Protein AF-A0A0U5G912-F1 (afdb_monomer_lite)

Sequence (545 aa):
MSYYPGLTGSQILDLNKSIIRDLQQAFDEGKASPYDRTADGFTLLSMALHSCLESRKMGPYDYLQKTEGFHLSGLVDAVVAQSEDRLKSQLQIGEHHVEKPDIGVHRLLEISLGWPEGLRILLQAYAPELEECHMGELLRDAIRFGIVESVQVLLDLNAPVYGAHLEMCASAELGVMVTQHFIARREYLHKLGMTILPQQVQQHLGLQISQLPDKNARELYTELEAMHTSIHPSFRPHDLYPIFHHGLRIDQMEHLYEAGFQDIDAVDENDYTPVLCLPGYPRGSNPPCYVIDRALWLIDKGASLDFPQRKPHIMPNHILPVNIAQAFFDAQYLLRTPELNASQGLSVTHRNFLRRVFTTNCRDKCCCYCSTAGCSSLTAALRLLLRLLSGDNGGLSRYLEGEKRARALHSLITEIQGEPRVPQDVIRLLTFTDLELTHTCCRVRNLWHKSGVPNFGGWGRDFSFQAFDRDETIEIHDEEQTLLVEFEDLVEQLNADYTISGLSLWEFLETHWSQKVMDYLSHNGETIRVDSLCNLLGKKIVEEA

Secondary structure (DSSP, 8-state):
--S-TT--HHHHHHHHHHHHHHHHHHHHTTSS-TT-B-TTS-BHHHHHHHHHHHTSSS-HHHHHTT-TT----HHHHHHHTT-HHHHHHHHHTTTT-PPPPTT-HHHHHHHGGG-HHHHHHHHHHHGGG--HHHHHHHHHHHHHHT-HHHHHHHHHTT----HHHHHT--SHHHHHHHHHHHHHHHHHHHHHHHHHS-HHHHHHTT--TT---STTHHHHHHHHHHTT----GGGS---SS-GGGS---HHHHHHHHHTT---TT---TTS--TTT-----SSS---HHHHHHHHHHHHHTT--TT---SSTT--HHHHHHHHHHHHHHHHHHH--STT--TTTT--HHHHHHHHHHHS-S-B-S---TTSTTS-BHHHHHHHHHHHHHH--STTSGGG--HHHHHHHHHHHHHHHTTSTHHHHHHHHHHHHHHTT----S-EEEEGGGT--S--TT-----EEEEPPPHHHHHHHHHHTHHHHHHHHHHHHHHHHHHHHH---HHHHIIIIIHHHHHHHHHHTT----TTSHHHHHS--TTS--

pLDDT: mean 85.89, std 14.91, range [33.53, 98.5]

Foldseek 3Di:
DDPDPPADLVRLLVVLVVLLVVVLVCVVVVVDDQQDADPVGARVVLVNLVSQLSNLPDQLQVSVVVRPDDPFPQCLVCLSVLPPVSNVVLQVVCPPDRDAGPNGLLSSLLSSLLPQVSNLVSCVSCVVVDDLVSLQVSLQSNQLSVSQSNVVSSVVVLRAAALQSLLSHPDPSSNVVSLVSVLVLQVVLLVLLVPPPDPVVCVVLPRDPQAGDFQSQQVSVVRSVVSVDDDDCSSHHPYQFGSLLGNHFPVSVVVNVNSHSLPQQGAGPQQHGSLLQQDDDPDDQDQLVRSLVSNVSSVVSPHDCQPDGPPNQDRSLQSNLLVSLVSLLSNLSPPPDLPDASCVPQDPVSLVSLLCSQVDPDFDCFPWQLAPRHAGSNNSNVVSLVVLLVPPPPPDNVPDDLQSSLRSVVSSLVSNPPDPCSLLSVLSNLLCVLLVQDGQAFDQDFPVPPPVDPPVRDPGGPRDGDHGDPVVVVVSCVVCVVVSVVSVVLSVVLVVCCVVVVDGSLVSLQDVSLVSSVVVCVVVVHDRDCSRSSNSSHDPPPPPD

Radius of gyration: 28.16 Å; chains: 1; bounding box: 68×70×78 Å

Organism: Aspergillus calidoustus (NCBI:txid454130)

Structure (mmCIF, N/CA/C/O backbone):
data_AF-A0A0U5G912-F1
#
_entry.id   AF-A0A0U5G912-F1
#
loop_
_atom_site.group_PDB
_atom_site.id
_atom_site.type_symbol
_atom_site.label_atom_id
_atom_site.label_alt_id
_atom_site.label_comp_id
_atom_site.label_asym_id
_atom_site.label_entity_id
_atom_site.label_seq_id
_atom_site.pdbx_PDB_ins_code
_atom_site.Cartn_x
_atom_site.Cartn_y
_atom_site.Cartn_z
_atom_site.occupancy
_atom_site.B_iso_or_equiv
_atom_site.auth_seq_id
_atom_site.auth_comp_id
_atom_site.auth_asym_id
_atom_site.auth_atom_id
_atom_site.pdbx_PDB_model_num
ATOM 1 N N . MET A 1 1 ? 3.685 13.230 -9.189 1.00 42.88 1 MET A N 1
ATOM 2 C CA . MET A 1 1 ? 3.410 12.895 -7.772 1.00 42.88 1 MET A CA 1
ATOM 3 C C . MET A 1 1 ? 4.707 13.116 -7.015 1.00 42.88 1 MET A C 1
ATOM 5 O O . MET A 1 1 ? 5.685 12.459 -7.357 1.00 42.88 1 MET A O 1
ATOM 9 N N . SER A 1 2 ? 4.759 14.141 -6.157 1.00 38.25 2 SER A N 1
ATOM 10 C CA . SER A 1 2 ? 6.019 14.746 -5.697 1.00 38.25 2 SER A CA 1
ATOM 11 C C . SER A 1 2 ? 6.469 14.287 -4.314 1.00 38.25 2 SER A C 1
ATOM 13 O O . SER A 1 2 ? 5.679 13.806 -3.506 1.00 38.25 2 SER A O 1
ATOM 15 N N . TYR A 1 3 ? 7.749 14.543 -4.059 1.00 40.84 3 TYR A N 1
ATOM 16 C CA . TYR A 1 3 ? 8.451 14.427 -2.783 1.00 40.84 3 TYR A CA 1
ATOM 17 C C . TYR A 1 3 ? 8.059 15.484 -1.728 1.00 40.84 3 TYR A C 1
ATOM 19 O O . TYR A 1 3 ? 8.652 15.510 -0.653 1.00 40.84 3 TYR A O 1
ATOM 27 N N . TYR A 1 4 ? 7.077 16.352 -2.001 1.00 47.16 4 TYR A N 1
ATOM 28 C CA . TYR A 1 4 ? 6.709 17.468 -1.122 1.00 47.16 4 TYR A CA 1
ATOM 29 C C . TYR A 1 4 ? 5.327 17.248 -0.484 1.00 47.16 4 TYR A C 1
ATOM 31 O O . TYR A 1 4 ? 4.319 17.706 -1.042 1.00 47.16 4 TYR A O 1
ATOM 39 N N . PRO A 1 5 ? 5.239 16.553 0.671 1.00 41.81 5 PRO A N 1
ATOM 40 C CA . PRO A 1 5 ? 3.976 16.402 1.386 1.00 41.81 5 PRO A CA 1
ATOM 41 C C . PRO A 1 5 ? 3.399 17.785 1.725 1.00 41.81 5 PRO A C 1
ATOM 43 O O . PRO A 1 5 ? 4.064 18.620 2.329 1.00 41.81 5 PRO A O 1
ATOM 46 N N . GLY A 1 6 ? 2.163 18.041 1.283 1.00 53.22 6 GLY A N 1
ATOM 47 C CA . GLY A 1 6 ? 1.440 19.301 1.510 1.00 53.22 6 GLY A CA 1
ATOM 48 C C . GLY A 1 6 ? 1.249 20.195 0.275 1.00 53.22 6 GLY A C 1
ATOM 49 O O . GLY A 1 6 ? 0.268 20.937 0.218 1.00 53.22 6 GLY A O 1
ATOM 50 N N . LEU A 1 7 ? 2.074 20.087 -0.772 1.00 49.53 7 LEU A N 1
ATOM 51 C CA . LEU A 1 7 ? 1.958 20.946 -1.964 1.00 49.53 7 LEU A CA 1
ATOM 52 C C . LEU A 1 7 ? 1.030 20.335 -3.035 1.00 49.53 7 LEU A C 1
ATOM 54 O O . LEU A 1 7 ? 1.061 19.133 -3.289 1.00 49.53 7 LEU A O 1
ATOM 58 N N . THR A 1 8 ? 0.141 21.132 -3.643 1.00 66.06 8 THR A N 1
ATOM 59 C CA . THR A 1 8 ? -0.629 20.726 -4.837 1.00 66.06 8 THR A CA 1
ATOM 60 C C . THR A 1 8 ? 0.307 20.548 -6.032 1.00 66.06 8 THR A C 1
ATOM 62 O O . THR A 1 8 ? 1.398 21.111 -6.060 1.00 66.06 8 THR A O 1
ATOM 65 N N . GLY A 1 9 ? -0.146 19.853 -7.084 1.00 62.50 9 GLY A N 1
ATOM 66 C CA . GLY A 1 9 ? 0.593 19.777 -8.353 1.00 62.50 9 GLY A CA 1
ATOM 67 C C . GLY A 1 9 ? 1.007 21.148 -8.909 1.00 62.50 9 GLY A C 1
ATOM 68 O O . GLY A 1 9 ? 2.113 21.285 -9.421 1.00 62.50 9 GLY A O 1
ATOM 69 N N . SER A 1 10 ? 0.163 22.177 -8.756 1.00 63.41 10 SER A N 1
ATOM 70 C CA . SER A 1 10 ? 0.502 23.553 -9.141 1.00 63.41 10 SER A CA 1
ATOM 71 C C . SER A 1 10 ? 1.527 24.197 -8.205 1.00 63.41 10 SER A C 1
ATOM 73 O O . SER A 1 10 ? 2.457 24.826 -8.684 1.00 63.41 10 SER A O 1
ATOM 75 N N . GLN A 1 11 ? 1.426 23.986 -6.891 1.00 67.81 11 GLN A N 1
ATOM 76 C CA . GLN A 1 11 ? 2.395 24.507 -5.923 1.00 67.81 11 GLN A CA 1
ATOM 77 C C . GLN A 1 11 ? 3.774 23.855 -6.070 1.00 67.81 11 GLN A C 1
ATOM 79 O O . GLN A 1 11 ? 4.782 24.529 -5.911 1.00 67.81 11 GLN A O 1
ATOM 84 N N . ILE A 1 12 ? 3.833 22.564 -6.404 1.00 62.00 12 ILE A N 1
ATOM 85 C CA . ILE A 1 12 ? 5.087 21.864 -6.725 1.00 62.00 12 ILE A CA 1
ATOM 86 C C . ILE A 1 12 ? 5.692 22.452 -7.995 1.00 62.00 12 ILE A C 1
ATOM 88 O O . ILE A 1 12 ? 6.888 22.705 -8.047 1.00 62.00 12 ILE A O 1
ATOM 92 N N . LEU A 1 13 ? 4.862 22.702 -9.010 1.00 66.81 13 LEU A N 1
ATOM 93 C CA . LEU A 1 13 ? 5.308 23.346 -10.238 1.00 66.81 13 LEU A CA 1
ATOM 94 C C . LEU A 1 13 ? 5.872 24.746 -9.957 1.00 66.81 13 LEU A C 1
ATOM 96 O O . LEU A 1 13 ? 6.920 25.093 -10.492 1.00 66.81 13 LEU A O 1
ATOM 100 N N . ASP A 1 14 ? 5.209 25.537 -9.117 1.00 72.19 14 ASP A N 1
ATOM 101 C CA . ASP A 1 14 ? 5.656 26.885 -8.759 1.00 72.19 14 ASP A CA 1
ATOM 102 C C . ASP A 1 14 ? 6.910 26.865 -7.875 1.00 72.19 14 ASP A C 1
ATOM 104 O O . ASP A 1 14 ? 7.811 27.681 -8.080 1.00 72.19 14 ASP A O 1
ATOM 108 N N . LEU A 1 15 ? 7.020 25.897 -6.958 1.00 73.50 15 LEU A N 1
ATOM 109 C CA . LEU A 1 15 ? 8.226 25.663 -6.166 1.00 73.50 15 LEU A CA 1
ATOM 110 C C . LEU A 1 15 ? 9.399 25.271 -7.065 1.00 73.50 15 LEU A C 1
ATOM 112 O O . LEU A 1 15 ? 10.449 25.900 -6.983 1.00 73.50 15 LEU A O 1
ATOM 116 N N . ASN A 1 16 ? 9.213 24.303 -7.966 1.00 71.56 16 ASN A N 1
ATOM 117 C CA . ASN A 1 16 ? 10.243 23.894 -8.918 1.00 71.56 16 ASN A CA 1
ATOM 118 C C . ASN A 1 16 ? 10.651 25.087 -9.792 1.00 71.56 16 ASN A C 1
ATOM 120 O O . ASN A 1 16 ? 11.835 25.364 -9.933 1.00 71.56 16 ASN A O 1
ATOM 124 N N . LYS A 1 17 ? 9.699 25.883 -10.294 1.00 73.38 17 LYS A N 1
ATOM 125 C CA . LYS A 1 17 ? 10.010 27.128 -11.019 1.00 73.38 17 LYS A CA 1
ATOM 126 C C . LYS A 1 17 ? 10.786 28.140 -10.175 1.00 73.38 17 LYS A C 1
ATOM 128 O O . LYS A 1 17 ? 11.584 28.888 -10.733 1.00 73.38 17 LYS A O 1
ATOM 133 N N . SER A 1 18 ? 10.530 28.231 -8.870 1.00 78.81 18 SER A N 1
ATOM 134 C CA . SER A 1 18 ? 11.302 29.096 -7.972 1.00 78.81 18 SER A CA 1
ATOM 135 C C . SER A 1 18 ? 12.723 28.578 -7.808 1.00 78.81 18 SER A C 1
ATOM 137 O O . SER A 1 18 ? 13.648 29.302 -8.141 1.00 78.81 18 SER A O 1
ATOM 139 N N . ILE A 1 19 ? 12.884 27.309 -7.423 1.00 77.00 19 ILE A N 1
ATOM 140 C CA . ILE A 1 19 ? 14.190 26.665 -7.226 1.00 77.00 19 ILE A CA 1
ATOM 141 C C . ILE A 1 19 ? 15.054 26.814 -8.474 1.00 77.00 19 ILE A C 1
ATOM 143 O O . ILE A 1 19 ? 16.218 27.187 -8.382 1.00 77.00 19 ILE A O 1
ATOM 147 N N . ILE A 1 20 ? 14.486 26.552 -9.652 1.00 72.81 20 ILE A N 1
ATOM 148 C CA . ILE A 1 20 ? 15.253 26.631 -10.890 1.00 72.81 20 ILE A CA 1
ATOM 149 C C . ILE A 1 20 ? 15.624 28.098 -11.199 1.00 72.81 20 ILE A C 1
ATOM 151 O O . ILE A 1 20 ? 16.764 28.355 -11.570 1.00 72.81 20 ILE A O 1
ATOM 155 N N . ARG A 1 21 ? 14.729 29.080 -10.978 1.00 79.81 21 ARG A N 1
ATOM 156 C CA . ARG A 1 21 ? 15.078 30.514 -11.109 1.00 79.81 21 ARG A CA 1
ATOM 157 C C . ARG A 1 21 ? 16.192 30.935 -10.151 1.00 79.81 21 ARG A C 1
ATOM 159 O O . ARG A 1 21 ? 17.083 31.668 -10.566 1.00 79.81 21 ARG A O 1
ATOM 166 N N . ASP A 1 22 ? 16.150 30.463 -8.911 1.00 82.62 22 ASP A N 1
ATOM 167 C CA . ASP A 1 22 ? 17.151 30.785 -7.892 1.00 82.62 22 ASP A CA 1
ATOM 168 C C . ASP A 1 22 ? 18.514 30.169 -8.252 1.00 82.62 22 ASP A C 1
ATOM 170 O O . ASP A 1 22 ? 19.547 30.830 -8.137 1.00 82.62 22 ASP A O 1
ATOM 174 N N . LEU A 1 23 ? 18.520 28.931 -8.765 1.00 80.25 23 LEU A N 1
ATOM 175 C CA . LEU A 1 23 ? 19.721 28.290 -9.308 1.00 80.25 23 LEU A CA 1
ATOM 176 C C . LEU A 1 23 ? 20.280 29.066 -10.501 1.00 80.25 23 LEU A C 1
ATOM 178 O O . LEU A 1 23 ? 21.483 29.303 -10.554 1.00 80.25 23 LEU A O 1
ATOM 182 N N . GLN A 1 24 ? 19.418 29.508 -11.420 1.00 75.44 24 GLN A N 1
ATOM 183 C CA . GLN A 1 24 ? 19.844 30.300 -12.569 1.00 75.44 24 GLN A CA 1
ATOM 184 C C . GLN A 1 24 ? 20.517 31.600 -12.138 1.00 75.44 24 GLN A C 1
ATOM 186 O O . GLN A 1 24 ? 21.620 31.902 -12.583 1.00 75.44 24 GLN A O 1
ATOM 191 N N . GLN A 1 25 ? 19.885 32.336 -11.223 1.00 82.19 25 GLN A N 1
ATOM 192 C CA . GLN A 1 25 ? 20.455 33.564 -10.685 1.00 82.19 25 GLN A CA 1
ATOM 193 C C . GLN A 1 25 ? 21.810 33.306 -10.010 1.00 82.19 25 GLN A C 1
ATOM 195 O O . GLN A 1 25 ? 22.750 34.076 -10.200 1.00 82.19 25 GLN A O 1
ATOM 200 N N . ALA A 1 26 ? 21.944 32.214 -9.251 1.00 83.69 26 ALA A N 1
ATOM 201 C CA . ALA A 1 26 ? 23.212 31.850 -8.627 1.00 83.69 26 ALA A CA 1
ATOM 202 C C . ALA A 1 26 ? 24.315 31.551 -9.658 1.00 83.69 26 ALA A C 1
ATOM 204 O O . ALA A 1 26 ? 25.475 31.886 -9.411 1.00 83.69 26 ALA A O 1
ATOM 205 N N . PHE A 1 27 ? 23.970 30.961 -10.805 1.00 81.69 27 PHE A N 1
ATOM 206 C CA . PHE A 1 27 ? 24.910 30.722 -11.902 1.00 81.69 27 PHE A CA 1
ATOM 207 C C . PHE A 1 27 ? 25.314 32.017 -12.610 1.00 81.69 27 PHE A C 1
ATOM 209 O O . PHE A 1 27 ? 26.507 32.254 -12.796 1.00 81.69 27 PHE A O 1
ATOM 216 N N . ASP A 1 28 ? 24.351 32.882 -12.936 1.00 78.69 28 ASP A N 1
ATOM 217 C CA . ASP A 1 28 ? 24.601 34.167 -13.605 1.00 78.69 28 ASP A CA 1
ATOM 218 C C . ASP A 1 28 ? 25.484 35.092 -12.748 1.00 78.69 28 ASP A C 1
ATOM 220 O O . ASP A 1 28 ? 26.327 35.830 -13.257 1.00 78.69 28 ASP A O 1
ATOM 224 N N . GLU A 1 29 ? 25.327 35.025 -11.424 1.00 87.56 29 GLU A N 1
ATOM 225 C CA . GLU A 1 29 ? 26.137 35.770 -10.457 1.00 87.56 29 GLU A CA 1
ATOM 226 C C . GLU A 1 29 ? 27.493 35.101 -10.147 1.00 87.56 29 GLU A C 1
ATOM 228 O O . GLU A 1 29 ? 28.272 35.637 -9.355 1.00 87.56 29 GLU A O 1
ATOM 233 N N . GLY A 1 30 ? 27.781 33.927 -10.725 1.00 84.94 30 GLY A N 1
ATOM 234 C CA . GLY A 1 30 ? 28.994 33.146 -10.457 1.00 84.94 30 GLY A CA 1
ATOM 235 C C . GLY A 1 30 ? 29.100 32.621 -9.019 1.00 84.94 30 GLY A C 1
ATOM 236 O O . GLY A 1 30 ? 30.194 32.294 -8.560 1.00 84.94 30 GLY A O 1
ATOM 237 N N . LYS A 1 31 ? 27.982 32.570 -8.283 1.00 88.06 31 LYS A N 1
ATOM 238 C CA . LYS A 1 31 ? 27.904 32.069 -6.898 1.00 88.06 31 LYS A CA 1
ATOM 239 C C . LYS A 1 31 ? 27.822 30.550 -6.821 1.00 88.06 31 LYS A C 1
ATOM 241 O O . LYS A 1 31 ? 28.132 29.983 -5.777 1.00 88.06 31 LYS A O 1
ATOM 246 N N . ALA A 1 32 ? 27.380 29.922 -7.900 1.00 84.75 32 ALA A N 1
ATOM 247 C CA . ALA A 1 32 ? 27.365 28.484 -8.070 1.00 84.75 32 ALA A CA 1
ATOM 248 C C . ALA A 1 32 ? 27.796 28.135 -9.499 1.00 84.75 32 ALA A C 1
ATOM 250 O O . ALA A 1 32 ? 27.673 28.941 -10.421 1.00 84.75 32 ALA A O 1
ATOM 251 N N . SER A 1 33 ? 28.277 26.916 -9.680 1.00 82.06 33 SER A N 1
ATOM 252 C CA . SER A 1 33 ? 28.535 26.291 -10.968 1.00 82.06 33 SER A CA 1
ATOM 253 C C . SER A 1 33 ? 27.482 25.212 -11.236 1.00 82.06 33 SER A C 1
ATOM 255 O O . SER A 1 33 ? 27.090 24.493 -10.314 1.00 82.06 33 SER A O 1
ATOM 257 N N . PRO A 1 34 ? 27.063 24.999 -12.495 1.00 73.06 34 PRO A N 1
ATOM 258 C CA . PRO A 1 34 ? 26.208 23.869 -12.875 1.00 73.06 34 PRO A CA 1
ATOM 259 C C . PRO A 1 34 ? 26.788 22.506 -12.463 1.00 73.06 34 PRO A C 1
ATOM 261 O O . PRO A 1 34 ? 26.043 21.545 -12.255 1.00 73.06 34 PRO A O 1
ATOM 264 N N . TYR A 1 35 ? 28.117 22.448 -12.329 1.00 78.50 35 TYR A N 1
ATOM 265 C CA . TYR A 1 35 ? 28.897 21.279 -11.934 1.00 78.50 35 TYR A CA 1
ATOM 266 C C . TYR A 1 35 ? 29.117 21.161 -10.420 1.00 78.50 35 TYR A C 1
ATOM 268 O O . TYR A 1 35 ? 29.634 20.133 -9.972 1.00 78.50 35 TYR A O 1
ATOM 276 N N . ASP A 1 36 ? 28.725 22.168 -9.631 1.00 82.25 36 ASP A N 1
ATOM 277 C CA . ASP A 1 36 ? 28.787 22.081 -8.173 1.00 82.25 36 ASP A CA 1
ATOM 278 C C . ASP A 1 36 ? 27.916 20.931 -7.692 1.00 82.25 36 ASP A C 1
ATOM 280 O O . ASP A 1 36 ? 26.827 20.693 -8.219 1.00 82.25 36 ASP A O 1
ATOM 284 N N . ARG A 1 37 ? 28.413 20.201 -6.692 1.00 79.19 37 ARG A N 1
ATOM 285 C CA . ARG A 1 37 ? 27.767 18.995 -6.182 1.00 79.19 37 ARG A CA 1
ATOM 286 C C . ARG A 1 37 ? 27.093 19.254 -4.844 1.00 79.19 37 ARG A C 1
ATOM 288 O O . ARG A 1 37 ? 27.641 19.943 -3.987 1.00 79.19 37 ARG A O 1
ATOM 295 N N . THR A 1 38 ? 25.929 18.649 -4.642 1.00 79.81 38 THR A N 1
ATOM 296 C CA . THR A 1 38 ? 25.319 18.543 -3.316 1.00 79.81 38 THR A CA 1
ATOM 297 C C . THR A 1 38 ? 26.136 17.627 -2.406 1.00 79.81 38 THR A C 1
ATOM 299 O O . THR A 1 38 ? 27.040 16.922 -2.860 1.00 79.81 38 THR A O 1
ATOM 302 N N . ALA A 1 39 ? 25.787 17.597 -1.116 1.00 74.00 39 ALA A N 1
ATOM 303 C CA . ALA A 1 39 ? 26.368 16.660 -0.152 1.00 74.00 39 ALA A CA 1
ATOM 304 C C . ALA A 1 39 ? 26.231 15.188 -0.595 1.00 74.00 39 ALA A C 1
ATOM 306 O O . ALA A 1 39 ? 27.111 14.381 -0.313 1.00 74.00 39 ALA A O 1
ATOM 307 N N . ASP A 1 40 ? 25.181 14.875 -1.358 1.00 66.00 40 ASP A N 1
ATOM 308 C CA . ASP A 1 40 ? 24.911 13.542 -1.910 1.00 66.00 40 ASP A CA 1
ATOM 309 C C . ASP A 1 40 ? 25.594 13.300 -3.273 1.00 66.00 40 ASP A C 1
ATOM 311 O O . ASP A 1 40 ? 25.379 12.278 -3.919 1.00 66.00 40 ASP A O 1
ATOM 315 N N . GLY A 1 41 ? 26.416 14.244 -3.748 1.00 74.94 41 GLY A N 1
ATOM 316 C CA . GLY A 1 41 ? 27.211 14.107 -4.968 1.00 74.94 41 GLY A CA 1
ATOM 317 C C . GLY A 1 41 ? 26.499 14.485 -6.271 1.00 74.94 41 GLY A C 1
ATOM 318 O O . GLY A 1 41 ? 27.120 14.382 -7.333 1.00 74.94 41 GLY A O 1
ATOM 319 N N . PHE A 1 42 ? 25.249 14.955 -6.235 1.00 70.75 42 PHE A N 1
ATOM 320 C CA . PHE A 1 42 ? 24.511 15.365 -7.437 1.00 70.75 42 PHE A CA 1
ATOM 321 C C . PHE A 1 42 ? 24.930 16.754 -7.906 1.00 70.75 42 PHE A C 1
ATOM 323 O O . PHE A 1 42 ? 24.959 17.684 -7.110 1.00 70.75 42 PHE A O 1
ATOM 330 N N . THR A 1 43 ? 25.193 16.925 -9.203 1.00 78.00 43 THR A N 1
ATOM 331 C CA . THR A 1 43 ? 25.435 18.262 -9.769 1.00 78.00 43 THR A CA 1
ATOM 332 C C . THR A 1 43 ? 24.160 19.113 -9.718 1.00 78.00 43 THR A C 1
ATOM 334 O O . THR A 1 43 ? 23.076 18.576 -9.970 1.00 78.00 43 THR A O 1
ATOM 337 N N . LEU A 1 44 ? 24.264 20.424 -9.506 1.00 78.44 44 LEU A N 1
ATOM 338 C CA . LEU A 1 44 ? 23.101 21.323 -9.507 1.00 78.44 44 LEU A CA 1
ATOM 339 C C . LEU A 1 44 ? 22.315 21.285 -10.832 1.00 78.44 44 LEU A C 1
ATOM 341 O O . LEU A 1 44 ? 21.083 21.311 -10.814 1.00 78.44 44 LEU A O 1
ATOM 345 N N . LEU A 1 45 ? 22.995 21.111 -11.973 1.00 75.50 45 LEU A N 1
ATOM 346 C CA . LEU A 1 45 ? 22.345 20.913 -13.277 1.00 75.50 45 LEU A CA 1
ATOM 347 C C . LEU A 1 45 ? 21.468 19.651 -13.307 1.00 75.50 45 LEU A C 1
ATOM 349 O O . LEU A 1 45 ? 20.321 19.684 -13.745 1.00 75.50 45 LEU A O 1
ATOM 353 N N . SER A 1 46 ? 21.990 18.539 -12.793 1.00 70.50 46 SER A N 1
ATOM 354 C CA . SER A 1 46 ? 21.265 17.268 -12.671 1.00 70.50 46 SER A CA 1
ATOM 355 C C . SER A 1 46 ? 20.003 17.387 -11.805 1.00 70.50 46 SER A C 1
ATOM 357 O O . SER A 1 46 ? 18.978 16.779 -12.124 1.00 70.50 46 SER A O 1
ATOM 359 N N . MET A 1 47 ? 20.042 18.193 -10.739 1.00 76.94 47 MET A N 1
ATOM 360 C CA . MET A 1 47 ? 18.863 18.468 -9.911 1.00 76.94 47 MET A CA 1
ATOM 361 C C . MET A 1 47 ? 17.832 19.337 -10.634 1.00 76.94 47 MET A C 1
ATOM 363 O O . MET A 1 47 ? 16.632 19.059 -10.555 1.00 76.94 47 MET A O 1
ATOM 367 N N . ALA A 1 48 ? 18.284 20.364 -11.357 1.00 75.19 48 ALA A N 1
ATOM 368 C CA . ALA A 1 48 ? 17.413 21.226 -12.149 1.00 75.19 48 ALA A CA 1
ATOM 369 C C . ALA A 1 48 ? 16.704 20.425 -13.255 1.00 75.19 48 ALA A C 1
ATOM 371 O O . ALA A 1 48 ? 15.481 20.481 -13.372 1.00 75.19 48 ALA A O 1
ATOM 372 N N . LEU A 1 49 ? 17.449 19.597 -13.993 1.00 71.12 49 LEU A N 1
ATOM 373 C CA . LEU A 1 49 ? 16.915 18.720 -15.040 1.00 71.12 49 LEU A CA 1
ATOM 374 C C . LEU A 1 49 ? 15.900 17.711 -14.489 1.00 71.12 49 LEU A C 1
ATOM 376 O O . LEU A 1 49 ? 14.817 17.558 -15.054 1.00 71.12 49 LEU A O 1
ATOM 380 N N . HIS A 1 50 ? 16.200 17.081 -13.351 1.00 71.25 50 HIS A N 1
ATOM 381 C CA . HIS A 1 50 ? 15.261 16.174 -12.688 1.00 71.25 50 HIS A CA 1
ATOM 382 C C . HIS A 1 50 ? 13.977 16.904 -12.258 1.00 71.25 50 HIS A C 1
ATOM 384 O O . HIS A 1 50 ? 12.870 16.402 -12.450 1.00 71.25 50 HIS A O 1
ATOM 390 N N . SER A 1 51 ? 14.100 18.132 -11.746 1.00 71.81 51 SER A N 1
ATOM 391 C CA . SER A 1 51 ? 12.950 18.968 -11.372 1.00 71.81 51 SER A CA 1
ATOM 392 C C . SER A 1 51 ? 12.087 19.356 -12.581 1.00 71.81 51 SER A C 1
ATOM 394 O O . SER A 1 51 ? 10.860 19.437 -12.464 1.00 71.81 51 SER A O 1
ATOM 396 N N . CYS A 1 52 ? 12.705 19.555 -13.751 1.00 69.12 52 CYS A N 1
ATOM 397 C CA . CYS A 1 52 ? 12.001 19.785 -15.012 1.00 69.12 52 CYS A CA 1
ATOM 398 C C . CYS A 1 52 ? 11.211 18.547 -15.459 1.00 69.12 52 CYS A C 1
ATOM 400 O O . CYS A 1 52 ? 10.036 18.689 -15.803 1.00 69.12 52 CYS A O 1
ATOM 402 N N . LEU A 1 53 ? 11.798 17.344 -15.388 1.00 65.94 53 LEU A N 1
ATOM 403 C CA . LEU A 1 53 ? 11.109 16.086 -15.720 1.00 65.94 53 LEU A CA 1
ATOM 404 C C . LEU A 1 53 ? 9.870 15.859 -14.837 1.00 65.94 53 LEU A C 1
ATOM 406 O O . LEU A 1 53 ? 8.806 15.481 -15.331 1.00 65.94 53 LEU A O 1
ATOM 410 N N . GLU A 1 54 ? 9.952 16.181 -13.542 1.00 66.62 54 GLU A N 1
ATOM 411 C CA . GLU A 1 54 ? 8.800 16.073 -12.635 1.00 66.62 54 GLU A CA 1
ATOM 412 C C . GLU A 1 54 ? 7.645 17.028 -12.986 1.00 66.62 54 GLU A C 1
ATOM 414 O O . GLU A 1 54 ? 6.489 16.763 -12.638 1.00 66.62 54 GLU A O 1
ATOM 419 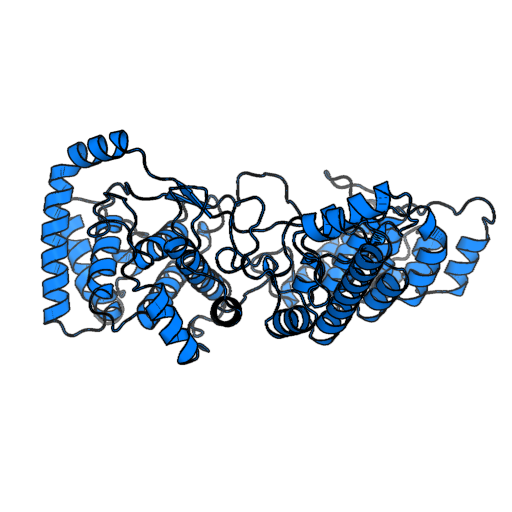N N . SER A 1 55 ? 7.932 18.129 -13.685 1.00 63.72 55 SER A N 1
ATOM 420 C CA . SER A 1 55 ? 6.974 19.209 -13.925 1.00 63.72 55 SER A CA 1
ATOM 421 C C . SER A 1 55 ? 5.929 18.910 -15.013 1.00 63.72 55 SER A C 1
ATOM 423 O O . SER A 1 55 ? 4.924 19.625 -15.078 1.00 63.72 55 SER A O 1
ATOM 425 N N . ARG A 1 56 ? 6.121 17.861 -15.838 1.00 57.72 56 ARG A N 1
ATOM 426 C CA . ARG A 1 56 ? 5.269 17.372 -16.960 1.00 57.72 56 ARG A CA 1
ATOM 427 C C . ARG A 1 56 ? 4.836 18.396 -18.030 1.00 57.72 56 ARG A C 1
ATOM 429 O O . ARG A 1 56 ? 4.351 17.991 -19.078 1.00 57.72 56 ARG A O 1
ATOM 436 N N . LYS A 1 57 ? 4.947 19.702 -17.778 1.00 55.16 57 LYS A N 1
ATOM 437 C CA . LYS A 1 57 ? 4.389 20.788 -18.602 1.00 55.16 57 LYS A CA 1
ATOM 438 C C . LYS A 1 57 ? 5.438 21.721 -19.194 1.00 55.16 57 LYS A C 1
ATOM 440 O O . LYS A 1 57 ? 5.081 22.538 -20.035 1.00 55.16 57 LYS A O 1
ATOM 445 N N . MET A 1 58 ? 6.689 21.643 -18.752 1.00 50.88 58 MET A N 1
ATOM 446 C CA . MET A 1 58 ? 7.781 22.395 -19.361 1.00 50.88 58 MET A CA 1
ATOM 447 C C . MET A 1 58 ? 8.683 21.416 -20.095 1.00 50.88 58 MET A C 1
ATOM 449 O O . MET A 1 58 ? 9.253 20.518 -19.478 1.00 50.88 58 MET A O 1
ATOM 453 N N . GLY A 1 59 ? 8.803 21.590 -21.411 1.00 56.25 59 GLY A N 1
ATOM 454 C CA . GLY A 1 59 ? 9.906 20.980 -22.137 1.00 56.25 59 GLY A CA 1
ATOM 455 C C . GLY A 1 59 ? 11.217 21.479 -21.513 1.00 56.25 59 GLY A C 1
ATOM 456 O O . GLY A 1 59 ? 11.320 22.682 -21.257 1.00 56.25 59 GLY A O 1
ATOM 457 N N . PRO A 1 60 ? 12.217 20.612 -21.266 1.00 56.53 60 PRO A N 1
ATOM 458 C CA . PRO A 1 60 ? 13.538 21.030 -20.772 1.00 56.53 60 PRO A CA 1
ATOM 459 C C . PRO A 1 60 ? 14.146 22.178 -21.603 1.00 56.53 60 PRO A C 1
ATOM 461 O O . PRO A 1 60 ? 14.914 22.996 -21.099 1.00 56.53 60 PRO A O 1
ATOM 464 N N . TYR A 1 61 ? 13.738 22.252 -22.872 1.00 49.59 61 TYR A N 1
ATOM 465 C CA . TYR A 1 61 ? 14.205 23.171 -23.898 1.00 49.59 61 TYR A CA 1
ATOM 466 C C . TYR A 1 61 ? 13.860 24.652 -23.671 1.00 49.59 61 TYR A C 1
ATOM 468 O O . TYR A 1 61 ? 14.752 25.493 -23.765 1.00 49.59 61 TYR A O 1
ATOM 476 N N . ASP A 1 62 ? 12.616 24.987 -23.299 1.00 57.69 62 ASP A N 1
ATOM 477 C CA . ASP A 1 62 ? 12.187 26.392 -23.117 1.00 57.69 62 ASP A CA 1
ATOM 478 C C . ASP A 1 62 ? 12.955 27.101 -21.991 1.00 57.69 62 ASP A C 1
ATOM 480 O O . ASP A 1 62 ? 13.021 28.334 -21.933 1.00 57.69 62 ASP A O 1
ATOM 484 N N . TYR A 1 63 ? 13.507 26.310 -21.069 1.00 57.84 63 TYR A N 1
ATOM 485 C CA . TYR A 1 63 ? 14.248 26.797 -19.920 1.00 57.84 63 TYR A CA 1
ATOM 486 C C . TYR A 1 63 ? 15.750 26.926 -20.214 1.00 57.84 63 TYR A C 1
ATOM 488 O O . TYR A 1 63 ? 16.328 27.973 -19.938 1.00 57.84 63 TYR A O 1
ATOM 496 N N . LEU A 1 64 ? 16.364 25.908 -20.831 1.00 59.69 64 LEU A N 1
ATOM 497 C CA . LEU A 1 64 ? 17.805 25.883 -21.134 1.00 59.69 64 LEU A CA 1
ATOM 498 C C . LEU A 1 64 ? 18.206 26.793 -22.308 1.00 59.69 64 LEU A C 1
ATOM 500 O O . LEU A 1 64 ? 19.358 27.200 -22.403 1.00 59.69 64 LEU A O 1
ATOM 504 N N . GLN A 1 65 ? 17.273 27.169 -23.190 1.00 54.66 65 GLN A N 1
ATOM 505 C CA . GLN A 1 65 ? 17.557 28.147 -24.249 1.00 54.66 65 GLN A CA 1
ATOM 506 C C . GLN A 1 65 ? 17.783 29.575 -23.733 1.00 54.66 65 GLN A C 1
ATOM 508 O O . GLN A 1 65 ? 18.427 30.370 -24.412 1.00 54.66 65 GLN A O 1
ATOM 513 N N . LYS A 1 66 ? 17.242 29.938 -22.563 1.00 56.06 66 LYS A N 1
ATOM 514 C CA . LYS A 1 66 ? 17.324 31.317 -22.041 1.00 56.06 66 LYS A CA 1
ATOM 515 C C . LYS A 1 66 ? 18.629 31.627 -21.323 1.00 56.06 66 LYS A C 1
ATOM 517 O O . LYS A 1 66 ? 18.793 32.721 -20.792 1.00 56.06 66 LYS A O 1
ATOM 522 N N . THR A 1 67 ? 19.536 30.666 -21.282 1.00 53.84 67 THR A N 1
ATOM 523 C CA . THR A 1 67 ? 20.688 30.706 -20.406 1.00 53.84 67 THR A CA 1
ATOM 524 C C . THR A 1 67 ? 21.963 30.703 -21.234 1.00 53.84 67 THR A C 1
ATOM 526 O O . THR A 1 67 ? 22.579 29.662 -21.450 1.00 53.84 67 THR A O 1
ATOM 529 N N . GLU A 1 68 ? 22.354 31.883 -21.716 1.00 53.31 68 GLU A N 1
ATOM 530 C CA . GLU A 1 68 ? 23.513 32.125 -22.597 1.00 53.31 68 GLU A CA 1
ATOM 531 C C . GLU A 1 68 ? 24.895 31.837 -21.946 1.00 53.31 68 GLU A C 1
ATOM 533 O O . GLU A 1 68 ? 25.921 32.275 -22.455 1.00 53.31 68 GLU A O 1
ATOM 538 N N . GLY A 1 69 ? 24.961 31.085 -20.838 1.00 58.28 69 GLY A N 1
ATOM 539 C CA . GLY A 1 69 ? 26.184 30.866 -20.048 1.00 58.28 69 GLY A CA 1
ATOM 540 C C . GLY A 1 69 ? 26.593 29.409 -19.793 1.00 58.28 69 GLY A C 1
ATOM 541 O O . GLY A 1 69 ? 27.634 29.178 -19.179 1.00 58.28 69 GLY A O 1
ATOM 542 N N . PHE A 1 70 ? 25.821 28.410 -20.232 1.00 64.75 70 PHE A N 1
ATOM 543 C CA . PHE A 1 70 ? 26.154 27.004 -19.968 1.00 64.75 70 PHE A CA 1
ATOM 544 C C . PHE A 1 70 ? 27.031 26.409 -21.077 1.00 64.75 70 PHE A C 1
ATOM 546 O O . PHE A 1 70 ? 26.576 26.203 -22.200 1.00 64.75 70 PHE A O 1
ATOM 553 N N . HIS A 1 71 ? 28.271 26.040 -20.750 1.00 69.56 71 HIS A N 1
ATOM 554 C CA . HIS A 1 71 ? 29.046 25.114 -21.579 1.00 69.56 71 HIS A CA 1
ATOM 555 C C . HIS A 1 71 ? 28.550 23.686 -21.328 1.00 69.56 71 HIS A C 1
ATOM 557 O O . HIS A 1 71 ? 29.023 23.020 -20.408 1.00 69.56 71 HIS A O 1
ATOM 563 N N . LEU A 1 72 ? 27.563 23.243 -22.109 1.00 78.94 72 LEU A N 1
ATOM 564 C CA . LEU A 1 72 ? 27.135 21.845 -22.169 1.00 78.94 72 LEU A CA 1
ATOM 565 C C . LEU A 1 72 ? 28.056 21.074 -23.127 1.00 78.94 72 LEU A C 1
ATOM 567 O O . LEU A 1 72 ? 28.463 21.621 -24.156 1.00 78.94 72 LEU A O 1
ATOM 571 N N . SER A 1 73 ? 28.365 19.807 -22.829 1.00 86.25 73 SER A N 1
ATOM 572 C CA . SER A 1 73 ? 28.993 18.929 -23.829 1.00 86.25 73 SER A CA 1
ATOM 573 C C . SER A 1 73 ? 28.119 18.834 -25.077 1.00 86.25 73 SER A C 1
ATOM 575 O O . SER A 1 73 ? 26.893 18.941 -24.997 1.00 86.25 73 SER A O 1
ATOM 577 N N . GLY A 1 74 ? 28.739 18.580 -26.233 1.00 89.88 74 GLY A N 1
ATOM 578 C CA . GLY A 1 74 ? 28.023 18.494 -27.508 1.00 89.88 74 GLY A CA 1
ATOM 579 C C . GLY A 1 74 ? 26.871 17.482 -27.491 1.00 89.88 74 GLY A C 1
ATOM 580 O O . GLY A 1 74 ? 25.833 17.728 -28.100 1.00 89.88 74 GLY A O 1
ATOM 581 N N . LEU A 1 75 ? 27.014 16.380 -26.743 1.00 91.38 75 LEU A N 1
ATOM 582 C CA . LEU A 1 75 ? 25.953 15.385 -26.550 1.00 91.38 75 LEU A CA 1
ATOM 583 C C . LEU A 1 75 ? 24.781 15.922 -25.725 1.00 91.38 75 LEU A C 1
ATOM 585 O O . LEU A 1 75 ? 23.629 15.745 -26.115 1.00 91.38 75 LEU A O 1
ATOM 589 N N . VAL A 1 76 ? 25.059 16.583 -24.598 1.00 89.69 76 VAL A N 1
ATOM 590 C CA . VAL A 1 76 ? 24.006 17.153 -23.745 1.00 89.69 76 VAL A CA 1
ATOM 591 C C . VAL A 1 76 ? 23.290 18.284 -24.480 1.00 89.69 76 VAL A C 1
ATOM 593 O O . VAL A 1 76 ? 22.064 18.320 -24.462 1.00 89.69 76 VAL A O 1
ATOM 596 N N . ASP A 1 77 ? 24.027 19.150 -25.182 1.00 88.56 77 ASP A N 1
ATOM 597 C CA . ASP A 1 77 ? 23.449 20.188 -26.045 1.00 88.56 77 ASP A CA 1
ATOM 598 C C . ASP A 1 77 ? 22.535 19.581 -27.114 1.00 88.56 77 ASP A C 1
ATOM 600 O O . ASP A 1 77 ? 21.396 20.015 -27.267 1.00 88.56 77 ASP A O 1
ATOM 604 N N . ALA A 1 78 ? 22.981 18.527 -27.806 1.00 93.31 78 ALA A N 1
ATOM 605 C CA . ALA A 1 78 ? 22.180 17.864 -28.830 1.00 93.31 78 ALA A CA 1
ATOM 606 C C . ALA A 1 78 ? 20.887 17.244 -28.272 1.00 93.31 78 ALA A C 1
ATOM 608 O O . ALA A 1 78 ? 19.844 17.342 -28.919 1.00 93.31 78 ALA A O 1
ATOM 609 N N . VAL A 1 79 ? 20.946 16.642 -27.077 1.00 91.44 79 VAL A N 1
ATOM 610 C CA . VAL A 1 79 ? 19.781 16.072 -26.379 1.00 91.44 79 VAL A CA 1
ATOM 611 C C . VAL A 1 79 ? 18.805 17.142 -25.936 1.00 91.44 79 VAL A C 1
ATOM 613 O O . VAL A 1 79 ? 17.610 17.039 -26.208 1.00 91.44 79 VAL A O 1
ATOM 616 N N . VAL A 1 80 ? 19.311 18.191 -25.294 1.00 85.69 80 VAL A N 1
ATOM 617 C CA . VAL A 1 80 ? 18.495 19.331 -24.881 1.00 85.69 80 VAL A CA 1
ATOM 618 C C . VAL A 1 80 ? 17.839 19.965 -26.102 1.00 85.69 80 VAL A C 1
ATOM 620 O O . VAL A 1 80 ? 16.645 20.247 -26.063 1.00 85.69 80 VAL A O 1
ATOM 623 N N . ALA A 1 81 ? 18.586 20.113 -27.198 1.00 88.12 81 ALA A N 1
ATOM 624 C CA . ALA A 1 81 ? 18.099 20.648 -28.460 1.00 88.12 81 ALA A CA 1
ATOM 625 C C . ALA A 1 81 ? 17.216 19.700 -29.274 1.00 88.12 81 ALA A C 1
ATOM 627 O O . ALA A 1 81 ? 16.728 20.113 -30.326 1.00 88.12 81 ALA A O 1
ATOM 628 N N . GLN A 1 82 ? 17.030 18.457 -28.816 1.00 92.81 82 GLN A N 1
ATOM 629 C CA . GLN A 1 82 ? 16.319 17.397 -29.531 1.00 92.81 82 GLN A CA 1
ATOM 630 C C . GLN A 1 82 ? 16.747 17.288 -31.006 1.00 92.81 82 GLN A C 1
ATOM 632 O O . GLN A 1 82 ? 15.936 17.082 -31.909 1.00 92.81 82 GLN A O 1
ATOM 637 N N . SER A 1 83 ? 18.044 17.475 -31.270 1.00 95.81 83 SER A N 1
ATOM 638 C CA . SER A 1 83 ? 18.596 17.505 -32.622 1.00 95.81 83 SER A CA 1
ATOM 639 C C . SER A 1 83 ? 19.230 16.163 -32.961 1.00 95.81 83 SER A C 1
ATOM 641 O O . SER A 1 83 ? 20.361 15.880 -32.562 1.00 95.81 83 SER A O 1
ATOM 643 N N . GLU A 1 84 ? 18.514 15.340 -33.733 1.00 96.31 84 GLU A N 1
ATOM 644 C CA . GLU A 1 84 ? 19.018 14.033 -34.172 1.00 96.31 84 GLU A CA 1
ATOM 645 C C . GLU A 1 84 ? 20.341 14.143 -34.930 1.00 96.31 84 GLU A C 1
ATOM 647 O O . GLU A 1 84 ? 21.257 13.366 -34.671 1.00 96.31 84 GLU A O 1
ATOM 652 N N . ASP A 1 85 ? 20.457 15.104 -35.849 1.00 96.12 85 ASP A N 1
ATOM 653 C CA . ASP A 1 85 ? 21.652 15.271 -36.679 1.00 96.12 85 ASP A CA 1
ATOM 654 C C . ASP A 1 85 ? 22.872 15.638 -35.837 1.00 96.12 85 ASP A C 1
ATOM 656 O O . ASP A 1 85 ? 23.950 15.068 -36.025 1.00 96.12 85 ASP A O 1
ATOM 660 N N . ARG A 1 86 ? 22.707 16.553 -34.870 1.00 94.69 86 ARG A N 1
ATOM 661 C CA . ARG A 1 86 ? 23.774 16.895 -33.922 1.00 94.69 86 ARG A CA 1
ATOM 662 C C . ARG A 1 86 ? 24.129 15.694 -33.066 1.00 94.69 86 ARG A C 1
ATOM 664 O O . ARG A 1 86 ? 25.308 15.381 -32.956 1.00 94.69 86 ARG A O 1
ATOM 671 N N . LEU A 1 87 ? 23.134 14.999 -32.518 1.00 95.25 87 LEU A N 1
ATOM 672 C CA . LEU A 1 87 ? 23.355 13.841 -31.660 1.00 95.25 87 LEU A CA 1
ATOM 673 C C . LEU A 1 87 ? 24.128 12.743 -32.404 1.00 95.25 87 LEU A C 1
ATOM 675 O O . LEU A 1 87 ? 25.161 12.282 -31.928 1.00 95.25 87 LEU A O 1
ATOM 679 N N . LYS A 1 88 ? 23.682 12.386 -33.612 1.00 94.62 88 LYS A N 1
ATOM 680 C CA . LYS A 1 88 ? 24.352 11.415 -34.487 1.00 94.62 88 LYS A CA 1
ATOM 681 C C . LYS A 1 88 ? 25.765 11.864 -34.850 1.00 94.62 88 LYS A C 1
ATOM 683 O O . LYS A 1 88 ? 26.681 11.056 -34.763 1.00 94.62 88 LYS A O 1
ATOM 688 N N . SER A 1 89 ? 25.959 13.138 -35.197 1.00 93.06 89 SER A N 1
ATOM 689 C CA . SER A 1 89 ? 27.288 13.677 -35.517 1.00 93.06 89 SER A CA 1
ATOM 690 C C . SER A 1 89 ? 28.242 13.560 -34.327 1.00 93.06 89 SER A C 1
ATOM 692 O O . SER A 1 89 ? 29.368 13.107 -34.494 1.00 93.06 89 SER A O 1
ATOM 694 N N . GLN A 1 90 ? 27.789 13.907 -33.119 1.00 92.12 90 GLN A N 1
ATOM 695 C CA . GLN A 1 90 ? 28.598 13.800 -31.899 1.00 92.12 90 GLN A CA 1
ATOM 696 C C . GLN A 1 90 ? 28.955 12.345 -31.566 1.00 92.12 90 GLN A C 1
ATOM 698 O O . GLN A 1 90 ? 30.081 12.069 -31.169 1.00 92.12 90 GLN A O 1
ATOM 703 N N . LEU A 1 91 ? 28.036 11.401 -31.794 1.00 91.25 91 LEU A N 1
ATOM 704 C CA . LEU A 1 91 ? 28.295 9.971 -31.594 1.00 91.25 91 LEU A CA 1
ATOM 705 C C . LEU A 1 91 ? 29.217 9.372 -32.677 1.00 91.25 91 LEU A C 1
ATOM 707 O O . LEU A 1 91 ? 29.991 8.466 -32.383 1.00 91.25 91 LEU A O 1
ATOM 711 N N . GLN A 1 92 ? 29.166 9.876 -33.916 1.00 86.75 92 GLN A N 1
ATOM 712 C CA . GLN A 1 92 ? 29.989 9.399 -35.041 1.00 86.75 92 GLN A CA 1
ATOM 713 C C . GLN A 1 92 ? 31.437 9.900 -35.013 1.00 86.75 92 GLN A C 1
ATOM 715 O O . GLN A 1 92 ? 32.315 9.241 -35.563 1.00 86.75 92 GLN A O 1
ATOM 720 N N . ILE A 1 93 ? 31.716 11.038 -34.366 1.00 64.38 93 ILE A N 1
ATOM 721 C CA . ILE A 1 93 ? 33.069 11.624 -34.294 1.00 64.38 93 ILE A CA 1
ATOM 722 C C . ILE A 1 93 ? 34.079 10.699 -33.572 1.00 64.38 93 ILE A C 1
ATOM 724 O O . ILE A 1 93 ? 35.288 10.900 -33.689 1.00 64.38 93 ILE A O 1
ATOM 728 N N . GLY A 1 94 ? 33.619 9.629 -32.911 1.00 54.78 94 GLY A N 1
ATOM 729 C CA . GLY A 1 94 ? 34.458 8.657 -32.212 1.00 54.78 94 GLY A CA 1
ATOM 730 C C . GLY A 1 94 ? 34.209 7.197 -32.597 1.00 54.78 94 GLY A C 1
ATOM 731 O O . GLY A 1 94 ? 33.921 6.407 -31.705 1.00 54.78 94 GLY A O 1
ATOM 732 N N . GLU A 1 95 ? 34.392 6.798 -33.867 1.00 56.94 95 GLU A N 1
ATOM 733 C CA . GLU A 1 95 ? 34.243 5.397 -34.351 1.00 56.94 95 GLU A CA 1
ATOM 734 C C . GLU A 1 95 ? 35.002 4.324 -33.526 1.00 56.94 95 GLU A C 1
ATOM 736 O O . GLU A 1 95 ? 34.752 3.127 -33.686 1.00 56.94 95 GLU A O 1
ATOM 741 N N . HIS A 1 96 ? 35.896 4.720 -32.609 1.00 60.56 96 HIS A N 1
ATOM 742 C CA . HIS A 1 96 ? 36.578 3.815 -31.677 1.00 60.56 96 HIS A CA 1
ATOM 743 C C . HIS A 1 96 ? 36.414 4.141 -30.182 1.00 60.56 96 HIS A C 1
ATOM 745 O O . HIS A 1 96 ? 36.768 3.300 -29.363 1.00 60.56 96 HIS A O 1
ATOM 751 N N . HIS A 1 97 ? 35.860 5.300 -29.808 1.00 67.81 97 HIS A N 1
ATOM 752 C CA . HIS A 1 97 ? 35.557 5.660 -28.419 1.00 67.81 97 HIS A CA 1
ATOM 753 C C . HIS A 1 97 ? 34.466 6.733 -28.391 1.00 67.81 97 HIS A C 1
ATOM 755 O O . HIS A 1 97 ? 34.727 7.887 -28.730 1.00 67.81 97 HIS A O 1
ATOM 761 N N . VAL A 1 98 ? 33.258 6.363 -27.963 1.00 72.19 98 VAL A N 1
ATOM 762 C CA . VAL A 1 98 ? 32.198 7.340 -27.702 1.00 72.19 98 VAL A CA 1
ATOM 763 C C . VAL A 1 98 ? 32.632 8.194 -26.511 1.00 72.19 98 VAL A C 1
ATOM 765 O O . VAL A 1 98 ? 32.936 7.664 -25.439 1.00 72.19 98 VAL A O 1
ATOM 768 N N . GLU A 1 99 ? 32.704 9.512 -26.701 1.00 76.06 99 GLU A N 1
ATOM 769 C CA . GLU A 1 99 ? 33.028 10.437 -25.618 1.00 76.06 99 GLU A CA 1
ATOM 770 C C . GLU A 1 99 ? 32.017 10.247 -24.478 1.00 76.06 99 GLU A C 1
ATOM 772 O O . GLU A 1 99 ? 30.799 10.208 -24.695 1.00 76.06 99 GLU A O 1
ATOM 777 N N . LYS A 1 100 ? 32.519 10.052 -23.253 1.00 81.81 100 LYS A N 1
ATOM 778 C CA . LYS A 1 100 ? 31.644 9.908 -22.089 1.00 81.81 100 LYS A CA 1
ATOM 779 C C . LYS A 1 100 ? 31.033 11.276 -21.795 1.00 81.81 100 LYS A C 1
ATOM 781 O O . LYS A 1 100 ? 31.792 12.219 -21.593 1.00 81.81 100 LYS A O 1
ATOM 786 N N . PRO A 1 101 ? 29.698 11.399 -21.738 1.00 82.62 101 PRO A N 1
ATOM 787 C CA . PRO A 1 101 ? 29.073 12.675 -21.431 1.00 82.62 101 PRO A CA 1
ATOM 788 C C . PRO A 1 101 ? 29.468 13.123 -20.021 1.00 82.62 101 PRO A C 1
ATOM 790 O O . PRO A 1 101 ? 29.497 12.309 -19.096 1.00 82.62 101 PRO A O 1
ATOM 793 N N . ASP A 1 102 ? 29.690 14.425 -19.839 1.00 81.81 102 ASP A N 1
ATOM 794 C CA . ASP A 1 102 ? 30.123 15.014 -18.559 1.00 81.81 102 ASP A CA 1
ATOM 795 C C . ASP A 1 102 ? 29.174 14.711 -17.388 1.00 81.81 102 ASP A C 1
ATOM 797 O O . ASP A 1 102 ? 29.582 14.652 -16.228 1.00 81.81 102 ASP A O 1
ATOM 801 N N . ILE A 1 103 ? 27.891 14.496 -17.692 1.00 80.06 103 ILE A N 1
ATOM 802 C CA . ILE A 1 103 ? 26.839 14.179 -16.715 1.00 80.06 103 ILE A CA 1
ATOM 803 C C . ILE A 1 103 ? 26.663 12.670 -16.469 1.00 80.06 103 ILE A C 1
ATOM 805 O O . ILE A 1 103 ? 25.831 12.275 -15.653 1.00 80.06 103 ILE A O 1
ATOM 809 N N . GLY A 1 104 ? 27.431 11.827 -17.164 1.00 89.25 104 GLY A N 1
ATOM 810 C CA . GLY A 1 104 ? 27.274 10.375 -17.179 1.00 89.25 104 GLY A CA 1
ATOM 811 C C . GLY A 1 104 ? 26.153 9.892 -18.108 1.00 89.25 104 GLY A C 1
ATOM 812 O O . GLY A 1 104 ? 25.152 10.573 -18.331 1.00 89.25 104 GLY A O 1
ATOM 813 N N . VAL A 1 105 ? 26.326 8.687 -18.664 1.00 91.12 105 VAL A N 1
ATOM 814 C CA . VAL A 1 105 ? 25.404 8.095 -19.654 1.00 91.12 105 VAL A CA 1
ATOM 815 C C . VAL A 1 105 ? 24.003 7.909 -19.073 1.00 91.12 105 VAL A C 1
ATOM 817 O O . VAL A 1 105 ? 23.025 8.277 -19.713 1.00 91.12 105 VAL A O 1
ATOM 820 N N . HIS A 1 106 ? 23.902 7.416 -17.835 1.00 89.81 106 HIS A N 1
ATOM 821 C CA . HIS A 1 106 ? 22.616 7.213 -17.161 1.00 89.81 106 HIS A CA 1
ATOM 822 C C . HIS A 1 106 ? 21.778 8.495 -17.127 1.00 89.81 106 HIS A C 1
ATOM 824 O O . HIS A 1 106 ? 20.613 8.504 -17.512 1.00 89.81 106 HIS A O 1
ATOM 830 N N . ARG A 1 107 ? 22.399 9.615 -16.741 1.00 87.00 107 ARG A N 1
ATOM 831 C CA . ARG A 1 107 ? 21.701 10.895 -16.632 1.00 87.00 107 ARG A CA 1
ATOM 832 C C . ARG A 1 107 ? 21.330 11.469 -17.992 1.00 87.00 107 ARG A C 1
ATOM 834 O O . ARG A 1 107 ? 20.255 12.043 -18.124 1.00 87.00 107 ARG A O 1
ATOM 841 N N . LEU A 1 108 ? 22.189 11.285 -18.997 1.00 91.56 108 LEU A N 1
ATOM 842 C CA . LEU A 1 108 ? 21.887 11.644 -20.383 1.00 91.56 108 LEU A CA 1
ATOM 843 C C . LEU A 1 108 ? 20.650 10.887 -20.901 1.00 91.56 108 LEU A C 1
ATOM 845 O O . LEU A 1 108 ? 19.801 11.480 -21.565 1.00 91.56 108 LEU A O 1
ATOM 849 N N . LEU A 1 109 ? 20.517 9.602 -20.559 1.00 94.75 109 LEU A N 1
ATOM 850 C CA . LEU A 1 109 ? 19.350 8.787 -20.907 1.00 94.75 109 LEU A CA 1
ATOM 851 C C . LEU A 1 109 ? 18.092 9.233 -20.149 1.00 94.75 109 LEU A C 1
ATOM 853 O O . LEU A 1 109 ? 17.051 9.407 -20.779 1.00 94.75 109 LEU A O 1
ATOM 857 N N . GLU A 1 110 ? 18.186 9.497 -18.841 1.00 91.06 110 GLU A N 1
ATOM 858 C CA . GLU A 1 110 ? 17.062 10.004 -18.036 1.00 91.06 110 GLU A CA 1
ATOM 859 C C . GLU A 1 110 ? 16.468 11.297 -18.622 1.00 91.06 110 GLU A C 1
ATOM 861 O O . GLU A 1 110 ? 15.253 11.421 -18.773 1.00 91.06 110 GLU A O 1
ATOM 866 N N . ILE A 1 111 ? 17.308 12.270 -18.994 1.00 88.69 111 ILE A N 1
ATOM 867 C CA . ILE A 1 111 ? 16.825 13.541 -19.563 1.00 88.69 111 ILE A CA 1
ATOM 868 C C . ILE A 1 111 ? 16.296 13.385 -20.991 1.00 88.69 111 ILE A C 1
ATOM 870 O O . ILE A 1 111 ? 15.481 14.193 -21.436 1.00 88.69 111 ILE A O 1
ATOM 874 N N . SER A 1 112 ? 16.712 12.323 -21.683 1.00 94.12 112 SER A N 1
ATOM 875 C CA . SER A 1 112 ? 16.210 11.958 -23.009 1.00 94.12 112 SER A CA 1
ATOM 876 C C . SER A 1 112 ? 14.873 11.225 -22.953 1.00 94.12 112 SER A C 1
ATOM 878 O O . SER A 1 112 ? 14.276 11.005 -24.001 1.00 94.12 112 SER A O 1
ATOM 880 N N . LEU A 1 113 ? 14.351 10.878 -21.768 1.00 93.19 113 LEU A N 1
ATOM 881 C CA . LEU A 1 113 ? 13.055 10.203 -21.654 1.00 93.19 113 LEU A CA 1
ATOM 882 C C . LEU A 1 113 ? 11.921 11.007 -22.299 1.00 93.19 113 LEU A C 1
ATOM 884 O O . LEU A 1 113 ? 10.978 10.403 -22.787 1.00 93.19 113 LEU A O 1
ATOM 888 N N . GLY A 1 114 ? 12.004 12.340 -22.350 1.00 88.19 114 GLY A N 1
ATOM 889 C CA . GLY A 1 114 ? 11.032 13.189 -23.054 1.00 88.19 114 GLY A CA 1
ATOM 890 C C . GLY A 1 114 ? 11.217 13.272 -24.577 1.00 88.19 114 GLY A C 1
ATOM 891 O O . GLY A 1 114 ? 10.472 14.002 -25.225 1.00 88.19 114 GLY A O 1
ATOM 892 N N . TRP A 1 115 ? 12.209 12.577 -25.141 1.00 94.56 115 TRP A N 1
ATOM 893 C CA . TRP A 1 115 ? 12.554 12.578 -26.563 1.00 94.56 115 TRP A CA 1
ATOM 894 C C . TRP A 1 115 ? 12.841 11.140 -27.050 1.00 94.56 115 TRP A C 1
ATOM 896 O O . TRP A 1 115 ? 14.000 10.715 -27.089 1.00 94.56 115 TRP A O 1
ATOM 906 N N . PRO A 1 116 ? 11.798 10.367 -27.413 1.00 95.62 116 PRO A N 1
ATOM 907 C CA . PRO A 1 116 ? 11.905 8.932 -27.709 1.00 95.62 116 PRO A CA 1
ATOM 908 C C . PRO A 1 116 ? 12.903 8.586 -28.824 1.00 95.62 116 PRO A C 1
ATOM 910 O O . PRO A 1 116 ? 13.621 7.589 -28.736 1.00 95.62 116 PRO A O 1
ATOM 913 N N . GLU A 1 117 ? 12.988 9.408 -29.871 1.00 96.88 117 GLU A N 1
ATOM 914 C CA . GLU A 1 117 ? 13.928 9.230 -30.981 1.00 96.88 117 GLU A CA 1
ATOM 915 C C . GLU A 1 117 ? 15.378 9.387 -30.518 1.00 96.88 117 GLU A C 1
ATOM 917 O O . GLU A 1 117 ? 16.220 8.538 -30.821 1.00 96.88 117 GLU A O 1
ATOM 922 N N . GLY A 1 118 ? 15.665 10.431 -29.735 1.00 96.00 118 GLY A N 1
ATOM 923 C CA . GLY A 1 118 ? 16.984 10.645 -29.144 1.00 96.00 118 GLY A CA 1
ATOM 924 C C . GLY A 1 118 ? 17.361 9.554 -28.151 1.00 96.00 118 GLY A C 1
ATOM 925 O O . GLY A 1 118 ? 18.479 9.042 -28.202 1.00 96.00 118 GLY A O 1
ATOM 926 N N . LEU A 1 119 ? 16.410 9.130 -27.312 1.00 96.62 119 LEU A N 1
ATOM 927 C CA . LEU A 1 119 ? 16.584 7.996 -26.408 1.00 96.62 119 LEU A CA 1
ATOM 928 C C . LEU A 1 119 ? 16.960 6.728 -27.184 1.00 96.62 119 LEU A C 1
ATOM 930 O O . LEU A 1 119 ? 17.905 6.043 -26.806 1.00 96.62 119 LEU A O 1
ATOM 934 N N . ARG A 1 120 ? 16.279 6.439 -28.300 1.00 96.69 120 ARG A N 1
ATOM 935 C CA . ARG A 1 120 ? 16.590 5.284 -29.155 1.00 96.69 120 ARG A CA 1
ATOM 936 C C . ARG A 1 120 ? 18.008 5.363 -29.725 1.00 96.69 120 ARG A C 1
ATOM 938 O O . ARG A 1 120 ? 18.722 4.364 -29.681 1.00 96.69 120 ARG A O 1
ATOM 945 N N . ILE A 1 121 ? 18.423 6.528 -30.228 1.00 95.88 121 ILE A N 1
ATOM 946 C CA . ILE A 1 121 ? 19.780 6.747 -30.762 1.00 95.88 121 ILE A CA 1
ATOM 947 C C . ILE A 1 121 ? 20.832 6.520 -29.667 1.00 95.88 121 ILE A C 1
ATOM 949 O O . ILE A 1 121 ? 21.809 5.804 -29.883 1.00 95.88 121 ILE A O 1
ATOM 953 N N . LEU A 1 122 ? 20.617 7.088 -28.478 1.00 95.50 122 LEU A N 1
ATOM 954 C CA . LEU A 1 122 ? 21.529 6.942 -27.345 1.00 95.50 122 LEU A CA 1
ATOM 955 C C . LEU A 1 122 ? 21.604 5.499 -26.848 1.00 95.50 122 LEU A C 1
ATOM 957 O O . LEU A 1 122 ? 22.697 4.990 -26.624 1.00 95.50 122 LEU A O 1
ATOM 961 N N . LEU A 1 123 ? 20.467 4.819 -26.703 1.00 94.81 123 LEU A N 1
ATOM 962 C CA . LEU A 1 123 ? 20.448 3.420 -26.290 1.00 94.81 123 LEU A CA 1
ATOM 963 C C . LEU A 1 123 ? 21.144 2.533 -27.321 1.00 94.81 123 LEU A C 1
ATOM 965 O O . LEU A 1 123 ? 21.889 1.651 -26.934 1.00 94.81 123 LEU A O 1
ATOM 969 N N . GLN A 1 124 ? 20.997 2.779 -28.622 1.00 92.38 124 GLN A N 1
ATOM 970 C CA . GLN A 1 124 ? 21.754 2.029 -29.631 1.00 92.38 124 GLN A CA 1
ATOM 971 C 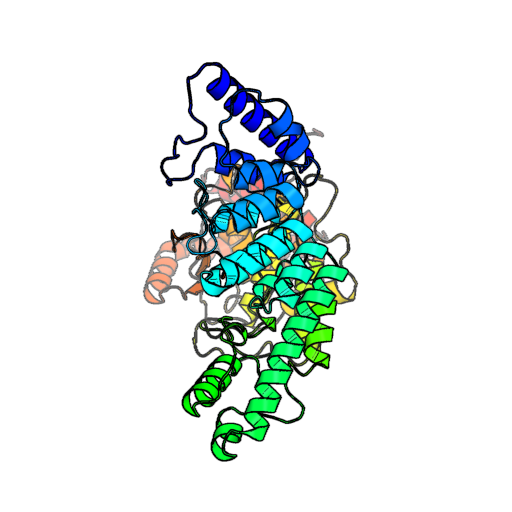C . GLN A 1 124 ? 23.268 2.243 -29.514 1.00 92.38 124 GLN A C 1
ATOM 973 O O . GLN A 1 124 ? 24.029 1.300 -29.725 1.00 92.38 124 GLN A O 1
ATOM 978 N N . ALA A 1 125 ? 23.702 3.455 -29.161 1.00 92.75 125 ALA A N 1
ATOM 979 C CA . ALA A 1 125 ? 25.116 3.772 -28.984 1.00 92.75 125 ALA A CA 1
ATOM 980 C C . ALA A 1 125 ? 25.705 3.195 -27.684 1.00 92.75 125 ALA A C 1
ATOM 982 O O . ALA A 1 125 ? 26.847 2.744 -27.686 1.00 92.75 125 ALA A O 1
ATOM 983 N N . TYR A 1 126 ? 24.935 3.189 -26.591 1.00 92.44 126 TYR A N 1
ATOM 984 C CA . TYR A 1 126 ? 25.433 2.853 -25.253 1.00 92.44 126 TYR A CA 1
ATOM 985 C C . TYR A 1 126 ? 24.911 1.527 -24.674 1.00 92.44 126 TYR A C 1
ATOM 987 O O . TYR A 1 126 ? 25.422 1.092 -23.647 1.00 92.44 126 TYR A O 1
ATOM 995 N N . ALA A 1 127 ? 23.939 0.848 -25.296 1.00 87.50 127 ALA A N 1
ATOM 996 C CA . ALA A 1 127 ? 23.336 -0.387 -24.768 1.00 87.50 127 ALA A CA 1
ATOM 997 C C . ALA A 1 127 ? 24.345 -1.471 -24.352 1.00 87.50 127 ALA A C 1
ATOM 999 O O . ALA A 1 127 ? 24.123 -2.069 -23.302 1.00 87.50 127 ALA A O 1
ATOM 1000 N N . PRO A 1 128 ? 25.450 -1.728 -25.085 1.00 86.12 128 PRO A N 1
ATOM 1001 C CA . PRO A 1 128 ? 26.427 -2.737 -24.671 1.00 86.12 128 PRO A CA 1
ATOM 1002 C C . PRO A 1 128 ? 27.116 -2.438 -23.331 1.00 86.12 128 PRO A C 1
ATOM 1004 O O . PRO A 1 128 ? 27.635 -3.354 -22.700 1.00 86.12 128 PRO A O 1
ATOM 1007 N N . GLU A 1 129 ? 27.143 -1.171 -22.909 1.00 86.31 129 GLU A N 1
ATOM 1008 C CA . GLU A 1 129 ? 27.760 -0.723 -21.654 1.00 86.31 129 GLU A CA 1
ATOM 1009 C C . GLU A 1 129 ? 26.752 -0.618 -20.500 1.00 86.31 129 GLU A C 1
ATOM 1011 O O . GLU A 1 129 ? 27.150 -0.454 -19.346 1.00 86.31 129 GLU A O 1
ATOM 1016 N N . LEU A 1 130 ? 25.448 -0.685 -20.790 1.00 90.38 130 LEU A N 1
ATOM 1017 C CA . LEU A 1 130 ? 24.412 -0.534 -19.777 1.00 90.38 130 LEU A CA 1
ATOM 1018 C C . LEU A 1 130 ? 24.157 -1.855 -19.062 1.00 90.38 130 LEU A C 1
ATOM 1020 O O . LEU A 1 130 ? 23.738 -2.849 -19.654 1.00 90.38 130 LEU A O 1
ATOM 1024 N N . GLU A 1 131 ? 24.341 -1.834 -17.746 1.00 91.44 131 GLU A N 1
ATOM 1025 C CA . GLU A 1 131 ? 23.832 -2.896 -16.888 1.00 91.44 131 GLU A CA 1
ATOM 1026 C C . GLU A 1 131 ? 22.300 -2.988 -16.979 1.00 91.44 131 GLU A C 1
ATOM 1028 O O . GLU A 1 131 ? 21.591 -1.989 -17.120 1.00 91.44 131 GLU A O 1
ATOM 1033 N N . GLU A 1 132 ? 21.780 -4.207 -16.844 1.00 89.56 132 GLU A N 1
ATOM 1034 C CA . GLU A 1 132 ? 20.343 -4.495 -16.869 1.00 89.56 132 GLU A CA 1
ATOM 1035 C C . GLU A 1 132 ? 19.560 -3.662 -15.840 1.00 89.56 132 GLU A C 1
ATOM 1037 O O . GLU A 1 132 ? 18.457 -3.191 -16.128 1.00 89.56 132 GLU A O 1
ATOM 1042 N N . CYS A 1 133 ? 20.147 -3.431 -14.660 1.00 89.94 133 CYS A N 1
ATOM 1043 C CA . CYS A 1 133 ? 19.542 -2.623 -13.606 1.00 89.94 133 CYS A CA 1
ATOM 1044 C C . CYS A 1 133 ? 19.203 -1.209 -14.105 1.00 89.94 133 CYS A C 1
ATOM 1046 O O . CYS A 1 133 ? 18.062 -0.783 -13.940 1.00 89.94 133 CYS A O 1
ATOM 1048 N N . HIS A 1 134 ? 20.123 -0.543 -14.810 1.00 92.88 134 HIS A N 1
ATOM 1049 C CA . HIS A 1 134 ? 19.933 0.804 -15.349 1.00 92.88 134 HIS A CA 1
ATOM 1050 C C . HIS A 1 134 ? 18.786 0.870 -16.365 1.00 92.88 134 HIS A C 1
ATOM 1052 O O . HIS A 1 134 ? 18.000 1.813 -16.352 1.00 92.88 134 HIS A O 1
ATOM 1058 N N . MET A 1 135 ? 18.635 -0.147 -17.220 1.00 95.06 135 MET A N 1
ATOM 1059 C CA . MET A 1 135 ? 17.504 -0.221 -18.157 1.00 95.06 135 MET A CA 1
ATOM 1060 C C . MET A 1 135 ? 16.163 -0.356 -17.425 1.00 95.06 135 MET A C 1
ATOM 1062 O O . MET A 1 135 ? 15.174 0.262 -17.822 1.00 95.06 135 MET A O 1
ATOM 1066 N N . GLY A 1 136 ? 16.133 -1.129 -16.336 1.00 94.62 136 GLY A N 1
ATOM 1067 C CA . GLY A 1 136 ? 14.969 -1.216 -15.455 1.00 94.62 136 GLY A CA 1
ATOM 1068 C C . GLY A 1 136 ? 14.646 0.118 -14.780 1.00 94.62 136 GLY A C 1
ATOM 1069 O O . GLY A 1 136 ? 13.482 0.506 -14.717 1.00 94.62 136 GLY A O 1
ATOM 1070 N N . GLU A 1 137 ? 15.661 0.860 -14.333 1.00 93.25 137 GLU A N 1
ATOM 1071 C CA . GLU A 1 137 ? 15.479 2.186 -13.729 1.00 93.25 137 GLU A CA 1
ATOM 1072 C C . GLU A 1 137 ? 14.960 3.228 -14.725 1.00 93.25 137 GLU A C 1
ATOM 1074 O O . GLU A 1 137 ? 14.029 3.967 -14.405 1.00 93.25 137 GLU A O 1
ATOM 1079 N N . LEU A 1 138 ? 15.480 3.238 -15.955 1.00 95.31 138 LEU A N 1
ATOM 1080 C CA . LEU A 1 138 ? 14.968 4.099 -17.022 1.00 95.31 138 LEU A CA 1
ATOM 1081 C C . LEU A 1 138 ? 13.510 3.773 -17.359 1.00 95.31 138 LEU A C 1
ATOM 1083 O O . LEU A 1 138 ? 12.701 4.687 -17.527 1.00 95.31 138 LEU A O 1
ATOM 1087 N N . LEU A 1 139 ? 13.148 2.485 -17.411 1.00 97.12 139 LEU A N 1
ATOM 1088 C CA . LEU A 1 139 ? 11.764 2.060 -17.638 1.00 97.12 139 LEU A CA 1
ATOM 1089 C C . LEU A 1 139 ? 10.853 2.503 -16.489 1.00 97.12 139 LEU A C 1
ATOM 1091 O O . LEU A 1 139 ? 9.781 3.062 -16.732 1.00 97.12 139 LEU A O 1
ATOM 1095 N N . ARG A 1 140 ? 11.291 2.310 -15.242 1.00 94.25 140 ARG A N 1
ATOM 1096 C CA . ARG A 1 140 ? 10.598 2.789 -14.040 1.00 94.25 140 ARG A CA 1
ATOM 1097 C C . ARG A 1 140 ? 10.310 4.284 -14.131 1.00 94.25 140 ARG A C 1
ATOM 1099 O O . ARG A 1 140 ? 9.187 4.710 -13.851 1.00 94.25 140 ARG A O 1
ATOM 1106 N N . ASP A 1 141 ? 11.302 5.076 -14.518 1.00 91.00 141 ASP A N 1
ATOM 1107 C CA . ASP A 1 141 ? 11.176 6.527 -14.587 1.00 91.00 141 ASP A CA 1
ATOM 1108 C C . ASP A 1 141 ? 10.281 6.956 -15.758 1.00 91.00 141 ASP A C 1
ATOM 1110 O O . ASP A 1 141 ? 9.381 7.777 -15.566 1.00 91.00 141 ASP A O 1
ATOM 1114 N N . ALA A 1 142 ? 10.400 6.320 -16.928 1.00 94.44 142 ALA A N 1
ATOM 1115 C CA . ALA A 1 142 ? 9.499 6.542 -18.060 1.00 94.44 142 ALA A CA 1
ATOM 1116 C C . ALA A 1 142 ? 8.025 6.271 -17.691 1.00 94.44 142 ALA A C 1
ATOM 1118 O O . ALA A 1 142 ? 7.153 7.105 -17.961 1.00 94.44 142 ALA A O 1
ATOM 1119 N N . ILE A 1 143 ? 7.744 5.161 -16.994 1.00 94.00 143 ILE A N 1
ATOM 1120 C CA . ILE A 1 143 ? 6.402 4.813 -16.491 1.00 94.00 143 ILE A CA 1
ATOM 1121 C C . ILE A 1 143 ? 5.922 5.846 -15.469 1.00 94.00 143 ILE A C 1
ATOM 1123 O O . ILE A 1 143 ? 4.795 6.339 -15.559 1.00 94.00 143 ILE A O 1
ATOM 1127 N N . ARG A 1 144 ? 6.782 6.219 -14.513 1.00 87.12 144 ARG A N 1
ATOM 1128 C CA . ARG A 1 144 ? 6.474 7.216 -13.477 1.00 87.12 144 ARG A CA 1
ATOM 1129 C C . ARG A 1 144 ? 6.070 8.559 -14.086 1.00 87.12 144 ARG A C 1
ATOM 1131 O O . ARG A 1 144 ? 5.131 9.217 -13.613 1.00 87.12 144 ARG A O 1
ATOM 1138 N N . PHE A 1 145 ? 6.793 8.991 -15.114 1.00 85.56 145 PHE A N 1
ATOM 1139 C CA . PHE A 1 145 ? 6.520 10.245 -15.807 1.00 85.56 145 PHE A CA 1
ATOM 1140 C C . PHE A 1 145 ? 5.365 10.131 -16.803 1.00 85.56 145 PHE A C 1
ATOM 1142 O O . PHE A 1 145 ? 4.727 11.146 -17.080 1.00 85.56 145 PHE A O 1
ATOM 1149 N N . GLY A 1 146 ? 5.002 8.912 -17.201 1.00 89.31 146 GLY A N 1
ATOM 1150 C CA . GLY A 1 146 ? 3.888 8.628 -18.095 1.00 89.31 146 GLY A CA 1
ATOM 1151 C C . GLY A 1 146 ? 4.235 8.853 -19.566 1.00 89.31 146 GLY A C 1
ATOM 1152 O O . GLY A 1 146 ? 3.373 9.295 -20.317 1.00 89.31 146 GLY A O 1
ATOM 1153 N N . ILE A 1 147 ? 5.491 8.613 -19.953 1.00 93.19 147 ILE A N 1
ATOM 1154 C CA . ILE A 1 147 ? 5.997 8.880 -21.305 1.00 93.19 147 ILE A CA 1
ATOM 1155 C C . ILE A 1 147 ? 5.882 7.600 -22.138 1.00 93.19 147 ILE A C 1
ATOM 1157 O O . ILE A 1 147 ? 6.810 6.791 -22.182 1.00 93.19 147 ILE A O 1
ATOM 1161 N N . VAL A 1 148 ? 4.706 7.391 -22.733 1.00 95.56 148 VAL A N 1
ATOM 1162 C CA . VAL A 1 148 ? 4.293 6.136 -23.391 1.00 95.56 148 VAL A CA 1
ATOM 1163 C C . VAL A 1 148 ? 5.272 5.704 -24.480 1.00 95.56 148 VAL A C 1
ATOM 1165 O O . VAL A 1 148 ? 5.669 4.544 -24.538 1.00 95.56 148 VAL A O 1
ATOM 1168 N N . GLU A 1 149 ? 5.722 6.642 -25.301 1.00 96.12 149 GLU A N 1
ATOM 1169 C CA . GLU A 1 149 ? 6.607 6.387 -26.431 1.00 96.12 149 GLU A CA 1
ATOM 1170 C C . GLU A 1 149 ? 7.994 5.920 -25.971 1.00 96.12 149 GLU A C 1
ATOM 1172 O O . GLU A 1 149 ? 8.564 4.991 -26.541 1.00 96.12 149 GLU A O 1
ATOM 1177 N N . SER A 1 150 ? 8.524 6.510 -24.897 1.00 96.44 150 SER A N 1
ATOM 1178 C CA . SER A 1 150 ? 9.801 6.089 -24.309 1.00 96.44 150 SER A CA 1
ATOM 1179 C C . SER A 1 150 ? 9.686 4.760 -23.570 1.00 96.44 150 SER A C 1
ATOM 1181 O O . SER A 1 150 ? 10.617 3.958 -23.624 1.00 96.44 150 SER A O 1
ATOM 1183 N N . VAL A 1 151 ? 8.540 4.484 -22.934 1.00 97.88 151 VAL A N 1
ATOM 1184 C CA . VAL A 1 151 ? 8.236 3.148 -22.396 1.00 97.88 151 VAL A CA 1
ATOM 1185 C C . VAL A 1 151 ? 8.280 2.114 -23.522 1.00 97.88 151 VAL A C 1
ATOM 1187 O O . VAL A 1 151 ? 8.978 1.114 -23.378 1.00 97.88 151 VAL A O 1
ATOM 1190 N N . GLN A 1 152 ? 7.638 2.380 -24.664 1.00 98.06 152 GLN A N 1
ATOM 1191 C CA . GLN A 1 152 ? 7.682 1.485 -25.823 1.00 98.06 152 GLN A CA 1
ATOM 1192 C C . GLN A 1 152 ? 9.117 1.268 -26.325 1.00 98.06 152 GLN A C 1
ATOM 1194 O O . GLN A 1 152 ? 9.526 0.125 -26.496 1.00 98.06 152 GLN A O 1
ATOM 1199 N N . VAL A 1 153 ? 9.912 2.335 -26.491 1.00 97.62 153 VAL A N 1
ATOM 1200 C CA . VAL A 1 153 ? 11.325 2.231 -26.918 1.00 97.62 153 VAL A CA 1
ATOM 1201 C C . VAL A 1 153 ? 12.131 1.321 -25.990 1.00 97.62 153 VAL A C 1
ATOM 1203 O O . VAL A 1 153 ? 12.900 0.482 -26.459 1.00 97.62 153 VAL A O 1
ATOM 1206 N N . LEU A 1 154 ? 11.965 1.472 -24.676 1.00 97.75 154 LEU A N 1
ATOM 1207 C CA . LEU A 1 154 ? 12.676 0.664 -23.686 1.00 97.75 154 LEU A CA 1
ATOM 1208 C C . LEU A 1 154 ? 12.216 -0.801 -23.718 1.00 97.75 154 LEU A C 1
ATOM 1210 O O . LEU A 1 154 ? 13.048 -1.706 -23.647 1.00 97.75 154 LEU A O 1
ATOM 1214 N N . LEU A 1 155 ? 10.913 -1.046 -23.872 1.00 97.19 155 LEU A N 1
ATOM 1215 C CA . LEU A 1 155 ? 10.352 -2.394 -23.982 1.00 97.19 155 LEU A CA 1
ATOM 1216 C C . LEU A 1 155 ? 10.785 -3.103 -25.277 1.00 97.19 155 LEU A C 1
ATOM 1218 O O . LEU A 1 155 ? 11.142 -4.281 -25.221 1.00 97.19 155 LEU A O 1
ATOM 1222 N N . ASP A 1 156 ? 10.844 -2.389 -26.405 1.00 95.88 156 ASP A N 1
ATOM 1223 C CA . ASP A 1 156 ? 11.350 -2.893 -27.694 1.00 95.88 156 ASP A CA 1
ATOM 1224 C C . ASP A 1 156 ? 12.824 -3.316 -27.607 1.00 95.88 156 ASP A C 1
ATOM 1226 O O . ASP A 1 156 ? 13.262 -4.254 -28.275 1.00 95.88 156 ASP A O 1
ATOM 1230 N N . LEU A 1 157 ? 13.591 -2.647 -26.743 1.00 94.38 157 LEU A N 1
ATOM 1231 C CA . LEU A 1 157 ? 14.988 -2.962 -26.439 1.00 94.38 157 LEU A CA 1
ATOM 1232 C C . LEU A 1 157 ? 15.139 -3.988 -25.305 1.00 94.38 157 LEU A C 1
ATOM 1234 O O . LEU A 1 157 ? 16.220 -4.141 -24.740 1.00 94.38 157 LEU A O 1
ATOM 1238 N N . ASN A 1 158 ? 14.070 -4.725 -24.989 1.00 94.88 158 ASN A N 1
ATOM 1239 C CA . ASN A 1 158 ? 14.027 -5.759 -23.959 1.00 94.88 158 ASN A CA 1
ATOM 1240 C C . ASN A 1 158 ? 14.415 -5.268 -22.556 1.00 94.88 158 ASN A C 1
ATOM 1242 O O . ASN A 1 158 ? 14.943 -6.064 -21.778 1.00 94.88 158 ASN A O 1
ATOM 1246 N N . ALA A 1 159 ? 14.125 -4.012 -22.193 1.00 96.31 159 ALA A N 1
ATOM 1247 C CA . ALA A 1 159 ? 14.285 -3.563 -20.810 1.00 96.31 159 ALA A CA 1
ATOM 1248 C C . ALA A 1 159 ? 13.582 -4.540 -19.839 1.00 96.31 159 ALA A C 1
ATOM 1250 O O . ALA A 1 159 ? 12.503 -5.068 -20.154 1.00 96.31 159 ALA A O 1
ATOM 1251 N N . PRO A 1 160 ? 14.189 -4.837 -18.679 1.00 96.00 160 PRO A N 1
ATOM 1252 C CA . PRO A 1 160 ? 13.607 -5.763 -17.720 1.00 96.00 160 PRO A CA 1
ATOM 1253 C C . PRO A 1 160 ? 12.324 -5.171 -17.117 1.00 96.00 160 PRO A C 1
ATOM 1255 O O . PRO A 1 160 ? 12.251 -3.984 -16.797 1.00 96.00 160 PRO A O 1
ATOM 1258 N N . VAL A 1 161 ? 11.295 -6.009 -16.967 1.00 96.50 161 VAL A N 1
ATOM 1259 C CA . VAL A 1 161 ? 9.981 -5.606 -16.442 1.00 96.50 161 VAL A CA 1
ATOM 1260 C C . VAL A 1 161 ? 9.731 -6.299 -15.106 1.00 96.50 161 VAL A C 1
ATOM 1262 O O . VAL A 1 161 ? 9.801 -7.525 -15.032 1.00 96.50 161 VAL A O 1
ATOM 1265 N N . TYR A 1 162 ? 9.423 -5.508 -14.078 1.00 94.56 162 TYR A N 1
ATOM 1266 C CA . TYR A 1 162 ? 9.174 -5.948 -12.702 1.00 94.56 162 TYR A CA 1
ATOM 1267 C C . TYR A 1 162 ? 7.722 -5.671 -12.307 1.00 94.56 162 TYR A C 1
ATOM 1269 O O . TYR A 1 162 ? 7.097 -4.759 -12.850 1.00 94.56 162 TYR A O 1
ATOM 1277 N N . GLY A 1 163 ? 7.200 -6.375 -11.307 1.00 93.19 163 GLY A N 1
ATOM 1278 C CA . GLY A 1 163 ? 5.871 -6.141 -10.743 1.00 93.19 163 GLY A CA 1
ATOM 1279 C C . GLY A 1 163 ? 5.674 -4.708 -10.243 1.00 93.19 163 GLY A C 1
ATOM 1280 O O . GLY A 1 163 ? 4.615 -4.113 -10.449 1.00 93.19 163 GLY A O 1
ATOM 1281 N N . ALA A 1 164 ? 6.731 -4.086 -9.711 1.00 91.19 164 ALA A N 1
ATOM 1282 C CA . ALA A 1 164 ? 6.713 -2.676 -9.317 1.00 91.19 164 ALA A CA 1
ATOM 1283 C C . ALA A 1 164 ? 6.443 -1.720 -10.498 1.00 91.19 164 ALA A C 1
ATOM 1285 O O . ALA A 1 164 ? 5.825 -0.672 -10.315 1.00 91.19 164 ALA A O 1
ATOM 1286 N N . HIS A 1 165 ? 6.853 -2.070 -11.723 1.00 94.69 165 HIS A N 1
ATOM 1287 C CA . HIS A 1 165 ? 6.554 -1.265 -12.913 1.00 94.69 165 HIS A CA 1
ATOM 1288 C C . HIS A 1 165 ? 5.052 -1.264 -13.231 1.00 94.69 165 HIS A C 1
ATOM 1290 O O . HIS A 1 165 ? 4.509 -0.227 -13.614 1.00 94.69 165 HIS A O 1
ATOM 1296 N N . LEU A 1 166 ? 4.364 -2.394 -13.026 1.00 95.06 166 LEU A N 1
ATOM 1297 C CA . LEU A 1 166 ? 2.923 -2.510 -13.267 1.00 95.06 166 LEU A CA 1
ATOM 1298 C C . LEU A 1 166 ? 2.123 -1.667 -12.265 1.00 95.06 166 LEU A C 1
ATOM 1300 O O . LEU A 1 166 ? 1.191 -0.972 -12.669 1.00 95.06 166 LEU A O 1
ATOM 1304 N N . GLU A 1 167 ? 2.521 -1.677 -10.990 1.00 91.12 167 GLU A N 1
ATOM 1305 C CA . GLU A 1 167 ? 1.934 -0.842 -9.928 1.00 91.12 167 GLU A CA 1
ATOM 1306 C C . GLU A 1 167 ? 2.094 0.662 -10.208 1.00 91.12 167 GLU A C 1
ATOM 1308 O O . GLU A 1 167 ? 1.218 1.467 -9.892 1.00 91.12 167 GLU A O 1
ATOM 1313 N N . MET A 1 168 ? 3.201 1.064 -10.835 1.00 89.50 168 MET A N 1
ATOM 1314 C CA . MET A 1 168 ? 3.494 2.471 -11.122 1.00 89.50 168 MET A CA 1
ATOM 1315 C C . MET A 1 168 ? 2.731 3.042 -12.328 1.00 89.50 168 MET A C 1
ATOM 1317 O O . MET A 1 168 ? 2.799 4.251 -12.575 1.00 89.50 168 MET A O 1
ATOM 1321 N N . CYS A 1 169 ? 2.008 2.213 -13.085 1.00 92.56 169 CYS A N 1
ATOM 1322 C CA . CYS A 1 169 ? 1.307 2.634 -14.294 1.00 92.56 169 CYS A CA 1
ATOM 1323 C C . CYS A 1 169 ? 0.130 3.572 -13.978 1.00 92.56 169 CYS A C 1
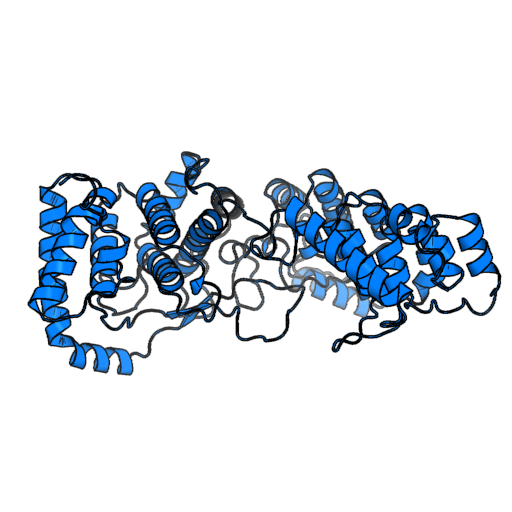ATOM 1325 O O . CYS A 1 169 ? -0.942 3.145 -13.547 1.00 92.56 169 CYS A O 1
ATOM 1327 N N . ALA A 1 170 ? 0.310 4.862 -14.270 1.00 84.25 170 ALA A N 1
ATOM 1328 C CA . ALA A 1 170 ? -0.692 5.895 -14.005 1.00 84.25 170 ALA A CA 1
ATOM 1329 C C . ALA A 1 170 ? -1.879 5.903 -14.992 1.00 84.25 170 ALA A C 1
ATOM 1331 O O . ALA A 1 170 ? -2.904 6.514 -14.692 1.00 84.25 170 ALA A O 1
ATOM 1332 N N . SER A 1 171 ? -1.748 5.271 -16.165 1.00 89.50 171 SER A N 1
ATOM 1333 C CA . SER A 1 171 ? -2.805 5.189 -17.182 1.00 89.50 171 SER A CA 1
ATOM 1334 C C . SER A 1 171 ? -3.169 3.740 -17.516 1.00 89.50 171 SER A C 1
ATOM 1336 O O . SER A 1 171 ? -2.390 2.808 -17.286 1.00 89.50 171 SER A O 1
ATOM 1338 N N . ALA A 1 172 ? -4.373 3.555 -18.066 1.00 91.44 172 ALA A N 1
ATOM 1339 C CA . ALA A 1 172 ? -4.827 2.259 -18.562 1.00 91.44 172 ALA A CA 1
ATOM 1340 C C . ALA A 1 172 ? -3.939 1.762 -19.714 1.00 91.44 172 ALA A C 1
ATOM 1342 O O . ALA A 1 172 ? -3.502 0.619 -19.685 1.00 91.44 172 ALA A O 1
ATOM 1343 N N . GLU A 1 173 ? -3.601 2.646 -20.658 1.00 95.38 173 GLU A N 1
ATOM 1344 C CA . GLU A 1 173 ? -2.740 2.355 -21.812 1.00 95.38 173 GLU A CA 1
ATOM 1345 C C . GLU A 1 173 ? -1.356 1.835 -21.401 1.00 95.38 173 GLU A C 1
ATOM 1347 O O . GLU A 1 173 ? -0.966 0.744 -21.813 1.00 95.38 173 GLU A O 1
ATOM 1352 N N . LEU A 1 174 ? -0.654 2.558 -20.516 1.00 95.50 174 LEU A N 1
ATOM 1353 C CA . LEU A 1 174 ? 0.633 2.107 -19.974 1.00 95.50 174 LEU A CA 1
ATOM 1354 C C . LEU A 1 174 ? 0.485 0.785 -19.227 1.00 95.50 174 LEU A C 1
ATOM 1356 O O . LEU A 1 174 ? 1.308 -0.111 -19.387 1.00 95.50 174 LEU A O 1
ATOM 1360 N N . GLY A 1 175 ? -0.585 0.658 -18.437 1.00 95.56 175 GLY A N 1
ATOM 1361 C CA . GLY A 1 175 ? -0.878 -0.569 -17.709 1.00 95.56 175 GLY A CA 1
ATOM 1362 C C . GLY A 1 175 ? -1.004 -1.770 -18.642 1.00 95.56 175 GLY A C 1
ATOM 1363 O O . GLY A 1 175 ? -0.383 -2.791 -18.373 1.00 95.56 175 GLY A O 1
ATOM 1364 N N . VAL A 1 176 ? -1.744 -1.647 -19.746 1.00 97.06 176 VAL A N 1
ATOM 1365 C CA . VAL A 1 176 ? -1.901 -2.717 -20.744 1.00 97.06 176 VAL A CA 1
ATOM 1366 C C . VAL A 1 176 ? -0.563 -3.050 -21.399 1.00 97.06 176 VAL A C 1
ATOM 1368 O O . VAL A 1 176 ? -0.178 -4.217 -21.397 1.00 97.06 176 VAL A O 1
ATOM 1371 N N . MET A 1 177 ? 0.166 -2.044 -21.889 1.00 97.88 177 MET A N 1
ATOM 1372 C CA . MET A 1 177 ? 1.456 -2.227 -22.565 1.00 97.88 177 MET A CA 1
ATOM 1373 C C . MET A 1 177 ? 2.469 -2.955 -21.667 1.00 97.88 177 MET A C 1
ATOM 1375 O O . MET A 1 177 ? 3.006 -3.999 -22.037 1.00 97.88 177 MET A O 1
ATOM 1379 N N . VAL A 1 178 ? 2.694 -2.451 -20.451 1.00 97.88 178 VAL A N 1
ATOM 1380 C CA . VAL A 1 178 ? 3.670 -3.030 -19.513 1.00 97.88 178 VAL A CA 1
ATOM 1381 C C . VAL A 1 178 ? 3.237 -4.427 -19.056 1.00 97.88 178 VAL A C 1
ATOM 1383 O O . VAL A 1 178 ? 4.073 -5.328 -18.974 1.00 97.88 178 VAL A O 1
ATOM 1386 N N . THR A 1 179 ? 1.937 -4.643 -18.817 1.00 98.12 179 THR A N 1
ATOM 1387 C CA . THR A 1 179 ? 1.400 -5.960 -18.424 1.00 98.12 179 THR A CA 1
ATOM 1388 C C . THR A 1 179 ? 1.582 -6.993 -19.536 1.00 98.12 179 THR A C 1
ATOM 1390 O O . THR A 1 179 ? 2.038 -8.098 -19.262 1.00 98.12 179 THR A O 1
ATOM 1393 N N . GLN A 1 180 ? 1.308 -6.641 -20.795 1.00 98.06 180 GLN A N 1
ATOM 1394 C CA . GLN A 1 180 ? 1.502 -7.541 -21.938 1.00 98.06 180 GLN A CA 1
ATOM 1395 C C . GLN A 1 180 ? 2.966 -7.945 -22.107 1.00 98.06 180 GLN A C 1
ATOM 1397 O O . GLN A 1 180 ? 3.264 -9.126 -22.279 1.00 98.06 180 GLN A O 1
ATOM 1402 N N . HIS A 1 181 ? 3.892 -6.989 -21.999 1.00 98.00 181 HIS A N 1
ATOM 1403 C CA . HIS A 1 181 ? 5.318 -7.305 -22.038 1.00 98.00 181 HIS A CA 1
ATOM 1404 C C . HIS A 1 181 ? 5.740 -8.186 -20.856 1.00 98.00 181 HIS A C 1
ATOM 1406 O O . HIS A 1 181 ? 6.536 -9.104 -21.039 1.00 98.00 181 HIS A O 1
ATOM 1412 N N . PHE A 1 182 ? 5.199 -7.965 -19.655 1.00 98.00 182 PHE A N 1
ATOM 1413 C CA . PHE A 1 182 ? 5.456 -8.835 -18.506 1.00 98.00 182 PHE A CA 1
ATOM 1414 C C . PHE A 1 182 ? 4.959 -10.273 -18.744 1.00 98.00 182 PHE A C 1
ATOM 1416 O O . PHE A 1 182 ? 5.722 -11.223 -18.548 1.00 98.00 182 PHE A O 1
ATOM 1423 N N . ILE A 1 183 ? 3.725 -10.434 -19.242 1.00 98.38 183 ILE A N 1
ATOM 1424 C CA . ILE A 1 183 ? 3.126 -11.731 -19.596 1.00 98.38 183 ILE A CA 1
ATOM 1425 C C . ILE A 1 183 ? 3.982 -12.451 -20.642 1.00 98.38 183 ILE A C 1
ATOM 1427 O O . ILE A 1 183 ? 4.434 -13.566 -20.389 1.00 98.38 183 ILE A O 1
ATOM 1431 N N . ALA A 1 184 ? 4.292 -11.797 -21.767 1.00 98.00 184 ALA A N 1
ATOM 1432 C CA . ALA A 1 184 ? 5.050 -12.396 -22.869 1.00 98.00 184 ALA A CA 1
ATOM 1433 C C . ALA A 1 184 ? 6.421 -12.932 -22.420 1.00 98.00 184 ALA A C 1
ATOM 1435 O O . ALA A 1 184 ? 6.900 -13.966 -22.893 1.00 98.00 184 ALA A O 1
ATOM 1436 N N . ARG A 1 185 ? 7.062 -12.260 -21.457 1.00 97.38 185 ARG A N 1
ATOM 1437 C CA . ARG A 1 185 ? 8.335 -12.710 -20.877 1.00 97.38 185 ARG A CA 1
ATOM 1438 C C . ARG A 1 185 ? 8.165 -13.973 -20.038 1.00 97.38 185 ARG A C 1
ATOM 1440 O O . ARG A 1 185 ? 9.007 -14.869 -20.123 1.00 97.38 185 ARG A O 1
ATOM 1447 N N . ARG A 1 186 ? 7.096 -14.068 -19.241 1.00 97.94 186 ARG A N 1
ATOM 1448 C CA . ARG A 1 186 ? 6.791 -15.278 -18.461 1.00 97.94 186 ARG A CA 1
ATOM 1449 C C . ARG A 1 186 ? 6.350 -16.433 -19.355 1.00 97.94 186 ARG A C 1
ATOM 1451 O O . ARG A 1 186 ? 6.803 -17.550 -19.127 1.00 97.94 186 ARG A O 1
ATOM 1458 N N . GLU A 1 187 ? 5.592 -16.173 -20.418 1.00 98.31 187 GLU A N 1
ATOM 1459 C CA . GLU A 1 187 ? 5.264 -17.166 -21.450 1.00 98.31 187 GLU A CA 1
ATOM 1460 C C . GLU A 1 187 ? 6.518 -17.721 -22.130 1.00 98.31 187 GLU A C 1
ATOM 1462 O O . GLU A 1 187 ? 6.651 -18.935 -22.297 1.00 98.31 187 GLU A O 1
ATOM 1467 N N . TYR A 1 188 ? 7.465 -16.847 -22.490 1.00 98.00 188 TYR A N 1
ATOM 1468 C CA . TYR A 1 188 ? 8.732 -17.257 -23.090 1.00 98.00 188 TYR A CA 1
ATOM 1469 C C . TYR A 1 188 ? 9.528 -18.181 -22.161 1.00 98.00 188 TYR A C 1
ATOM 1471 O O . TYR A 1 188 ? 9.910 -19.279 -22.571 1.00 98.00 188 TYR A O 1
ATOM 1479 N N . LEU A 1 189 ? 9.732 -17.773 -20.901 1.00 97.81 189 LEU A N 1
ATOM 1480 C CA . LEU A 1 189 ? 10.423 -18.598 -19.906 1.00 97.81 189 LEU A CA 1
ATOM 1481 C C . LEU A 1 189 ? 9.707 -19.925 -19.668 1.00 97.81 189 LEU A C 1
ATOM 1483 O O . LEU A 1 189 ? 10.352 -20.970 -19.620 1.00 97.81 189 LEU A O 1
ATOM 1487 N N . HIS A 1 190 ? 8.381 -19.893 -19.554 1.00 98.19 190 HIS A N 1
ATOM 1488 C CA . HIS A 1 190 ? 7.571 -21.084 -19.351 1.00 98.19 190 HIS A CA 1
ATOM 1489 C C . HIS A 1 190 ? 7.732 -22.071 -20.508 1.00 98.19 190 HIS A C 1
ATOM 1491 O O . HIS A 1 190 ? 8.063 -23.237 -20.294 1.00 98.19 190 HIS A O 1
ATOM 1497 N N . LYS A 1 191 ? 7.579 -21.597 -21.749 1.00 98.25 191 LYS A N 1
ATOM 1498 C CA . LYS A 1 191 ? 7.753 -22.410 -22.955 1.00 98.25 191 LYS A CA 1
ATOM 1499 C C . LYS A 1 191 ? 9.151 -23.019 -23.026 1.00 98.25 191 LYS A C 1
ATOM 1501 O O . LYS A 1 191 ? 9.289 -24.193 -23.378 1.00 98.25 191 LYS A O 1
ATOM 1506 N N . LEU A 1 192 ? 10.178 -22.239 -22.693 1.00 98.06 192 LEU A N 1
ATOM 1507 C CA . LEU A 1 192 ? 11.560 -22.704 -22.671 1.00 98.06 192 LEU A CA 1
ATOM 1508 C C . LEU A 1 192 ? 11.757 -23.797 -21.609 1.00 98.06 192 LEU A C 1
ATOM 1510 O O . LEU A 1 192 ? 12.286 -24.862 -21.924 1.00 98.06 192 LEU A O 1
ATOM 1514 N N . GLY A 1 193 ? 11.231 -23.576 -20.400 1.00 97.81 193 GLY A N 1
ATOM 1515 C CA . GLY A 1 193 ? 11.189 -24.543 -19.301 1.00 97.81 193 GLY A CA 1
ATOM 1516 C C . GLY A 1 193 ? 10.554 -25.869 -19.700 1.00 97.81 193 GLY A C 1
ATOM 1517 O O . GLY A 1 193 ? 11.177 -26.920 -19.574 1.00 97.81 193 GLY A O 1
ATOM 1518 N N . MET A 1 194 ? 9.347 -25.808 -20.262 1.00 98.06 194 MET A N 1
ATOM 1519 C CA . MET A 1 194 ? 8.590 -26.983 -20.703 1.00 98.06 194 MET A CA 1
ATOM 1520 C C . MET A 1 194 ? 9.275 -27.756 -21.839 1.00 98.06 194 MET A C 1
ATOM 1522 O O . MET A 1 194 ? 9.051 -28.957 -21.986 1.00 98.06 194 MET A O 1
ATOM 1526 N N . THR A 1 195 ? 10.103 -27.086 -22.646 1.00 97.88 195 THR A N 1
ATOM 1527 C CA . THR A 1 195 ? 10.781 -27.697 -23.800 1.00 97.88 195 THR A CA 1
ATOM 1528 C C . THR A 1 195 ? 12.128 -28.316 -23.429 1.00 97.88 195 THR A C 1
ATOM 1530 O O . THR A 1 195 ? 12.467 -29.380 -23.942 1.00 97.88 195 THR A O 1
ATOM 1533 N N . ILE A 1 196 ? 12.913 -27.644 -22.583 1.00 97.94 196 ILE A N 1
ATOM 1534 C CA . ILE A 1 196 ? 14.327 -27.982 -22.356 1.00 97.94 196 ILE A CA 1
ATOM 1535 C C . ILE A 1 196 ? 14.539 -28.739 -21.044 1.00 97.94 196 ILE A C 1
ATOM 1537 O O . ILE A 1 196 ? 15.390 -29.628 -20.988 1.00 97.94 196 ILE A O 1
ATOM 1541 N N . LEU A 1 197 ? 13.797 -28.406 -19.982 1.00 98.00 197 LEU A N 1
ATOM 1542 C CA . LEU A 1 197 ? 14.054 -28.994 -18.668 1.00 98.00 197 LEU A CA 1
ATOM 1543 C C . LEU A 1 197 ? 13.577 -30.452 -18.608 1.00 98.00 197 LEU A C 1
ATOM 1545 O O . LEU A 1 197 ? 12.516 -30.770 -19.149 1.00 98.00 197 LEU A O 1
ATOM 1549 N N . PRO A 1 198 ? 14.296 -31.349 -17.910 1.00 97.81 198 PRO A N 1
ATOM 1550 C CA . PRO A 1 198 ? 13.813 -32.701 -17.653 1.00 97.81 198 PRO A CA 1
ATOM 1551 C C . PRO A 1 198 ? 12.472 -32.694 -16.911 1.00 97.81 198 PRO A C 1
ATOM 1553 O O . PRO A 1 198 ? 12.254 -31.872 -16.023 1.00 97.81 198 PRO A O 1
ATOM 1556 N N . GLN A 1 199 ? 11.602 -33.669 -17.194 1.00 98.06 199 GLN A N 1
ATOM 1557 C CA . GLN A 1 199 ? 10.267 -33.759 -16.584 1.00 98.06 199 GLN A CA 1
ATOM 1558 C C . GLN A 1 199 ? 10.295 -33.722 -15.044 1.00 98.06 199 GLN A C 1
ATOM 1560 O O . GLN A 1 199 ? 9.407 -33.144 -14.429 1.00 98.06 199 GLN A O 1
ATOM 1565 N N . GLN A 1 200 ? 11.321 -34.302 -14.417 1.00 98.31 200 GLN A N 1
ATOM 1566 C CA . GLN A 1 200 ? 11.493 -34.270 -12.959 1.00 98.31 200 GLN A CA 1
ATOM 1567 C C . GLN A 1 200 ? 11.714 -32.846 -12.431 1.00 98.31 200 GLN A C 1
ATOM 1569 O O . GLN A 1 200 ? 11.141 -32.483 -11.408 1.00 98.31 200 GLN A O 1
ATOM 1574 N N . VAL A 1 201 ? 12.494 -32.029 -13.147 1.00 98.31 201 VAL A N 1
ATOM 1575 C CA . VAL A 1 201 ? 12.727 -30.618 -12.806 1.00 98.31 201 VAL A CA 1
ATOM 1576 C C . VAL A 1 201 ? 11.456 -29.808 -13.053 1.00 98.31 201 VAL A C 1
ATOM 1578 O O . VAL A 1 201 ? 11.060 -29.030 -12.195 1.00 98.31 201 VAL A O 1
ATOM 1581 N N . GLN A 1 202 ? 10.750 -30.057 -14.164 1.00 98.31 202 GLN A N 1
ATOM 1582 C CA . GLN A 1 202 ? 9.453 -29.421 -14.433 1.00 98.31 202 GLN A CA 1
ATOM 1583 C C . GLN A 1 202 ? 8.437 -29.708 -13.312 1.00 98.31 202 GLN A C 1
ATOM 1585 O O . GLN A 1 202 ? 7.765 -28.795 -12.842 1.00 98.31 202 GLN A O 1
ATOM 1590 N N . GLN A 1 203 ? 8.360 -30.961 -12.845 1.00 97.50 203 GLN A N 1
ATOM 1591 C CA . GLN A 1 203 ? 7.502 -31.366 -11.727 1.00 97.50 203 GLN A CA 1
ATOM 1592 C C . GLN A 1 203 ? 7.935 -30.731 -10.403 1.00 97.50 203 GLN A C 1
ATOM 1594 O O . GLN A 1 203 ? 7.077 -30.282 -9.649 1.00 97.50 203 GLN A O 1
ATOM 1599 N N . HIS A 1 204 ? 9.241 -30.679 -10.126 1.00 97.56 204 HIS A N 1
ATOM 1600 C CA . HIS A 1 204 ? 9.783 -30.059 -8.915 1.00 97.56 204 HIS A CA 1
ATOM 1601 C C . HIS A 1 204 ? 9.460 -28.565 -8.844 1.00 97.56 204 HIS A C 1
ATOM 16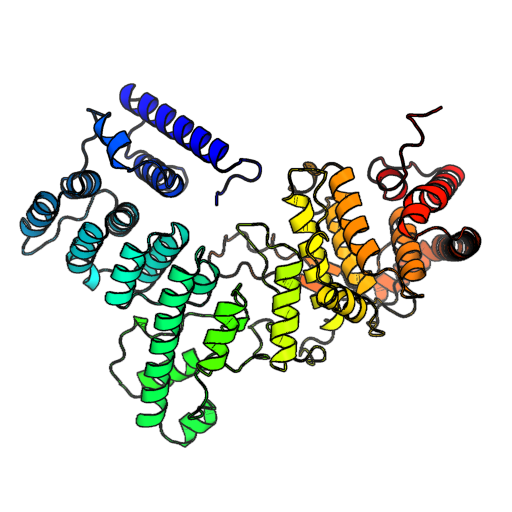03 O O . HIS A 1 204 ? 8.994 -28.088 -7.814 1.00 97.56 204 HIS A O 1
ATOM 1609 N N . LEU A 1 205 ? 9.635 -27.860 -9.962 1.00 97.00 205 LEU A N 1
ATOM 1610 C CA . LEU A 1 205 ? 9.270 -26.454 -10.102 1.00 97.00 205 LEU A CA 1
ATOM 1611 C C . LEU A 1 205 ? 7.749 -26.248 -10.137 1.00 97.00 205 LEU A C 1
ATOM 1613 O O . LEU A 1 205 ? 7.294 -25.115 -10.041 1.00 97.00 205 LEU A O 1
ATOM 1617 N N . GLY A 1 206 ? 6.946 -27.304 -10.292 1.00 96.94 206 GLY A N 1
ATOM 1618 C CA . GLY A 1 206 ? 5.492 -27.200 -10.396 1.00 96.94 206 GLY A CA 1
ATOM 1619 C C . GLY A 1 206 ? 5.011 -26.549 -11.695 1.00 96.94 206 GLY A C 1
ATOM 1620 O O . GLY A 1 206 ? 3.960 -25.916 -11.693 1.00 96.94 206 GLY A O 1
ATOM 1621 N N . LEU A 1 207 ? 5.755 -26.681 -12.799 1.00 97.50 207 LEU A N 1
ATOM 1622 C CA . LEU A 1 207 ? 5.336 -26.143 -14.096 1.00 97.50 207 LEU A CA 1
ATOM 1623 C C . LEU A 1 207 ? 4.091 -26.879 -14.607 1.00 97.50 207 LEU A C 1
ATOM 1625 O O . LEU A 1 207 ? 4.029 -28.111 -14.594 1.00 97.50 207 LEU A O 1
ATOM 1629 N N . GLN A 1 208 ? 3.106 -26.118 -15.079 1.00 96.75 208 GLN A N 1
ATOM 1630 C CA . GLN A 1 208 ? 1.855 -26.630 -15.632 1.00 96.75 208 GLN A CA 1
ATOM 1631 C C . GLN A 1 208 ? 1.570 -25.934 -16.955 1.00 96.75 208 GLN A C 1
ATOM 1633 O O . GLN A 1 208 ? 1.720 -24.726 -17.063 1.00 96.75 208 GLN A O 1
ATOM 1638 N N . ILE A 1 209 ? 1.066 -26.674 -17.947 1.00 96.56 209 ILE A N 1
ATOM 1639 C CA . ILE A 1 209 ? 0.797 -26.134 -19.294 1.00 96.56 209 ILE A CA 1
ATOM 1640 C C . ILE A 1 209 ? -0.108 -24.890 -19.251 1.00 96.56 209 ILE A C 1
ATOM 1642 O O . ILE A 1 209 ? 0.065 -23.984 -20.061 1.00 96.56 209 ILE A O 1
ATOM 1646 N N . SER A 1 210 ? -1.060 -24.847 -18.317 1.00 96.38 210 SER A N 1
ATOM 1647 C CA . SER A 1 210 ? -2.060 -23.784 -18.192 1.00 96.38 210 SER A CA 1
ATOM 1648 C C . SER A 1 210 ? -1.698 -22.671 -17.203 1.00 96.38 210 SER A C 1
ATOM 1650 O O . SER A 1 210 ? -2.544 -21.816 -16.958 1.00 96.38 210 SER A O 1
ATOM 1652 N N . GLN A 1 211 ? -0.513 -22.696 -16.584 1.00 97.44 211 GLN A N 1
ATOM 1653 C CA . GLN A 1 211 ? -0.121 -21.710 -15.572 1.00 97.44 211 GLN A CA 1
ATOM 1654 C C . GLN A 1 211 ? 1.227 -21.092 -15.915 1.00 97.44 211 GLN A C 1
ATOM 1656 O O . GLN A 1 211 ? 2.162 -21.785 -16.314 1.00 97.44 211 GLN A O 1
ATOM 1661 N N . LEU A 1 212 ? 1.325 -19.778 -15.742 1.00 98.19 212 LEU A N 1
ATOM 1662 C CA . LEU A 1 212 ? 2.580 -19.066 -15.919 1.00 98.19 212 LEU A CA 1
ATOM 1663 C C . LEU A 1 212 ? 3.375 -19.050 -14.611 1.00 98.19 212 LEU A C 1
ATOM 1665 O O . LEU A 1 212 ? 2.786 -18.943 -13.534 1.00 98.19 212 LEU A O 1
ATOM 1669 N N . PRO A 1 213 ? 4.712 -19.154 -14.693 1.00 97.12 213 PRO A N 1
ATOM 1670 C CA . PRO A 1 213 ? 5.567 -19.136 -13.523 1.00 97.12 213 PRO A CA 1
ATOM 1671 C C . PRO A 1 213 ? 5.555 -17.745 -12.882 1.00 97.12 213 PRO A C 1
ATOM 1673 O O . PRO A 1 213 ? 5.826 -16.740 -13.548 1.00 97.12 213 PRO A O 1
ATOM 1676 N N . ASP A 1 214 ? 5.289 -17.709 -11.580 1.00 95.62 214 ASP A N 1
ATOM 1677 C CA . ASP A 1 214 ? 5.303 -16.494 -10.765 1.00 95.62 214 ASP A CA 1
ATOM 1678 C C . ASP A 1 214 ? 6.276 -16.653 -9.591 1.00 95.62 214 ASP A C 1
ATOM 1680 O O . ASP A 1 214 ? 7.456 -16.320 -9.722 1.00 95.62 214 ASP A O 1
ATOM 1684 N N . LYS A 1 215 ? 5.843 -17.286 -8.490 1.00 94.62 215 LYS A N 1
ATOM 1685 C CA . LYS A 1 215 ? 6.683 -17.511 -7.295 1.00 94.62 215 LYS A CA 1
ATOM 1686 C C . LYS A 1 215 ? 7.962 -18.309 -7.586 1.00 94.62 215 LYS A C 1
ATOM 1688 O O . LYS A 1 215 ? 8.992 -18.100 -6.958 1.00 94.62 215 LYS A O 1
ATOM 1693 N N . ASN A 1 216 ? 7.890 -19.217 -8.554 1.00 96.12 216 ASN A N 1
ATOM 1694 C CA . ASN A 1 216 ? 8.961 -20.115 -8.986 1.00 96.12 216 ASN A CA 1
ATOM 1695 C C . ASN A 1 216 ? 9.735 -19.574 -10.201 1.00 96.12 216 ASN A C 1
ATOM 1697 O O . ASN A 1 216 ? 10.640 -20.242 -10.699 1.00 96.12 216 ASN A O 1
ATOM 1701 N N . ALA A 1 217 ? 9.404 -18.383 -10.715 1.00 96.69 217 ALA A N 1
ATOM 1702 C CA . ALA A 1 217 ? 9.985 -17.882 -11.959 1.00 96.69 217 ALA A CA 1
ATOM 1703 C C . ALA A 1 217 ? 11.511 -17.723 -11.864 1.00 96.69 217 ALA A C 1
ATOM 1705 O O . ALA A 1 217 ? 12.235 -18.013 -12.819 1.00 96.69 217 ALA A O 1
ATOM 1706 N N . ARG A 1 218 ? 12.017 -17.291 -10.703 1.00 96.19 218 ARG A N 1
ATOM 1707 C CA . ARG A 1 218 ? 13.458 -17.144 -10.456 1.00 96.19 218 ARG A CA 1
ATOM 1708 C C . ARG A 1 218 ? 14.188 -18.489 -10.454 1.00 96.19 218 ARG A C 1
ATOM 1710 O O . ARG A 1 218 ? 15.265 -18.599 -11.040 1.00 96.19 218 ARG A O 1
ATOM 1717 N N . GLU A 1 219 ? 13.601 -19.498 -9.818 1.00 97.19 219 GLU A N 1
ATOM 1718 C CA . GLU A 1 219 ? 14.136 -20.864 -9.784 1.00 97.19 219 GLU A CA 1
ATOM 1719 C C . GLU A 1 219 ? 14.137 -21.460 -11.195 1.00 97.19 219 GLU A C 1
ATOM 1721 O O . GLU A 1 219 ? 15.164 -21.952 -11.653 1.00 97.19 219 GLU A O 1
ATOM 1726 N N . LEU A 1 220 ? 13.041 -21.284 -11.943 1.00 97.75 220 LEU A N 1
ATOM 1727 C CA . LEU A 1 220 ? 12.945 -21.674 -13.350 1.00 97.75 220 LEU A CA 1
ATOM 1728 C C . LEU A 1 220 ? 14.063 -21.059 -14.206 1.00 97.75 220 LEU A C 1
ATOM 1730 O O . LEU A 1 220 ? 14.709 -21.770 -14.974 1.00 97.75 220 LEU A O 1
ATOM 1734 N N . TYR A 1 221 ? 14.306 -19.751 -14.083 1.00 97.75 221 TYR A N 1
ATOM 1735 C CA . TYR A 1 221 ? 15.390 -19.084 -14.810 1.00 97.75 221 TYR A CA 1
ATOM 1736 C C . TYR A 1 221 ? 16.759 -19.685 -14.458 1.00 97.75 221 TYR A C 1
ATOM 1738 O O . TYR A 1 221 ? 17.565 -19.946 -15.349 1.00 97.75 221 TYR A O 1
ATOM 1746 N N . THR A 1 222 ? 17.000 -19.941 -13.170 1.00 97.31 222 THR A N 1
ATOM 1747 C CA . THR A 1 222 ? 18.264 -20.503 -12.668 1.00 97.31 222 THR A CA 1
ATOM 1748 C C . THR A 1 222 ? 18.522 -21.902 -13.233 1.00 97.31 222 THR A C 1
ATOM 1750 O O . THR A 1 222 ? 19.625 -22.186 -13.694 1.00 97.31 222 THR A O 1
ATOM 1753 N N . GLU A 1 223 ? 17.499 -22.759 -13.280 1.00 98.06 223 GLU A N 1
ATOM 1754 C CA . GLU A 1 223 ? 17.599 -24.098 -13.878 1.00 98.06 223 GLU A CA 1
ATOM 1755 C C . GLU A 1 223 ? 17.864 -24.040 -15.391 1.00 98.06 223 GLU A C 1
ATOM 1757 O O . GLU A 1 223 ? 18.665 -24.804 -15.931 1.00 98.06 223 GLU A O 1
ATOM 1762 N N . LEU A 1 224 ? 17.230 -23.100 -16.098 1.00 97.75 224 LEU A N 1
ATOM 1763 C CA . LEU A 1 224 ? 17.462 -22.910 -17.531 1.00 97.75 224 LEU A CA 1
ATOM 1764 C C . LEU A 1 224 ? 18.884 -22.409 -17.839 1.00 97.75 224 LEU A C 1
ATOM 1766 O O . LEU A 1 224 ? 19.495 -22.851 -18.819 1.00 97.75 224 LEU A O 1
ATOM 1770 N N . GLU A 1 225 ? 19.417 -21.516 -17.003 1.00 97.06 225 GLU A N 1
ATOM 1771 C CA . GLU A 1 225 ? 20.794 -21.016 -17.088 1.00 97.06 225 GLU A CA 1
ATOM 1772 C C . GLU A 1 225 ? 21.813 -22.130 -16.789 1.00 97.06 225 GLU A C 1
ATOM 1774 O O . GLU A 1 225 ? 22.799 -22.281 -17.517 1.00 97.06 225 GLU A O 1
ATOM 1779 N N . ALA A 1 226 ? 21.536 -22.981 -15.793 1.00 97.19 226 ALA A N 1
ATOM 1780 C CA . ALA A 1 226 ? 22.356 -24.146 -15.456 1.00 97.19 226 ALA A CA 1
ATOM 1781 C C . ALA A 1 226 ? 22.440 -25.176 -16.598 1.00 97.19 226 ALA A C 1
ATOM 1783 O O . ALA A 1 226 ? 23.464 -25.838 -16.763 1.00 97.19 226 ALA A O 1
ATOM 1784 N N . MET A 1 227 ? 21.407 -25.264 -17.440 1.00 96.38 227 MET A N 1
ATOM 1785 C CA . MET A 1 227 ? 21.403 -26.081 -18.661 1.00 96.38 227 MET A CA 1
ATOM 1786 C C . MET A 1 227 ? 22.174 -25.445 -19.835 1.00 96.38 227 MET A C 1
ATOM 1788 O O . MET A 1 227 ? 22.093 -25.937 -20.960 1.00 96.38 227 MET A O 1
ATOM 1792 N N . HIS A 1 228 ? 22.919 -24.358 -19.594 1.00 90.25 228 HIS A N 1
ATOM 1793 C CA . HIS A 1 228 ? 23.683 -23.599 -20.593 1.00 90.25 228 HIS A CA 1
ATOM 1794 C C . HIS A 1 228 ? 22.831 -23.076 -21.760 1.00 90.25 228 HIS A C 1
ATOM 1796 O O . HIS A 1 228 ? 23.318 -22.910 -22.882 1.00 90.25 228 HIS A O 1
ATOM 1802 N N . THR A 1 229 ? 21.553 -22.792 -21.503 1.00 89.19 229 THR A N 1
ATOM 1803 C CA . THR A 1 229 ? 20.690 -22.155 -22.499 1.00 89.19 229 THR A CA 1
ATOM 1804 C C . THR A 1 229 ? 21.034 -20.672 -22.577 1.00 89.19 229 THR A C 1
ATOM 1806 O O . THR A 1 229 ? 21.064 -19.984 -21.560 1.00 89.19 229 THR A O 1
ATOM 1809 N N . SER A 1 230 ? 21.277 -20.153 -23.782 1.00 94.31 230 SER A N 1
ATOM 1810 C CA . SER A 1 230 ? 21.463 -18.713 -23.972 1.00 94.31 230 SER A CA 1
ATOM 1811 C C . SER A 1 230 ? 20.120 -18.003 -23.787 1.00 94.31 230 SER A C 1
ATOM 1813 O O . SER A 1 230 ? 19.259 -18.035 -24.665 1.00 94.31 230 SER A O 1
ATOM 1815 N N . ILE A 1 231 ? 19.926 -17.402 -22.615 1.00 95.31 231 ILE A N 1
ATOM 1816 C CA . ILE A 1 231 ? 18.762 -16.581 -22.284 1.00 95.31 231 ILE A CA 1
ATOM 1817 C C . ILE A 1 231 ? 19.251 -15.149 -22.121 1.00 95.31 231 ILE A C 1
ATOM 1819 O O . ILE A 1 231 ? 20.256 -14.903 -21.457 1.00 95.31 231 ILE A O 1
ATOM 1823 N N . HIS A 1 232 ? 18.555 -14.195 -22.736 1.00 94.06 232 HIS A N 1
ATOM 1824 C CA . HIS A 1 232 ? 18.915 -12.793 -22.571 1.00 94.06 232 HIS A CA 1
ATOM 1825 C C . HIS A 1 232 ? 18.713 -12.375 -21.097 1.00 94.06 232 HIS A C 1
ATOM 1827 O O . HIS A 1 232 ? 17.613 -12.599 -20.578 1.00 94.06 232 HIS A O 1
ATOM 1833 N N . PRO A 1 233 ? 19.702 -11.739 -20.433 1.00 93.62 233 PRO A N 1
ATOM 1834 C CA . PRO A 1 233 ? 19.658 -11.440 -18.997 1.00 93.62 233 PRO A CA 1
ATOM 1835 C C . PRO A 1 233 ? 18.386 -10.735 -18.545 1.00 93.62 233 PRO A C 1
ATOM 1837 O O . PRO A 1 233 ? 17.822 -11.102 -17.526 1.00 93.62 233 PRO A O 1
ATOM 1840 N N . SER A 1 234 ? 17.838 -9.852 -19.387 1.00 93.25 234 SER A N 1
ATOM 1841 C CA . SER A 1 234 ? 16.579 -9.156 -19.106 1.00 93.25 234 SER A CA 1
ATOM 1842 C C . SER A 1 234 ? 15.435 -10.078 -18.662 1.00 93.25 234 SER A C 1
ATOM 1844 O O . SER A 1 234 ? 14.498 -9.635 -17.999 1.00 93.25 234 SER A O 1
ATOM 1846 N N . PHE A 1 235 ? 15.386 -11.332 -19.149 1.00 95.25 235 PHE A N 1
ATOM 1847 C CA . PHE A 1 235 ? 14.290 -12.260 -18.829 1.00 95.25 235 PHE A CA 1
ATOM 1848 C C . PHE A 1 235 ? 14.360 -12.745 -17.383 1.00 95.25 235 PHE A C 1
ATOM 1850 O O . PHE A 1 235 ? 13.384 -13.319 -16.909 1.00 95.25 235 PHE A O 1
ATOM 1857 N N . ARG A 1 236 ? 15.462 -12.488 -16.675 1.00 96.00 236 ARG A N 1
ATOM 1858 C CA . ARG A 1 236 ? 15.639 -12.835 -15.274 1.00 96.00 236 ARG A CA 1
ATOM 1859 C C . ARG A 1 236 ? 14.533 -12.215 -14.411 1.00 96.00 236 ARG A C 1
ATOM 1861 O O . ARG A 1 236 ? 14.336 -11.001 -14.423 1.00 96.00 236 ARG A O 1
ATOM 1868 N N . PRO A 1 237 ? 13.797 -13.023 -13.634 1.00 94.06 237 PRO A N 1
ATOM 1869 C CA . PRO A 1 237 ? 12.828 -12.503 -12.677 1.00 94.06 237 PRO A CA 1
ATOM 1870 C C . PRO A 1 237 ? 13.538 -11.878 -11.470 1.00 94.06 237 PRO A C 1
ATOM 1872 O O . PRO A 1 237 ? 14.132 -12.581 -10.646 1.00 94.06 237 PRO A O 1
ATOM 1875 N N . HIS A 1 238 ? 13.476 -10.550 -11.366 1.00 89.94 238 HIS A N 1
ATOM 1876 C CA . HIS A 1 238 ? 14.040 -9.801 -10.234 1.00 89.94 238 HIS A CA 1
ATOM 1877 C C . HIS A 1 238 ? 13.029 -9.548 -9.114 1.00 89.94 238 HIS A C 1
ATOM 1879 O O . HIS A 1 238 ? 13.431 -9.203 -8.006 1.00 89.94 238 HIS A O 1
ATOM 1885 N N . ASP A 1 239 ? 11.740 -9.785 -9.364 1.00 88.06 239 ASP A N 1
ATOM 1886 C CA . ASP A 1 239 ? 10.692 -9.663 -8.352 1.00 88.06 239 ASP A CA 1
ATOM 1887 C C . ASP A 1 239 ? 11.001 -10.570 -7.159 1.00 88.06 239 ASP A C 1
ATOM 1889 O O . ASP A 1 239 ? 11.313 -11.753 -7.323 1.00 88.06 239 ASP A O 1
ATOM 1893 N N . LEU A 1 240 ? 10.992 -9.990 -5.959 1.00 85.56 240 LEU A N 1
ATOM 1894 C CA . LEU A 1 240 ? 11.195 -10.719 -4.704 1.00 85.56 240 LEU A CA 1
ATOM 1895 C C . LEU A 1 240 ? 9.920 -11.430 -4.247 1.00 85.56 240 LEU A C 1
ATOM 1897 O O . LEU A 1 240 ? 9.992 -12.344 -3.431 1.00 85.56 240 LEU A O 1
ATOM 1901 N N . TYR A 1 241 ? 8.774 -11.018 -4.788 1.00 88.75 241 TYR A N 1
ATOM 1902 C CA . TYR A 1 241 ? 7.457 -11.467 -4.370 1.00 88.75 241 TYR A CA 1
ATOM 1903 C C . TYR A 1 241 ? 6.621 -11.870 -5.589 1.00 88.75 241 TYR A C 1
ATOM 1905 O O . TYR A 1 241 ? 6.838 -11.333 -6.678 1.00 88.75 241 TYR A O 1
ATOM 1913 N N . PRO A 1 242 ? 5.650 -12.780 -5.407 1.00 94.06 242 PRO A N 1
ATOM 1914 C CA . PRO A 1 242 ? 4.637 -13.079 -6.417 1.00 94.06 242 PRO A CA 1
ATOM 1915 C C . PRO A 1 242 ? 3.901 -11.820 -6.898 1.00 94.06 242 PRO A C 1
ATOM 1917 O O . PRO A 1 242 ? 3.683 -10.883 -6.123 1.00 94.06 242 PRO A O 1
ATOM 1920 N N . ILE A 1 243 ? 3.465 -11.805 -8.158 1.00 95.69 243 ILE A N 1
ATOM 1921 C CA . ILE A 1 243 ? 2.976 -10.598 -8.839 1.00 95.69 243 ILE A CA 1
ATOM 1922 C C . ILE A 1 243 ? 1.795 -9.932 -8.119 1.00 95.69 243 ILE A C 1
ATOM 1924 O O . ILE A 1 243 ? 1.691 -8.705 -8.076 1.00 95.69 243 ILE A O 1
ATOM 1928 N N . PHE A 1 244 ? 0.927 -10.722 -7.483 1.00 95.94 244 PHE A N 1
ATOM 1929 C CA . PHE A 1 244 ? -0.244 -10.200 -6.780 1.00 95.94 244 PHE A CA 1
ATOM 1930 C C . PHE A 1 244 ? 0.073 -9.515 -5.453 1.00 95.94 244 PHE A C 1
ATOM 1932 O O . PHE A 1 244 ? -0.828 -8.898 -4.896 1.00 95.94 244 PHE A O 1
ATOM 1939 N N . HIS A 1 245 ? 1.315 -9.542 -4.961 1.00 93.00 245 HIS A N 1
ATOM 1940 C CA . HIS A 1 245 ? 1.736 -8.708 -3.825 1.00 93.00 245 HIS A CA 1
ATOM 1941 C C . HIS A 1 245 ? 1.845 -7.226 -4.180 1.00 93.00 245 HIS A C 1
ATOM 1943 O O . HIS A 1 245 ? 1.714 -6.372 -3.304 1.00 93.00 245 HIS A O 1
ATOM 1949 N N . HIS A 1 246 ? 2.002 -6.902 -5.462 1.00 91.25 246 HIS A N 1
ATOM 1950 C CA . HIS A 1 246 ? 2.139 -5.527 -5.929 1.00 91.25 246 HIS A CA 1
ATOM 1951 C C . HIS A 1 246 ? 0.812 -4.755 -5.925 1.00 91.25 246 HIS A C 1
ATOM 1953 O O . HIS A 1 246 ? -0.282 -5.331 -5.954 1.00 91.25 246 HIS A O 1
ATOM 1959 N N . GLY A 1 247 ? 0.914 -3.423 -5.923 1.00 88.88 247 GLY A N 1
ATOM 1960 C CA . GLY A 1 247 ? -0.180 -2.448 -6.022 1.00 88.88 247 GLY A CA 1
ATOM 1961 C C . GLY A 1 247 ? -0.929 -2.417 -7.348 1.00 88.88 247 GLY A C 1
ATOM 1962 O O . GLY A 1 247 ? -1.169 -1.340 -7.878 1.00 88.88 247 GLY A O 1
ATOM 1963 N N . LEU A 1 248 ? -1.312 -3.575 -7.876 1.00 92.56 248 LEU A N 1
ATOM 1964 C CA . LEU A 1 248 ? -1.986 -3.721 -9.161 1.00 92.56 248 LEU A CA 1
ATOM 1965 C C . LEU A 1 248 ? -3.445 -3.270 -9.105 1.00 92.56 248 LEU A C 1
ATOM 1967 O O . LEU A 1 248 ? -4.168 -3.586 -8.157 1.00 92.56 248 LEU A O 1
ATOM 1971 N N . ARG A 1 249 ? -3.891 -2.605 -10.172 1.00 92.38 249 ARG A N 1
ATOM 1972 C CA . ARG A 1 249 ? -5.310 -2.321 -10.392 1.00 92.38 249 ARG A CA 1
ATOM 1973 C C . ARG A 1 249 ? -6.075 -3.603 -10.728 1.00 92.38 249 ARG A C 1
ATOM 1975 O O . ARG A 1 249 ? -5.508 -4.537 -11.288 1.00 92.38 249 ARG A O 1
ATOM 1982 N N . ILE A 1 250 ? -7.381 -3.615 -10.464 1.00 95.12 250 ILE A N 1
ATOM 1983 C CA . ILE A 1 250 ? -8.240 -4.792 -10.687 1.00 95.12 250 ILE A CA 1
ATOM 1984 C C . ILE A 1 250 ? -8.218 -5.268 -12.146 1.00 95.12 250 ILE A C 1
ATOM 1986 O O . ILE A 1 250 ? -8.148 -6.467 -12.389 1.00 95.12 250 ILE A O 1
ATOM 1990 N N . ASP A 1 251 ? -8.205 -4.349 -13.117 1.00 95.50 251 ASP A N 1
ATOM 1991 C CA . ASP A 1 251 ? -8.098 -4.684 -14.544 1.00 95.50 251 ASP A CA 1
ATOM 1992 C C . ASP A 1 251 ? -6.772 -5.386 -14.878 1.00 95.50 251 ASP A C 1
ATOM 1994 O O . ASP A 1 251 ? -6.752 -6.342 -15.649 1.00 95.50 251 ASP A O 1
ATOM 1998 N N . GLN A 1 252 ? -5.666 -4.952 -14.266 1.00 96.06 252 GLN A N 1
ATOM 1999 C CA . GLN A 1 252 ? -4.362 -5.603 -14.423 1.00 96.06 252 GLN A CA 1
ATOM 2000 C C . GLN A 1 252 ? -4.334 -6.977 -13.746 1.00 96.06 252 GLN A C 1
ATOM 2002 O O . GLN A 1 252 ? -3.789 -7.920 -14.312 1.00 96.06 252 GLN A O 1
ATOM 2007 N N . MET A 1 253 ? -4.922 -7.096 -12.550 1.00 97.69 253 MET A N 1
ATOM 2008 C CA . MET A 1 253 ? -5.004 -8.364 -11.819 1.00 97.69 253 MET A CA 1
ATOM 2009 C C . MET A 1 253 ? -5.805 -9.407 -12.599 1.00 97.69 253 MET A C 1
ATOM 2011 O O . MET A 1 253 ? -5.340 -10.536 -12.736 1.00 97.69 253 MET A O 1
ATOM 2015 N N . GLU A 1 254 ? -6.959 -9.024 -13.155 1.00 98.19 254 GLU A N 1
ATOM 2016 C CA . GLU A 1 254 ? -7.770 -9.910 -13.996 1.00 98.19 254 GLU A CA 1
ATOM 2017 C C . GLU A 1 254 ? -6.993 -10.354 -15.236 1.00 98.19 254 GLU A C 1
ATOM 2019 O O . GLU A 1 254 ? -6.882 -11.550 -15.485 1.00 98.19 254 GLU A O 1
ATOM 2024 N N . HIS A 1 255 ? -6.364 -9.419 -15.952 1.00 98.00 255 HIS A N 1
ATOM 2025 C CA . HIS A 1 255 ? -5.592 -9.734 -17.155 1.00 98.00 255 HIS A CA 1
ATOM 2026 C C . HIS A 1 255 ? -4.421 -10.694 -16.863 1.00 98.00 255 HIS A C 1
ATOM 2028 O O . HIS A 1 255 ? -4.186 -11.639 -17.615 1.00 98.00 255 HIS A O 1
ATOM 2034 N N . LEU A 1 256 ? -3.702 -10.502 -15.752 1.00 98.50 256 LEU A N 1
ATOM 2035 C CA . LEU A 1 256 ? -2.657 -11.436 -15.317 1.00 98.50 256 LEU A CA 1
ATOM 2036 C C . LEU A 1 256 ? -3.243 -12.805 -14.949 1.00 98.50 256 LEU A C 1
ATOM 2038 O O . LEU A 1 256 ? -2.703 -13.837 -15.341 1.00 98.50 256 LEU A O 1
ATOM 2042 N N . TYR A 1 257 ? -4.361 -12.838 -14.227 1.00 98.50 257 TYR A N 1
ATOM 2043 C CA . TYR A 1 257 ? -5.002 -14.094 -13.848 1.00 98.50 257 TYR A CA 1
ATOM 2044 C C . TYR A 1 257 ? -5.455 -14.905 -15.068 1.00 98.50 257 TYR A C 1
ATOM 2046 O O . TYR A 1 257 ? -5.167 -16.100 -15.160 1.00 98.50 257 TYR A O 1
ATOM 2054 N N . GLU A 1 258 ? -6.094 -14.246 -16.038 1.00 98.12 258 GLU A N 1
ATOM 2055 C CA . GLU A 1 258 ? -6.508 -14.834 -17.318 1.00 98.12 258 GLU A CA 1
ATOM 2056 C C . GLU A 1 258 ? -5.317 -15.349 -18.138 1.00 98.12 258 GLU A C 1
ATOM 2058 O O . GLU A 1 258 ? -5.427 -16.382 -18.799 1.00 98.12 258 GLU A O 1
ATOM 2063 N N . ALA A 1 259 ? -4.162 -14.682 -18.051 1.00 98.31 259 ALA A N 1
ATOM 2064 C CA . ALA A 1 259 ? -2.925 -15.126 -18.691 1.00 98.31 259 ALA A CA 1
ATOM 2065 C C . ALA A 1 259 ? -2.283 -16.354 -18.015 1.00 98.31 259 ALA A C 1
ATOM 2067 O O . ALA A 1 259 ? -1.353 -16.934 -18.569 1.00 98.31 259 ALA A O 1
ATOM 2068 N N . GLY A 1 260 ? -2.763 -16.774 -16.840 1.00 98.25 260 GLY A N 1
ATOM 2069 C CA . GLY A 1 260 ? -2.300 -17.979 -16.146 1.00 98.25 260 GLY A CA 1
ATOM 2070 C C . GLY A 1 260 ? -1.516 -17.724 -14.859 1.00 98.25 260 GLY A C 1
ATOM 2071 O O . GLY A 1 260 ? -0.985 -18.679 -14.290 1.00 98.25 260 GLY A O 1
ATOM 2072 N N . PHE A 1 261 ? -1.447 -16.485 -14.363 1.00 98.19 261 PHE A N 1
ATOM 2073 C CA . PHE A 1 261 ? -0.905 -16.195 -13.032 1.00 98.19 261 PHE A CA 1
ATOM 2074 C C . PHE A 1 261 ? -1.959 -16.546 -11.974 1.00 98.19 261 PHE A C 1
ATOM 2076 O O . PHE A 1 261 ? -2.876 -15.773 -11.717 1.00 98.19 261 PHE A O 1
ATOM 2083 N N . GLN A 1 262 ? -1.859 -17.733 -11.376 1.00 97.06 262 GLN A N 1
ATOM 2084 C CA . GLN A 1 262 ? -2.906 -18.281 -10.492 1.00 97.06 262 GLN A CA 1
ATOM 2085 C C . GLN A 1 262 ? -2.442 -18.513 -9.047 1.00 97.06 262 GLN A C 1
ATOM 2087 O O . GLN A 1 262 ? -3.189 -19.044 -8.228 1.00 97.06 262 GLN A O 1
ATOM 2092 N N . ASP A 1 263 ? -1.225 -18.090 -8.713 1.00 94.94 263 ASP A N 1
ATOM 2093 C CA . ASP A 1 263 ? -0.594 -18.224 -7.396 1.00 94.94 263 ASP A CA 1
ATOM 2094 C C . ASP A 1 263 ? -1.151 -17.203 -6.366 1.00 94.94 263 ASP A C 1
ATOM 2096 O O . ASP A 1 263 ? -0.420 -16.448 -5.729 1.00 94.94 263 ASP A O 1
ATOM 2100 N N . ILE A 1 264 ? -2.478 -17.169 -6.190 1.00 96.00 264 ILE A N 1
ATOM 2101 C CA . ILE A 1 264 ? -3.206 -16.151 -5.403 1.00 96.00 264 ILE A CA 1
ATOM 2102 C C . ILE A 1 264 ? -2.849 -16.156 -3.907 1.00 96.00 264 ILE A C 1
ATOM 2104 O O . ILE A 1 264 ? -2.870 -15.102 -3.277 1.00 96.00 264 ILE A O 1
ATOM 2108 N N . ASP A 1 265 ? -2.488 -17.314 -3.351 1.00 95.25 265 ASP A N 1
ATOM 2109 C CA . ASP A 1 265 ? -2.054 -17.477 -1.953 1.00 95.25 265 ASP A CA 1
ATOM 2110 C C . ASP A 1 265 ? -0.530 -17.668 -1.828 1.00 95.25 265 ASP A C 1
ATOM 2112 O O . ASP A 1 265 ? -0.033 -18.137 -0.802 1.00 95.25 265 ASP A O 1
ATOM 2116 N N . ALA A 1 266 ? 0.248 -17.340 -2.866 1.00 94.00 266 ALA A N 1
ATOM 2117 C CA . ALA A 1 266 ? 1.698 -17.440 -2.768 1.00 94.00 266 ALA A CA 1
ATOM 2118 C C . ALA A 1 266 ? 2.239 -16.432 -1.752 1.00 94.00 266 ALA A C 1
ATOM 2120 O O . ALA A 1 266 ? 1.989 -15.229 -1.840 1.00 94.00 266 ALA A O 1
ATOM 2121 N N . VAL A 1 267 ? 2.977 -16.941 -0.769 1.00 92.44 267 VAL A N 1
ATOM 2122 C CA . VAL A 1 267 ? 3.506 -16.112 0.309 1.00 92.44 267 VAL A CA 1
ATOM 2123 C C . VAL A 1 267 ? 4.749 -15.333 -0.118 1.00 92.44 267 VAL A C 1
ATOM 2125 O O . VAL A 1 267 ? 5.510 -15.792 -0.970 1.00 92.44 267 VAL A O 1
ATOM 2128 N N . ASP A 1 268 ? 4.947 -14.158 0.473 1.00 88.94 268 ASP A N 1
ATOM 2129 C CA . ASP A 1 268 ? 6.197 -13.402 0.389 1.00 88.94 268 ASP A CA 1
ATOM 2130 C C . ASP A 1 268 ? 7.276 -13.960 1.346 1.00 88.94 268 ASP A C 1
ATOM 2132 O O . ASP A 1 268 ? 7.085 -14.977 2.020 1.00 88.94 268 ASP A O 1
ATOM 2136 N N . GLU A 1 269 ? 8.428 -13.287 1.431 1.00 86.50 269 GLU A N 1
ATOM 2137 C CA . GLU A 1 269 ? 9.525 -13.666 2.338 1.00 86.50 269 GLU A CA 1
ATOM 2138 C C . GLU A 1 269 ? 9.158 -13.570 3.831 1.00 86.50 269 GLU A C 1
ATOM 2140 O O . GLU A 1 269 ? 9.842 -14.131 4.691 1.00 86.50 269 GLU A O 1
ATOM 2145 N N . ASN A 1 270 ? 8.059 -12.882 4.145 1.00 82.88 270 ASN A N 1
ATOM 2146 C CA . ASN A 1 270 ? 7.547 -12.683 5.489 1.00 82.88 270 ASN A CA 1
ATOM 2147 C C . ASN A 1 270 ? 6.422 -13.661 5.867 1.00 82.88 270 ASN A C 1
ATOM 2149 O O . ASN A 1 270 ? 5.943 -13.585 7.006 1.00 82.88 270 ASN A O 1
ATOM 2153 N N . ASP A 1 271 ? 6.094 -14.616 4.989 1.00 87.75 271 ASP A N 1
ATOM 2154 C CA . ASP A 1 271 ? 4.970 -15.558 5.077 1.00 87.75 271 ASP A CA 1
ATOM 2155 C C . ASP A 1 271 ? 3.578 -14.890 4.967 1.00 87.75 271 ASP A C 1
ATOM 2157 O O . ASP A 1 271 ? 2.578 -15.438 5.446 1.00 87.75 271 ASP A O 1
ATOM 2161 N N . TYR A 1 272 ? 3.476 -13.714 4.343 1.00 87.38 272 TYR A N 1
ATOM 2162 C CA . TYR A 1 272 ? 2.190 -13.076 4.063 1.00 87.38 272 TYR A CA 1
ATOM 2163 C C . TYR A 1 272 ? 1.666 -13.461 2.688 1.00 87.38 272 TYR A C 1
ATOM 2165 O O . TYR A 1 272 ? 2.427 -13.536 1.733 1.00 87.38 272 TYR A O 1
ATOM 2173 N N . THR A 1 273 ? 0.353 -13.658 2.566 1.00 92.88 273 THR A N 1
ATOM 2174 C CA . THR A 1 273 ? -0.328 -13.806 1.272 1.00 92.88 273 THR A CA 1
ATOM 2175 C C . THR A 1 273 ? -0.748 -12.431 0.723 1.00 92.88 273 THR A C 1
ATOM 2177 O O . THR A 1 273 ? -0.885 -11.473 1.494 1.00 92.88 273 THR A O 1
ATOM 2180 N N . PRO A 1 274 ? -1.020 -12.296 -0.587 1.00 93.88 274 PRO A N 1
ATOM 2181 C CA . PRO A 1 274 ? -1.440 -11.037 -1.207 1.00 93.88 274 PRO A CA 1
ATOM 2182 C C . PRO A 1 274 ? -2.650 -10.355 -0.551 1.00 93.88 274 PRO A C 1
ATOM 2184 O O . PRO A 1 274 ? -2.722 -9.124 -0.514 1.00 93.88 274 PRO A O 1
ATOM 2187 N N . VAL A 1 275 ? -3.602 -11.135 -0.015 1.00 93.62 275 VAL A N 1
ATOM 2188 C CA . VAL A 1 275 ? -4.802 -10.601 0.665 1.00 93.62 275 VAL A CA 1
ATOM 2189 C C . VAL A 1 275 ? -4.469 -9.979 2.025 1.00 93.62 275 VAL A C 1
ATOM 2191 O O . VAL A 1 275 ? -5.188 -9.102 2.502 1.00 93.62 275 VAL A O 1
ATOM 2194 N N . LEU A 1 276 ? -3.351 -10.386 2.630 1.00 89.44 276 LEU A N 1
ATOM 2195 C CA . LEU A 1 276 ? -2.827 -9.834 3.880 1.00 89.44 276 LEU A CA 1
ATOM 2196 C C . LEU A 1 276 ? -1.846 -8.686 3.624 1.00 89.44 276 LEU A C 1
ATOM 2198 O O . LEU A 1 276 ? -1.768 -7.764 4.430 1.00 89.44 276 LEU A O 1
ATOM 2202 N N . CYS A 1 277 ? -1.168 -8.691 2.478 1.00 84.44 277 CYS A N 1
ATOM 2203 C CA . CYS A 1 277 ? -0.311 -7.610 1.996 1.00 84.44 277 CYS A CA 1
ATOM 2204 C C . CYS A 1 277 ? -1.093 -6.659 1.087 1.00 84.44 277 CYS A C 1
ATOM 2206 O O . CYS A 1 277 ? -0.839 -6.550 -0.117 1.00 84.44 277 CYS A O 1
ATOM 2208 N N . LEU A 1 278 ? -2.075 -5.954 1.661 1.00 79.56 278 LEU A N 1
ATOM 2209 C CA . LEU A 1 278 ? -2.778 -4.921 0.909 1.00 79.56 278 LEU A CA 1
ATOM 2210 C C . LEU A 1 278 ? -1.887 -3.667 0.774 1.00 79.56 278 LEU A C 1
ATOM 2212 O O . LEU A 1 278 ? -1.539 -3.025 1.772 1.00 79.56 278 LEU A O 1
ATOM 2216 N N . PRO A 1 279 ? -1.499 -3.308 -0.458 1.00 64.69 279 PRO A N 1
ATOM 2217 C CA . PRO A 1 279 ? -0.338 -2.495 -0.771 1.00 64.69 279 PRO A CA 1
ATOM 2218 C C . PRO A 1 279 ? -0.454 -1.120 -0.142 1.00 64.69 279 PRO A C 1
ATOM 2220 O O . PRO A 1 279 ? -1.433 -0.400 -0.353 1.00 64.69 279 PRO A O 1
ATOM 2223 N N . GLY A 1 280 ? 0.557 -0.815 0.673 1.00 59.97 280 GLY A N 1
ATOM 2224 C CA . GLY A 1 280 ? 0.949 0.492 1.199 1.00 59.97 280 GLY A CA 1
ATOM 2225 C C . GLY A 1 280 ? 1.262 1.428 0.107 1.00 59.97 280 GLY A C 1
ATOM 2226 O O . GLY A 1 280 ? 2.348 1.348 -0.429 1.00 59.97 280 GLY A O 1
ATOM 2227 N N . TYR A 1 281 ? 0.339 2.328 -0.189 1.00 55.34 281 TYR A N 1
ATOM 2228 C CA . TYR A 1 281 ? 0.606 3.358 -1.160 1.00 55.34 281 TYR A CA 1
ATOM 2229 C C . TYR A 1 281 ? 1.770 4.250 -0.672 1.00 55.34 281 TYR A C 1
ATOM 2231 O O . TYR A 1 281 ? 1.641 4.842 0.399 1.00 55.34 281 TYR A O 1
ATOM 2239 N N . PRO A 1 282 ? 2.863 4.443 -1.443 1.00 50.12 282 PRO A N 1
ATOM 2240 C CA . PRO A 1 282 ? 3.880 5.442 -1.116 1.00 50.12 282 PRO A CA 1
ATOM 2241 C C . PRO A 1 282 ? 3.770 6.761 -1.921 1.00 50.12 282 PRO A C 1
ATOM 2243 O O . PRO A 1 282 ? 4.549 7.676 -1.686 1.00 50.12 282 PRO A O 1
ATOM 2246 N N . ARG A 1 283 ? 2.855 6.920 -2.894 1.00 51.62 283 ARG A N 1
ATOM 2247 C CA . ARG A 1 283 ? 2.773 8.098 -3.804 1.00 51.62 283 ARG A CA 1
ATOM 2248 C C . ARG A 1 283 ? 1.379 8.765 -4.092 1.00 51.62 283 ARG A C 1
ATOM 2250 O O . ARG A 1 283 ? 1.282 9.458 -5.099 1.00 51.62 283 ARG A O 1
ATOM 2257 N N . GLY A 1 284 ? 0.296 8.569 -3.313 1.00 54.56 284 GLY A N 1
ATOM 2258 C CA . GLY A 1 284 ? -1.085 8.873 -3.767 1.00 54.56 284 GLY A CA 1
ATOM 2259 C C . GLY A 1 284 ? -2.237 8.232 -2.964 1.00 54.56 284 GLY A C 1
ATOM 2260 O O . GLY A 1 284 ? -2.123 7.157 -2.398 1.00 54.56 284 GLY A O 1
ATOM 2261 N N . SER A 1 285 ? -3.367 8.923 -2.864 1.00 61.19 285 SER A N 1
ATOM 2262 C CA . SER A 1 285 ? -4.545 8.506 -2.095 1.00 61.19 285 SER A CA 1
ATOM 2263 C C . SER A 1 285 ? -5.317 7.389 -2.795 1.00 61.19 285 SER A C 1
ATOM 2265 O O . SER A 1 285 ? -6.253 7.689 -3.540 1.00 61.19 285 SER A O 1
ATOM 2267 N N . ASN A 1 286 ? -4.978 6.117 -2.569 1.00 71.94 286 ASN A N 1
ATOM 2268 C CA . ASN A 1 286 ? -5.939 5.080 -2.933 1.00 71.94 286 ASN A CA 1
ATOM 2269 C C . ASN A 1 286 ? -7.140 5.200 -1.990 1.00 71.94 286 ASN A C 1
ATOM 2271 O O . ASN A 1 286 ? -6.963 5.114 -0.772 1.00 71.94 286 ASN A O 1
ATOM 2275 N N . PRO A 1 287 ? -8.350 5.439 -2.520 1.00 84.69 287 PRO A N 1
ATOM 2276 C CA . PRO A 1 287 ? -9.539 5.469 -1.689 1.00 84.69 287 PRO A CA 1
ATOM 2277 C C . PRO A 1 287 ? -9.735 4.096 -1.028 1.00 84.69 287 PRO A C 1
ATOM 2279 O O . PRO A 1 287 ? -9.306 3.082 -1.590 1.00 84.69 287 PRO A O 1
ATOM 2282 N N . PRO A 1 288 ? -10.420 4.012 0.126 1.00 89.25 288 PRO A N 1
ATOM 2283 C CA . PRO A 1 288 ? -10.644 2.737 0.804 1.00 89.25 288 PRO A CA 1
ATOM 2284 C C . PRO A 1 288 ? -11.313 1.690 -0.093 1.00 89.25 288 PRO A C 1
ATOM 2286 O O . PRO A 1 288 ? -11.018 0.504 0.041 1.00 89.25 288 PRO A O 1
ATOM 2289 N N . CYS A 1 289 ? -12.149 2.114 -1.056 1.00 91.75 289 CYS A N 1
ATOM 2290 C CA . CYS A 1 289 ? -12.747 1.204 -2.035 1.00 91.75 289 CYS A CA 1
ATOM 2291 C C . CYS A 1 289 ? -11.702 0.405 -2.815 1.00 91.75 289 CYS A C 1
ATOM 2293 O O . CYS A 1 289 ? -11.888 -0.790 -2.950 1.00 91.75 289 CYS A O 1
ATOM 2295 N N . TYR A 1 290 ? -10.571 0.992 -3.212 1.00 90.56 290 TYR A N 1
ATOM 2296 C CA . TYR A 1 290 ? -9.527 0.270 -3.943 1.00 90.56 290 TYR A CA 1
ATOM 2297 C C . TYR A 1 290 ? -8.959 -0.911 -3.143 1.00 90.56 290 TYR A C 1
ATOM 2299 O O . TYR A 1 290 ? -8.772 -2.010 -3.661 1.00 90.56 290 TYR A O 1
ATOM 2307 N N . VAL A 1 291 ? -8.679 -0.680 -1.858 1.00 91.25 291 VAL A N 1
ATOM 2308 C CA . VAL A 1 291 ? -8.142 -1.704 -0.950 1.00 91.25 291 VAL A CA 1
ATOM 2309 C C . VAL A 1 291 ? -9.167 -2.825 -0.758 1.00 91.25 291 VAL A C 1
ATOM 2311 O O . VAL A 1 291 ? -8.808 -4.002 -0.771 1.00 91.25 291 VAL A O 1
ATOM 2314 N N . ILE A 1 292 ? -10.445 -2.458 -0.639 1.00 94.94 292 ILE A N 1
ATOM 2315 C CA . ILE A 1 292 ? -11.566 -3.395 -0.512 1.00 94.94 292 ILE A CA 1
ATOM 2316 C C . ILE A 1 292 ? -11.782 -4.189 -1.807 1.00 94.94 292 ILE A C 1
ATOM 2318 O O . ILE A 1 292 ? -11.911 -5.406 -1.740 1.00 94.94 292 ILE A O 1
ATOM 2322 N N . ASP A 1 293 ? -11.777 -3.532 -2.966 1.00 95.56 293 ASP A N 1
ATOM 2323 C CA . ASP A 1 293 ? -11.933 -4.145 -4.288 1.00 95.56 293 ASP A CA 1
ATOM 2324 C C . ASP A 1 293 ? -10.851 -5.196 -4.527 1.00 95.56 293 ASP A C 1
ATOM 2326 O O . ASP A 1 293 ? -11.147 -6.313 -4.945 1.00 95.56 293 ASP A O 1
ATOM 2330 N N . ARG A 1 294 ? -9.596 -4.880 -4.182 1.00 95.44 294 ARG A N 1
ATOM 2331 C CA . ARG A 1 294 ? -8.479 -5.825 -4.310 1.00 95.44 294 ARG A CA 1
ATOM 2332 C C . ARG A 1 294 ? -8.648 -7.029 -3.393 1.00 95.44 294 ARG A C 1
ATOM 2334 O O . ARG A 1 294 ? -8.429 -8.157 -3.825 1.00 95.44 294 ARG A O 1
ATOM 2341 N N . ALA A 1 295 ? -9.049 -6.810 -2.142 1.00 95.75 295 ALA A N 1
ATOM 2342 C CA . ALA A 1 295 ? -9.311 -7.903 -1.210 1.00 95.75 295 ALA A CA 1
ATOM 2343 C C . ALA A 1 295 ? -10.468 -8.794 -1.689 1.00 95.75 295 ALA A C 1
ATOM 2345 O O . ALA A 1 295 ? -10.354 -10.017 -1.652 1.00 95.75 295 ALA A O 1
ATOM 2346 N N . LEU A 1 296 ? -11.559 -8.190 -2.169 1.00 97.12 296 LEU A N 1
ATOM 2347 C CA . LEU A 1 296 ? -12.702 -8.905 -2.734 1.00 97.12 296 LEU A CA 1
ATOM 2348 C C . LEU A 1 296 ? -12.300 -9.723 -3.958 1.00 97.12 296 LEU A C 1
ATOM 2350 O O . LEU A 1 296 ? -12.661 -10.893 -4.027 1.00 97.12 296 LEU A O 1
ATOM 2354 N N . TRP A 1 297 ? -11.529 -9.137 -4.874 1.00 97.88 297 TRP A N 1
ATOM 2355 C CA . TRP A 1 297 ? -11.028 -9.827 -6.059 1.00 97.88 297 TRP A CA 1
ATOM 2356 C C . TRP A 1 297 ? -10.150 -11.024 -5.684 1.00 97.88 297 TRP A C 1
ATOM 2358 O O . TRP A 1 297 ? -10.376 -12.124 -6.174 1.00 97.88 297 TRP A O 1
ATOM 2368 N N . LEU A 1 298 ? -9.200 -10.856 -4.756 1.00 97.38 298 LEU A N 1
ATOM 2369 C CA . LEU A 1 298 ? -8.334 -11.954 -4.308 1.00 97.38 298 LEU A CA 1
ATOM 2370 C C . LEU A 1 298 ? -9.154 -13.103 -3.708 1.00 97.38 298 LEU A C 1
ATOM 2372 O O . LEU A 1 298 ? -8.926 -14.262 -4.046 1.00 97.38 298 LEU A O 1
ATOM 2376 N N . ILE A 1 299 ? -10.137 -12.786 -2.862 1.00 96.56 299 ILE A N 1
ATOM 2377 C CA . ILE A 1 299 ? -11.033 -13.782 -2.256 1.00 96.56 299 ILE A CA 1
ATOM 2378 C C . ILE A 1 299 ? -11.893 -14.475 -3.321 1.00 96.56 299 ILE A C 1
ATOM 2380 O O . ILE A 1 299 ? -12.078 -15.687 -3.248 1.00 96.56 299 ILE A O 1
ATOM 2384 N N . ASP A 1 300 ? -12.394 -13.739 -4.316 1.00 97.69 300 ASP A N 1
ATOM 2385 C CA . ASP A 1 300 ? -13.152 -14.299 -5.443 1.00 97.69 300 ASP A CA 1
ATOM 2386 C C . ASP A 1 300 ? -12.309 -15.286 -6.266 1.00 97.69 300 ASP A C 1
ATOM 2388 O O . ASP A 1 300 ? -12.790 -16.354 -6.641 1.00 97.69 300 ASP A O 1
ATOM 2392 N N . LYS A 1 301 ? -11.012 -14.998 -6.445 1.00 98.06 301 LYS A N 1
ATOM 2393 C CA . LYS A 1 301 ? -10.051 -15.919 -7.076 1.00 98.06 301 LYS A CA 1
ATOM 2394 C C . LYS A 1 301 ? -9.559 -17.047 -6.161 1.00 98.06 301 LYS A C 1
ATOM 2396 O O . LYS A 1 301 ? -8.720 -17.843 -6.583 1.00 98.06 301 LYS A O 1
ATOM 2401 N N . GLY A 1 302 ? -10.091 -17.151 -4.943 1.00 96.75 302 GLY A N 1
ATOM 2402 C CA . GLY A 1 302 ? -9.846 -18.262 -4.026 1.00 96.75 302 GLY A CA 1
ATOM 2403 C C . GLY A 1 302 ? -8.833 -17.998 -2.912 1.00 96.75 302 GLY A C 1
ATOM 2404 O O . GLY A 1 302 ? -8.460 -18.958 -2.242 1.00 96.75 302 GLY A O 1
ATOM 2405 N N . ALA A 1 303 ? -8.406 -16.749 -2.685 1.00 95.25 303 ALA A N 1
ATOM 2406 C CA . ALA A 1 303 ? -7.526 -16.419 -1.561 1.00 95.25 303 ALA A CA 1
ATOM 2407 C C . ALA A 1 303 ? -8.168 -16.795 -0.221 1.00 95.25 303 ALA A C 1
ATOM 2409 O O . ALA A 1 303 ? -9.314 -16.425 0.065 1.00 95.25 303 ALA A O 1
ATOM 2410 N N . SER A 1 304 ? -7.406 -17.471 0.635 1.00 92.19 304 SER A N 1
ATOM 2411 C CA . SER A 1 304 ? -7.873 -17.852 1.966 1.00 92.19 304 SER A CA 1
ATOM 2412 C C . SER A 1 304 ? -7.594 -16.769 3.009 1.00 92.19 304 SER A C 1
ATOM 2414 O O . SER A 1 304 ? -6.460 -16.328 3.196 1.00 92.19 304 SER A O 1
ATOM 2416 N N . LEU A 1 305 ? -8.627 -16.390 3.771 1.00 87.62 305 LEU A N 1
ATOM 2417 C CA . LEU A 1 305 ? -8.469 -15.565 4.978 1.00 87.62 305 LEU A CA 1
ATOM 2418 C C . LEU A 1 305 ? -7.997 -16.378 6.191 1.00 87.62 305 LEU A C 1
ATOM 2420 O O . LEU A 1 305 ? -7.504 -15.803 7.156 1.00 87.62 305 LEU A O 1
ATOM 2424 N N . ASP A 1 306 ? -8.102 -17.705 6.130 1.00 84.81 306 ASP A N 1
ATOM 2425 C CA . ASP A 1 306 ? -7.737 -18.614 7.219 1.00 84.81 306 ASP A CA 1
ATOM 2426 C C . ASP A 1 306 ? -6.339 -19.220 7.030 1.00 84.81 306 ASP A C 1
ATOM 2428 O O . ASP A 1 306 ? -5.997 -20.213 7.675 1.00 84.81 306 ASP A O 1
ATOM 2432 N N . PHE A 1 307 ? -5.527 -18.661 6.123 1.00 78.31 307 PHE A N 1
ATOM 2433 C CA . PHE A 1 307 ? -4.225 -19.226 5.784 1.00 78.31 307 PHE A CA 1
ATOM 2434 C C . PHE A 1 307 ? -3.339 -19.339 7.040 1.00 78.31 307 PHE A C 1
ATOM 2436 O O . PHE A 1 307 ? -3.022 -18.318 7.662 1.00 78.31 307 PHE A O 1
ATOM 2443 N N . PRO A 1 308 ? -2.935 -20.558 7.449 1.00 68.25 308 PRO A N 1
ATOM 2444 C CA . PRO A 1 308 ? -2.167 -20.744 8.667 1.00 68.25 308 PRO A CA 1
ATOM 2445 C C . PRO A 1 308 ? -0.778 -20.141 8.471 1.00 68.25 308 PRO A C 1
ATOM 2447 O O . PRO A 1 308 ? 0.059 -20.686 7.751 1.00 68.25 308 PRO A O 1
ATOM 2450 N N . GLN A 1 309 ? -0.521 -19.003 9.114 1.00 68.88 309 GLN A N 1
ATOM 2451 C CA . GLN A 1 309 ? 0.815 -18.429 9.097 1.00 68.88 309 GLN A CA 1
ATOM 2452 C C . GLN A 1 309 ? 1.774 -19.325 9.874 1.00 68.88 309 GLN A C 1
ATOM 2454 O O . GLN A 1 309 ? 1.461 -19.822 10.958 1.00 68.88 309 GLN A O 1
ATOM 2459 N N . ARG A 1 310 ? 2.986 -19.492 9.338 1.00 73.38 310 ARG A N 1
ATOM 2460 C CA . ARG A 1 310 ? 4.071 -20.206 10.028 1.00 73.38 310 ARG A CA 1
ATOM 2461 C C . ARG A 1 310 ? 4.459 -19.525 11.340 1.00 73.38 310 ARG A C 1
ATOM 2463 O O . ARG A 1 310 ? 4.961 -20.182 12.249 1.00 73.38 310 ARG A O 1
ATOM 2470 N N . LYS A 1 311 ? 4.211 -18.215 11.447 1.00 71.44 311 LYS A N 1
ATOM 2471 C CA . LYS A 1 311 ? 4.454 -17.411 12.646 1.00 71.44 311 LYS A CA 1
ATOM 2472 C C . LYS A 1 311 ? 3.219 -17.478 13.564 1.00 71.44 311 LYS A C 1
ATOM 2474 O O . LYS A 1 311 ? 2.194 -16.883 13.243 1.00 71.44 311 LYS A O 1
ATOM 2479 N N . PRO A 1 312 ? 3.303 -18.140 14.733 1.00 60.38 312 PRO A N 1
ATOM 2480 C CA . PRO A 1 312 ? 2.143 -18.527 15.552 1.00 60.38 312 PRO A CA 1
ATOM 2481 C C . PRO A 1 312 ? 1.398 -17.371 16.245 1.00 60.38 312 PRO A C 1
ATOM 2483 O O . PRO A 1 312 ? 0.469 -17.617 17.014 1.00 60.38 312 PRO A O 1
ATOM 2486 N N . HIS A 1 313 ? 1.802 -16.120 16.020 1.00 67.88 313 HIS A N 1
ATOM 2487 C CA . HIS A 1 313 ? 1.310 -14.956 16.763 1.00 67.88 313 HIS A CA 1
ATOM 2488 C C . HIS A 1 313 ? 0.568 -13.932 15.909 1.00 67.88 313 HIS A C 1
ATOM 2490 O O . HIS A 1 313 ? 0.043 -12.965 16.457 1.00 67.88 313 HIS A O 1
ATOM 2496 N N . ILE A 1 314 ? 0.515 -14.122 14.591 1.00 69.12 314 ILE A N 1
ATOM 2497 C CA . ILE A 1 314 ? -0.154 -13.186 13.697 1.00 69.12 314 ILE A CA 1
ATOM 2498 C C . ILE A 1 314 ? -1.395 -13.872 13.141 1.00 69.12 314 ILE A C 1
ATOM 2500 O O . ILE A 1 314 ? -1.306 -14.824 12.372 1.00 69.12 314 ILE A O 1
ATOM 2504 N N . MET A 1 315 ? -2.563 -13.389 13.555 1.00 79.50 315 MET A N 1
ATOM 2505 C CA . MET A 1 315 ? -3.829 -13.842 12.994 1.00 79.50 315 MET A CA 1
ATOM 2506 C C . MET A 1 315 ? -4.064 -13.080 11.683 1.00 79.50 315 MET A C 1
ATOM 2508 O O . MET A 1 315 ? -4.198 -11.854 11.738 1.00 79.50 315 MET A O 1
ATOM 2512 N N . PRO A 1 316 ? -4.161 -13.751 10.518 1.00 81.50 316 PRO A N 1
ATOM 2513 C CA . PRO A 1 316 ? -4.530 -13.121 9.243 1.00 81.50 316 PRO A CA 1
ATOM 2514 C C . PRO A 1 316 ? -5.752 -12.202 9.358 1.00 81.50 316 PRO A C 1
ATOM 2516 O O . PRO A 1 316 ? -5.772 -11.085 8.838 1.00 81.50 316 PRO A O 1
ATOM 2519 N N . ASN A 1 317 ? -6.724 -12.642 10.163 1.00 86.25 317 ASN A N 1
ATOM 2520 C CA . ASN A 1 317 ? -7.955 -11.924 10.463 1.00 86.25 317 ASN A CA 1
ATOM 2521 C C . ASN A 1 317 ? -7.736 -10.569 11.153 1.00 86.25 317 ASN A C 1
ATOM 2523 O O . ASN A 1 317 ? -8.656 -9.763 11.160 1.00 86.25 317 ASN A O 1
ATOM 2527 N N . HIS A 1 318 ? -6.555 -10.272 11.702 1.00 90.12 318 HIS A N 1
ATOM 2528 C CA . HIS A 1 318 ? -6.217 -8.946 12.233 1.00 90.12 318 HIS A CA 1
ATOM 2529 C C . HIS A 1 318 ? -5.538 -8.053 11.192 1.00 90.12 318 HIS A C 1
ATOM 2531 O O . HIS A 1 318 ? -5.783 -6.849 11.174 1.00 90.12 318 HIS A O 1
ATOM 2537 N N . ILE A 1 319 ? -4.717 -8.622 10.306 1.00 89.44 319 ILE A N 1
ATOM 2538 C CA . ILE A 1 319 ? -3.908 -7.855 9.346 1.00 89.44 319 ILE A CA 1
ATOM 2539 C C . ILE A 1 319 ? -4.797 -7.134 8.333 1.00 89.44 319 ILE A C 1
ATOM 2541 O O . ILE A 1 319 ? -4.652 -5.932 8.116 1.00 89.44 319 ILE A O 1
ATOM 2545 N N . LEU A 1 320 ? -5.741 -7.856 7.727 1.00 91.94 320 LEU A N 1
ATOM 2546 C CA . LEU A 1 320 ? -6.637 -7.301 6.716 1.00 91.94 320 LEU A CA 1
ATOM 2547 C C . LEU A 1 320 ? -7.453 -6.095 7.244 1.00 91.94 320 LEU A C 1
ATOM 2549 O O . LEU A 1 320 ? -7.381 -5.026 6.633 1.00 91.94 320 LEU A O 1
ATOM 2553 N N . PRO A 1 321 ? -8.179 -6.194 8.376 1.00 93.38 321 PRO A N 1
ATOM 2554 C CA . PRO A 1 321 ? -8.899 -5.047 8.928 1.00 93.38 321 PRO A CA 1
ATOM 2555 C C . PRO A 1 321 ? -7.980 -3.888 9.334 1.00 93.38 321 PRO A C 1
ATOM 2557 O O . PRO A 1 321 ? -8.358 -2.730 9.161 1.00 93.38 321 PRO A O 1
ATOM 2560 N N . VAL A 1 322 ? -6.761 -4.168 9.807 1.00 91.88 322 VAL A N 1
ATOM 2561 C CA . VAL A 1 322 ? -5.745 -3.140 10.096 1.00 91.88 322 VAL A CA 1
ATOM 2562 C C . VAL A 1 322 ? -5.329 -2.394 8.822 1.00 91.88 322 VAL A C 1
ATOM 2564 O O . VAL A 1 322 ? -5.314 -1.164 8.819 1.00 91.88 322 VAL A O 1
ATOM 2567 N N . ASN A 1 323 ? -5.082 -3.100 7.715 1.00 89.50 323 ASN A N 1
ATOM 2568 C CA . ASN A 1 323 ? -4.785 -2.475 6.422 1.00 89.50 323 ASN A CA 1
ATOM 2569 C C . ASN A 1 323 ? -5.948 -1.622 5.902 1.00 89.50 323 ASN A C 1
ATOM 2571 O O . ASN A 1 323 ? -5.729 -0.529 5.379 1.00 89.50 323 ASN A O 1
ATOM 2575 N N . ILE A 1 324 ? -7.185 -2.102 6.055 1.00 92.06 324 ILE A N 1
ATOM 2576 C CA . ILE A 1 324 ? -8.381 -1.344 5.675 1.00 92.06 324 ILE A CA 1
ATOM 2577 C C . ILE A 1 324 ? -8.484 -0.073 6.522 1.00 92.06 324 ILE A C 1
ATOM 2579 O O . ILE A 1 324 ? -8.645 1.011 5.969 1.00 92.06 324 ILE A O 1
ATOM 2583 N N . ALA A 1 325 ? -8.336 -0.169 7.845 1.00 91.75 325 ALA A N 1
ATOM 2584 C CA . ALA A 1 325 ? -8.382 0.996 8.724 1.00 91.75 325 ALA A CA 1
ATOM 2585 C C . ALA A 1 325 ? -7.277 2.013 8.394 1.00 91.75 325 ALA A C 1
ATOM 2587 O O . ALA A 1 325 ? -7.557 3.209 8.314 1.00 91.75 325 ALA A O 1
ATOM 2588 N N . GLN A 1 326 ? -6.057 1.552 8.097 1.00 88.44 326 GLN A N 1
ATOM 2589 C CA . GLN A 1 326 ? -4.992 2.417 7.587 1.00 88.44 326 GLN A CA 1
ATOM 2590 C C . GLN A 1 326 ? -5.422 3.140 6.303 1.00 88.44 326 GLN A C 1
ATOM 2592 O O . GLN A 1 326 ? -5.191 4.336 6.183 1.00 88.44 326 GLN A O 1
ATOM 2597 N N . ALA A 1 327 ? -6.094 2.459 5.370 1.00 87.56 327 ALA A N 1
ATOM 2598 C CA . ALA A 1 327 ? -6.575 3.082 4.137 1.00 87.56 327 ALA A CA 1
ATOM 2599 C C . ALA A 1 327 ? -7.633 4.171 4.391 1.00 87.56 327 ALA A C 1
ATOM 2601 O O . ALA A 1 327 ? -7.605 5.213 3.740 1.00 87.56 327 ALA A O 1
ATOM 2602 N N . PHE A 1 328 ? -8.535 3.973 5.360 1.00 88.50 328 PHE A N 1
ATOM 2603 C CA . PHE A 1 328 ? -9.466 5.022 5.801 1.00 88.50 328 PHE A CA 1
ATOM 2604 C C . PHE A 1 328 ? -8.725 6.234 6.372 1.00 88.50 328 PHE A C 1
ATOM 2606 O O . PHE A 1 328 ? -9.054 7.374 6.036 1.00 88.50 328 PHE A O 1
ATOM 2613 N N . PHE A 1 329 ? -7.705 5.995 7.198 1.00 87.06 329 PHE A N 1
ATOM 2614 C CA . PHE A 1 329 ? -6.871 7.059 7.747 1.00 87.06 329 PHE A CA 1
ATOM 2615 C C . PHE A 1 329 ? -6.110 7.817 6.652 1.00 87.06 329 PHE A C 1
ATOM 2617 O O . PHE A 1 329 ? -6.174 9.044 6.602 1.00 87.06 329 PHE A O 1
ATOM 2624 N N . ASP A 1 330 ? -5.444 7.097 5.747 1.00 83.25 330 ASP A N 1
ATOM 2625 C CA . ASP A 1 330 ? -4.671 7.664 4.638 1.00 83.25 330 ASP A CA 1
ATOM 2626 C C . ASP A 1 330 ? -5.568 8.494 3.710 1.00 83.25 330 ASP A C 1
ATOM 2628 O O . ASP A 1 330 ? -5.206 9.601 3.304 1.00 83.25 330 ASP A O 1
ATOM 2632 N N . ALA A 1 331 ? -6.770 7.997 3.406 1.00 83.44 331 ALA A N 1
ATOM 2633 C CA . ALA A 1 331 ? -7.742 8.727 2.608 1.00 83.44 331 ALA A CA 1
ATOM 2634 C C . ALA A 1 331 ? -8.149 10.034 3.296 1.00 83.44 331 ALA A C 1
ATOM 2636 O O . ALA A 1 331 ? -8.062 11.096 2.682 1.00 83.44 331 ALA A O 1
ATOM 2637 N N . GLN A 1 332 ? -8.509 9.995 4.581 1.00 82.81 332 GLN A N 1
ATOM 2638 C CA . GLN A 1 332 ? -8.903 11.200 5.313 1.00 82.81 332 GLN A CA 1
ATOM 2639 C C . GLN A 1 332 ? -7.746 12.196 5.481 1.00 82.81 332 GLN A C 1
ATOM 2641 O O . GLN A 1 332 ? -7.967 13.407 5.471 1.00 82.81 332 GLN A O 1
ATOM 2646 N N . TYR A 1 333 ? -6.510 11.703 5.599 1.00 79.12 333 TYR A N 1
ATOM 2647 C CA . TYR A 1 333 ? -5.305 12.530 5.633 1.00 79.12 333 TYR A CA 1
ATOM 2648 C C . TYR A 1 333 ? -5.121 13.324 4.334 1.00 79.12 333 TYR A C 1
ATOM 2650 O O . TYR A 1 333 ? -4.759 14.504 4.361 1.00 79.12 333 TYR A O 1
ATOM 2658 N N . LEU A 1 334 ? -5.377 12.678 3.195 1.00 74.81 334 LEU A N 1
ATOM 2659 C CA . LEU A 1 334 ? -5.142 13.242 1.867 1.00 74.81 334 LEU A CA 1
ATOM 2660 C C . LEU A 1 334 ? -6.312 14.089 1.352 1.00 74.81 334 LEU A C 1
ATOM 2662 O O . LEU A 1 334 ? -6.093 14.992 0.538 1.00 74.81 334 LEU A O 1
ATOM 2666 N N . LEU A 1 335 ? -7.533 13.849 1.839 1.00 72.19 335 LEU A N 1
ATOM 2667 C CA . LEU A 1 335 ? -8.696 14.686 1.557 1.00 72.19 335 LEU A CA 1
ATOM 2668 C C . LEU A 1 335 ? -8.488 16.079 2.170 1.00 72.19 335 LEU A C 1
ATOM 2670 O O . LEU A 1 335 ? -8.612 16.307 3.372 1.00 72.19 335 LEU A O 1
ATOM 2674 N N . ARG A 1 336 ? -8.138 17.038 1.308 1.00 66.69 336 ARG A N 1
ATOM 2675 C CA . ARG A 1 336 ? -7.937 18.446 1.687 1.00 66.69 336 ARG A CA 1
ATOM 2676 C C . ARG A 1 336 ? -9.244 19.138 2.061 1.00 66.69 336 ARG A C 1
ATOM 2678 O O . ARG A 1 336 ? -9.224 20.090 2.833 1.00 66.69 336 ARG A O 1
ATOM 2685 N N . THR A 1 337 ? -10.350 18.690 1.476 1.00 64.19 337 THR A N 1
ATOM 2686 C CA . THR A 1 337 ? -11.670 19.291 1.650 1.00 64.19 337 THR A CA 1
ATOM 2687 C C . THR A 1 337 ? -12.419 18.581 2.767 1.00 64.19 337 THR A C 1
ATOM 2689 O O . THR A 1 337 ? -12.604 17.363 2.683 1.00 64.19 337 THR A O 1
ATOM 2692 N N . PRO A 1 338 ? -12.889 19.313 3.785 1.00 64.44 338 PRO A N 1
ATOM 2693 C CA . PRO A 1 338 ? -13.492 18.694 4.948 1.00 64.44 338 PRO A CA 1
ATOM 2694 C C . PRO A 1 338 ? -14.819 17.966 4.681 1.00 64.44 338 PRO A C 1
ATOM 2696 O O . PRO A 1 338 ? -15.223 17.130 5.485 1.00 64.44 338 PRO A O 1
ATOM 2699 N N . GLU A 1 339 ? -15.451 18.254 3.545 1.00 65.00 339 GLU A N 1
ATOM 2700 C CA . GLU A 1 339 ? -16.762 17.748 3.120 1.00 65.00 339 GLU A CA 1
ATOM 2701 C C . GLU A 1 339 ? -16.726 16.317 2.556 1.00 65.00 339 GLU A C 1
ATOM 2703 O O . GLU A 1 339 ? -17.755 15.637 2.504 1.00 65.00 339 GLU A O 1
ATOM 2708 N N . LEU A 1 340 ? -15.550 15.847 2.127 1.00 70.44 340 LEU A N 1
ATOM 2709 C CA . LEU A 1 340 ? -15.400 14.500 1.587 1.00 70.44 340 LEU A CA 1
ATOM 2710 C C . LEU A 1 340 ? -15.130 13.527 2.737 1.00 70.44 340 LEU A C 1
ATOM 2712 O O . LEU A 1 340 ? -14.138 13.635 3.461 1.00 70.44 340 LEU A O 1
ATOM 2716 N N . ASN A 1 341 ? -16.040 12.573 2.901 1.00 77.56 341 ASN A N 1
ATOM 2717 C CA . ASN A 1 341 ? -15.895 11.467 3.837 1.00 77.56 341 ASN A CA 1
ATOM 2718 C C . ASN A 1 341 ? -15.255 10.286 3.092 1.00 77.56 341 ASN A C 1
ATOM 2720 O O . ASN A 1 341 ? -15.691 9.952 1.993 1.00 77.56 341 ASN A O 1
ATOM 2724 N N . ALA A 1 342 ? -14.246 9.639 3.683 1.00 81.56 342 ALA A N 1
ATOM 2725 C CA . ALA A 1 342 ? -13.553 8.487 3.096 1.00 81.56 342 ALA A CA 1
ATOM 2726 C C . ALA A 1 342 ? -14.484 7.312 2.706 1.00 81.56 342 ALA A C 1
ATOM 2728 O O . ALA A 1 342 ? -14.113 6.470 1.889 1.00 81.56 342 ALA A O 1
ATOM 2729 N N . SER A 1 343 ? -15.696 7.262 3.266 1.00 84.75 343 SER A N 1
ATOM 2730 C CA . SER A 1 343 ? -16.749 6.297 2.925 1.00 84.75 343 SER A CA 1
ATOM 2731 C C . SER A 1 343 ? -17.611 6.677 1.710 1.00 84.75 343 SER A C 1
ATOM 2733 O O . SER A 1 343 ? -18.350 5.835 1.181 1.00 84.75 343 SER A O 1
ATOM 2735 N N . GLN A 1 344 ? -17.538 7.926 1.235 1.00 85.19 344 GLN A N 1
ATOM 2736 C CA . GLN A 1 344 ? -18.246 8.356 0.031 1.00 85.19 344 GLN A CA 1
ATOM 2737 C C . GLN A 1 344 ? -17.683 7.588 -1.170 1.00 85.19 344 GLN A C 1
ATOM 2739 O O . GLN A 1 344 ? -16.506 7.686 -1.500 1.00 85.19 344 GLN A O 1
ATOM 2744 N N . GLY A 1 345 ? -18.533 6.784 -1.809 1.00 86.75 345 GLY A N 1
ATOM 2745 C CA . GLY A 1 345 ? -18.148 5.905 -2.919 1.00 86.75 345 GLY A CA 1
ATOM 2746 C C . GLY A 1 345 ? -18.057 4.421 -2.560 1.00 86.75 345 GLY A C 1
ATOM 2747 O O . GLY A 1 345 ? -17.891 3.593 -3.453 1.00 86.75 345 GLY A O 1
ATOM 2748 N N . LEU A 1 346 ? -18.230 4.040 -1.289 1.00 93.50 346 LEU A N 1
ATOM 2749 C CA . LEU A 1 346 ? -18.386 2.626 -0.946 1.00 93.50 346 LEU A CA 1
ATOM 2750 C C . LEU A 1 346 ? -19.717 2.087 -1.495 1.00 93.50 346 LEU A C 1
ATOM 2752 O O . LEU A 1 346 ? -20.778 2.685 -1.295 1.00 93.50 346 LEU A O 1
ATOM 2756 N N . SER A 1 347 ? -19.666 0.945 -2.183 1.00 95.69 347 SER A N 1
ATOM 2757 C CA . SER A 1 347 ? -20.840 0.209 -2.660 1.00 95.69 347 SER A CA 1
ATOM 2758 C C . SER A 1 347 ? -21.484 -0.589 -1.518 1.00 95.69 347 SER A C 1
ATOM 2760 O O . SER A 1 347 ? -20.885 -0.767 -0.457 1.00 95.69 347 SER A O 1
ATOM 2762 N N . VAL A 1 348 ? -22.699 -1.114 -1.712 1.00 95.94 348 VAL A N 1
ATOM 2763 C CA . VAL A 1 348 ? -23.326 -2.032 -0.735 1.00 95.94 348 VAL A CA 1
ATOM 2764 C C . VAL A 1 348 ? -22.443 -3.263 -0.494 1.00 95.94 348 VAL A C 1
ATOM 2766 O O . VAL A 1 348 ? -22.278 -3.686 0.649 1.00 95.94 348 VAL A O 1
ATOM 2769 N N . THR A 1 349 ? -21.814 -3.786 -1.551 1.00 96.94 349 THR A N 1
ATOM 2770 C CA . THR A 1 349 ? -20.863 -4.901 -1.471 1.00 96.94 349 THR A CA 1
ATOM 2771 C C . THR A 1 349 ? -19.676 -4.560 -0.575 1.00 96.94 349 THR A C 1
ATOM 2773 O O . THR A 1 349 ? -19.329 -5.361 0.291 1.00 96.94 349 THR A O 1
ATOM 2776 N N . HIS A 1 350 ? -19.109 -3.352 -0.702 1.00 96.38 350 HIS A N 1
ATOM 2777 C CA . HIS A 1 350 ? -18.010 -2.906 0.161 1.00 96.38 350 HIS A CA 1
ATOM 2778 C C . HIS A 1 350 ? -18.439 -2.869 1.623 1.00 96.38 350 HIS A C 1
ATOM 2780 O O . HIS A 1 350 ? -17.763 -3.445 2.465 1.00 96.38 350 HIS A O 1
ATOM 2786 N N . ARG A 1 351 ? -19.593 -2.270 1.931 1.00 95.44 351 ARG A N 1
ATOM 2787 C CA . ARG A 1 351 ? -20.088 -2.179 3.316 1.00 95.44 351 ARG A CA 1
ATOM 2788 C C . ARG A 1 351 ? -20.310 -3.549 3.945 1.00 95.44 351 ARG A C 1
ATOM 2790 O O . ARG A 1 351 ? -19.907 -3.788 5.078 1.00 95.44 351 ARG A O 1
ATOM 2797 N N . ASN A 1 352 ? -20.911 -4.470 3.196 1.00 95.69 352 ASN A N 1
ATOM 2798 C CA . ASN A 1 352 ? -21.131 -5.836 3.667 1.00 95.69 352 ASN A CA 1
ATOM 2799 C C . ASN A 1 352 ? -19.808 -6.570 3.913 1.00 95.69 352 ASN A C 1
ATOM 2801 O O . ASN A 1 352 ? -19.676 -7.287 4.905 1.00 95.69 352 ASN A O 1
ATOM 2805 N N . PHE A 1 353 ? -18.819 -6.360 3.043 1.00 96.06 353 PHE A N 1
ATOM 2806 C CA . PHE A 1 353 ? -17.480 -6.899 3.234 1.00 96.06 353 PHE A CA 1
ATOM 2807 C C . PHE A 1 353 ? -16.800 -6.332 4.483 1.00 96.06 353 PHE A C 1
ATOM 2809 O O . PHE A 1 353 ? -16.275 -7.105 5.281 1.00 96.06 353 PHE A O 1
ATOM 2816 N N . LEU A 1 354 ? -16.864 -5.012 4.688 1.00 95.62 354 LEU A N 1
ATOM 2817 C CA . LEU A 1 354 ? -16.317 -4.358 5.876 1.00 95.62 354 LEU A CA 1
ATOM 2818 C C . LEU A 1 354 ? -16.920 -4.941 7.152 1.00 95.62 354 LEU A C 1
ATOM 2820 O O . LEU A 1 354 ? -16.170 -5.374 8.023 1.00 95.62 354 LEU A O 1
ATOM 2824 N N . ARG A 1 355 ? -18.254 -5.035 7.233 1.00 95.38 355 ARG A N 1
ATOM 2825 C CA . ARG A 1 355 ? -18.928 -5.668 8.377 1.00 95.38 355 ARG A CA 1
ATOM 2826 C C . ARG A 1 355 ? -18.384 -7.071 8.613 1.00 95.38 355 ARG A C 1
ATOM 2828 O O . ARG A 1 355 ? -17.865 -7.330 9.687 1.00 95.38 355 ARG A O 1
ATOM 2835 N N . ARG A 1 356 ? -18.369 -7.928 7.586 1.00 94.88 356 ARG A N 1
ATOM 2836 C CA . ARG A 1 356 ? -17.862 -9.307 7.696 1.00 94.88 356 ARG A CA 1
ATOM 2837 C C . ARG A 1 356 ? -16.430 -9.384 8.242 1.00 94.88 356 ARG A C 1
ATOM 2839 O O . ARG A 1 356 ? -16.144 -10.248 9.064 1.00 94.88 356 ARG A O 1
ATOM 2846 N N . VAL A 1 357 ? -15.534 -8.520 7.767 1.00 94.75 357 VAL A N 1
ATOM 2847 C CA . VAL A 1 357 ? -14.114 -8.531 8.156 1.00 94.75 357 VAL A CA 1
ATOM 2848 C C . VAL A 1 357 ? -13.908 -7.981 9.568 1.00 94.75 357 VAL A C 1
ATOM 2850 O O . VAL A 1 357 ? -13.111 -8.532 10.322 1.00 94.75 357 VAL A O 1
ATOM 2853 N N . PHE A 1 358 ? -14.616 -6.917 9.949 1.00 95.38 358 PHE A N 1
ATOM 2854 C CA . PHE A 1 358 ? -14.449 -6.296 11.265 1.00 95.38 358 PHE A CA 1
ATOM 2855 C C . PHE A 1 358 ? -15.192 -7.032 12.382 1.00 95.38 358 PHE A C 1
ATOM 2857 O O . PHE A 1 358 ? -14.726 -7.015 13.518 1.00 95.38 358 PHE A O 1
ATOM 2864 N N . THR A 1 359 ? -16.311 -7.696 12.081 1.00 94.12 359 THR A N 1
ATOM 2865 C CA . THR A 1 359 ? -17.169 -8.345 13.090 1.00 94.12 359 THR A CA 1
ATOM 2866 C C . THR A 1 359 ? -17.038 -9.863 13.123 1.00 94.12 359 THR A C 1
ATOM 2868 O O . THR A 1 359 ? -17.869 -10.560 13.709 1.00 94.12 359 THR A O 1
ATOM 2871 N N . THR A 1 360 ? -15.961 -10.393 12.538 1.00 92.69 360 THR A N 1
ATOM 2872 C CA . THR A 1 360 ? -15.604 -11.801 12.701 1.00 92.69 360 THR A CA 1
ATOM 2873 C C . THR A 1 360 ? -15.460 -12.169 14.182 1.00 92.69 360 THR A C 1
ATOM 2875 O O . THR A 1 360 ? -14.982 -11.392 15.007 1.00 92.69 360 THR A O 1
ATOM 2878 N N . ASN A 1 361 ? -15.858 -13.396 14.524 1.00 91.38 361 ASN A N 1
ATOM 2879 C CA . ASN A 1 361 ? -15.712 -13.946 15.873 1.00 91.38 361 ASN A CA 1
ATOM 2880 C C . ASN A 1 361 ? -14.275 -14.391 16.188 1.00 91.38 361 ASN A C 1
ATOM 2882 O O . ASN A 1 361 ? -14.026 -14.936 17.264 1.00 91.38 361 ASN A O 1
ATOM 2886 N N . CYS A 1 362 ? -13.336 -14.207 15.259 1.00 90.62 362 CYS A N 1
ATOM 2887 C CA . CYS A 1 362 ? -11.935 -14.513 15.488 1.00 90.62 362 CYS A CA 1
ATOM 2888 C C . CYS A 1 362 ? -11.344 -13.546 16.514 1.00 90.62 362 CYS A C 1
ATOM 2890 O O . CYS A 1 362 ? -11.325 -12.333 16.307 1.00 90.62 362 CYS A O 1
ATOM 2892 N N . ARG A 1 363 ? -10.845 -14.116 17.610 1.00 92.12 363 ARG A N 1
ATOM 2893 C CA . ARG A 1 363 ? -10.087 -13.415 18.642 1.00 92.12 363 ARG A CA 1
ATOM 2894 C C . ARG A 1 363 ? -8.735 -14.094 18.802 1.00 92.12 363 ARG A C 1
ATOM 2896 O O . ARG A 1 363 ? -8.633 -15.316 18.653 1.00 92.12 363 ARG A O 1
ATOM 2903 N N . ASP A 1 364 ? -7.698 -13.311 19.066 1.00 91.19 364 ASP A N 1
ATOM 2904 C CA . ASP A 1 364 ? -6.411 -13.874 19.467 1.00 91.19 364 ASP A CA 1
ATOM 2905 C C . ASP A 1 364 ? -6.428 -14.330 20.938 1.00 91.19 364 ASP A C 1
ATOM 2907 O O . ASP A 1 364 ? -7.461 -14.364 21.604 1.00 91.19 364 ASP A O 1
ATOM 2911 N N . LYS A 1 365 ? -5.259 -14.725 21.445 1.00 91.62 365 LYS A N 1
ATOM 2912 C CA . LYS A 1 365 ? -5.072 -15.147 22.837 1.00 91.62 365 LYS A CA 1
ATOM 2913 C C . LYS A 1 365 ? -4.575 -14.003 23.736 1.00 91.62 365 LYS A C 1
ATOM 2915 O O . LYS A 1 365 ? -4.005 -14.289 24.786 1.00 91.62 365 LYS A O 1
ATOM 2920 N N . CYS A 1 366 ? -4.717 -12.736 23.321 1.00 91.81 366 CYS A N 1
ATOM 2921 C CA . CYS A 1 366 ? -4.353 -11.587 24.154 1.00 91.81 366 CYS A CA 1
ATOM 2922 C C . CYS A 1 366 ? -5.226 -11.588 25.428 1.00 91.81 366 CYS A C 1
ATOM 2924 O O . CYS A 1 366 ? -6.393 -11.968 25.384 1.00 91.81 366 CYS A O 1
ATOM 2926 N N . CYS A 1 367 ? -4.683 -11.171 26.572 1.00 94.19 367 CYS A N 1
ATOM 2927 C CA . CYS A 1 367 ? -5.443 -11.053 27.827 1.00 94.19 367 CYS A CA 1
ATOM 2928 C C . CYS A 1 367 ? -5.644 -9.598 28.266 1.00 94.19 367 CYS A C 1
ATOM 2930 O O . CYS A 1 367 ? -5.952 -9.333 29.419 1.00 94.19 367 CYS A O 1
ATOM 2932 N N . CYS A 1 368 ? -5.476 -8.643 27.352 1.00 97.06 368 CYS A N 1
ATOM 2933 C CA . CYS A 1 368 ? -5.661 -7.232 27.660 1.00 97.06 368 CYS A CA 1
ATOM 2934 C C . CYS A 1 368 ? -7.132 -6.898 27.919 1.00 97.06 368 CYS A C 1
ATOM 2936 O O . CYS A 1 368 ? -8.002 -7.272 27.132 1.00 97.06 368 CYS A O 1
ATOM 2938 N N . TYR A 1 369 ? -7.385 -6.098 28.953 1.00 97.38 369 TYR A N 1
ATOM 2939 C CA . TYR A 1 369 ? -8.725 -5.656 29.325 1.00 97.38 369 TYR A CA 1
ATOM 2940 C C . TYR A 1 369 ? -9.376 -4.719 28.297 1.00 97.38 369 TYR A C 1
ATOM 2942 O O . TYR A 1 369 ? -10.588 -4.546 28.340 1.00 97.38 369 TYR A O 1
ATOM 2950 N N . CYS A 1 370 ? -8.653 -4.197 27.299 1.00 97.31 370 CYS A N 1
ATOM 2951 C CA . CYS A 1 370 ? -9.253 -3.383 26.232 1.00 97.31 370 CYS A CA 1
ATOM 2952 C C . CYS A 1 370 ? -10.247 -4.142 25.323 1.00 97.31 370 CYS A C 1
ATOM 2954 O O . CYS A 1 370 ? -10.987 -3.510 24.570 1.00 97.31 370 CYS A O 1
ATOM 2956 N N . SER A 1 371 ? -10.282 -5.481 25.370 1.00 96.44 371 SER A N 1
ATOM 2957 C CA . SER A 1 371 ? -11.216 -6.320 24.606 1.00 96.44 371 SER A CA 1
ATOM 2958 C C . SER A 1 371 ? -11.665 -7.526 25.430 1.00 96.44 371 SER A C 1
ATOM 2960 O O . SER A 1 371 ? -10.939 -8.004 26.298 1.00 96.44 371 SER A O 1
ATOM 2962 N N . THR A 1 372 ? -12.865 -8.043 25.166 1.00 93.88 372 THR A N 1
ATOM 2963 C CA . THR A 1 372 ? -13.386 -9.216 25.880 1.00 93.88 372 THR A CA 1
ATOM 2964 C C . THR A 1 372 ? -12.889 -10.512 25.234 1.00 93.88 372 THR A C 1
ATOM 2966 O O . THR A 1 372 ? -13.112 -10.750 24.052 1.00 93.88 372 THR A O 1
ATOM 2969 N N . ALA A 1 373 ? -12.238 -11.383 26.010 1.00 92.81 373 ALA A N 1
ATOM 2970 C CA . ALA A 1 373 ? -11.775 -12.704 25.555 1.00 92.81 373 ALA A CA 1
ATOM 2971 C C . ALA A 1 373 ? -10.793 -12.677 24.364 1.00 92.81 373 ALA A C 1
ATOM 2973 O O . ALA A 1 373 ? -10.890 -13.496 23.448 1.00 92.81 373 ALA A O 1
ATOM 2974 N N . GLY A 1 374 ? -9.845 -11.742 24.387 1.00 93.75 374 GLY A N 1
ATOM 2975 C CA . GLY A 1 374 ? -8.863 -11.582 23.323 1.00 93.75 374 GLY A CA 1
ATOM 2976 C C . GLY A 1 374 ? -9.263 -10.534 22.301 1.00 93.75 374 GLY A C 1
ATOM 2977 O O . GLY A 1 374 ? -10.411 -10.095 22.212 1.00 93.75 374 GLY A O 1
ATOM 2978 N N . CYS A 1 375 ? -8.279 -10.105 21.532 1.00 94.25 375 CYS A N 1
ATOM 2979 C CA . CYS A 1 375 ? -8.392 -8.963 20.659 1.00 94.25 375 CYS A CA 1
ATOM 2980 C C . CYS A 1 375 ? -9.110 -9.404 19.397 1.00 94.25 375 CYS A C 1
ATOM 2982 O O . CYS A 1 375 ? -8.719 -10.396 18.785 1.00 94.25 375 CYS A O 1
ATOM 2984 N N . SER A 1 376 ? -10.170 -8.687 19.035 1.00 94.44 376 SER A N 1
ATOM 2985 C CA . SER A 1 376 ? -10.867 -8.902 17.773 1.00 94.44 376 SER A CA 1
ATOM 2986 C C . SER A 1 376 ? -10.179 -8.150 16.633 1.00 94.44 376 SER A C 1
ATOM 2988 O O . SER A 1 376 ? -9.397 -7.215 16.844 1.00 94.44 376 SER A O 1
ATOM 2990 N N . SER A 1 377 ? -10.549 -8.506 15.406 1.00 94.12 377 SER A N 1
ATOM 2991 C CA . SER A 1 377 ? -10.229 -7.760 14.187 1.00 94.12 377 SER A CA 1
ATOM 2992 C C . SER A 1 377 ? -10.540 -6.265 14.297 1.00 94.12 377 SER A C 1
ATOM 2994 O O . SER A 1 377 ? -9.723 -5.430 13.904 1.00 94.12 377 SER A O 1
ATOM 2996 N N . LEU A 1 378 ? -11.697 -5.922 14.874 1.00 95.56 378 LEU A N 1
ATOM 2997 C CA . LEU A 1 378 ? -12.090 -4.540 15.120 1.00 95.56 378 LEU A CA 1
ATOM 2998 C C . LEU A 1 378 ? -11.170 -3.854 16.131 1.00 95.56 378 LEU A C 1
ATOM 3000 O O . LEU A 1 378 ? -10.658 -2.772 15.843 1.00 95.56 378 LEU A O 1
ATOM 3004 N N . THR A 1 379 ? -10.915 -4.479 17.284 1.00 94.94 379 THR A N 1
ATOM 3005 C CA . THR A 1 379 ? -10.039 -3.897 18.311 1.00 94.94 379 THR A CA 1
ATOM 3006 C C . THR A 1 379 ? -8.630 -3.650 17.762 1.00 94.94 379 THR A C 1
ATOM 3008 O O . THR A 1 379 ? -8.076 -2.571 17.971 1.00 94.94 379 THR A O 1
ATOM 3011 N N . ALA A 1 380 ? -8.064 -4.597 17.004 1.00 93.81 380 ALA A N 1
ATOM 3012 C CA . ALA A 1 380 ? -6.742 -4.449 16.391 1.00 93.81 380 ALA A CA 1
ATOM 3013 C C . ALA A 1 380 ? -6.673 -3.251 15.425 1.00 93.81 380 ALA A C 1
ATOM 3015 O O . ALA A 1 380 ? -5.729 -2.457 15.469 1.00 93.81 380 ALA A O 1
ATOM 3016 N N . ALA A 1 381 ? -7.692 -3.090 14.582 1.00 94.06 381 ALA A N 1
ATOM 3017 C CA . ALA A 1 381 ? -7.771 -2.003 13.615 1.00 94.06 381 ALA A CA 1
ATOM 3018 C C . ALA A 1 381 ? -7.986 -0.630 14.258 1.00 94.06 381 ALA A C 1
ATOM 3020 O O . ALA A 1 381 ? -7.286 0.327 13.921 1.00 94.06 381 ALA A O 1
ATOM 3021 N N . LEU A 1 382 ? -8.902 -0.535 15.223 1.00 94.50 382 LEU A N 1
ATOM 3022 C CA . LEU A 1 382 ? -9.121 0.695 15.979 1.00 94.50 382 LEU A CA 1
ATOM 3023 C C . LEU A 1 382 ? -7.867 1.087 16.759 1.00 94.50 382 LEU A C 1
ATOM 3025 O O . LEU A 1 382 ? -7.489 2.252 16.739 1.00 94.50 382 LEU A O 1
ATOM 3029 N N . ARG A 1 383 ? -7.151 0.130 17.362 1.00 92.75 383 ARG A N 1
ATOM 3030 C CA . ARG A 1 383 ? -5.871 0.413 18.028 1.00 92.75 383 ARG A CA 1
ATOM 3031 C C . ARG A 1 383 ? -4.834 1.022 17.095 1.00 92.75 383 ARG A C 1
ATOM 3033 O O . ARG A 1 383 ? -4.115 1.926 17.522 1.00 92.75 383 ARG A O 1
ATOM 3040 N N . LEU A 1 384 ? -4.734 0.549 15.849 1.00 90.00 384 LEU A N 1
ATOM 3041 C CA . LEU A 1 384 ? -3.857 1.189 14.870 1.00 90.00 3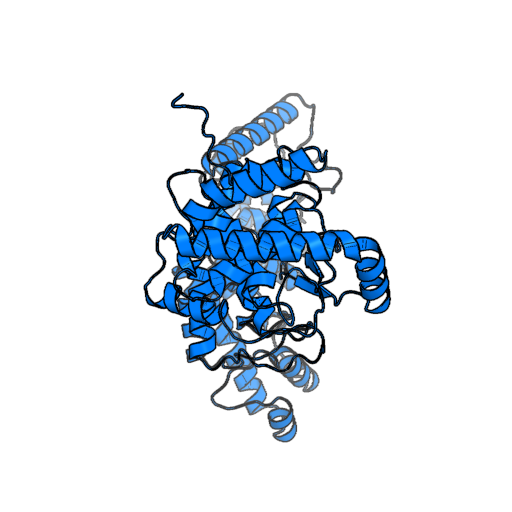84 LEU A CA 1
ATOM 3042 C C . LEU A 1 384 ? -4.280 2.645 14.660 1.00 90.00 384 LEU A C 1
ATOM 3044 O O . LEU A 1 384 ? -3.428 3.526 14.749 1.00 90.00 384 LEU A O 1
ATOM 3048 N N . LEU A 1 385 ? -5.570 2.897 14.416 1.00 89.56 385 LEU A N 1
ATOM 3049 C CA . LEU A 1 385 ? -6.073 4.257 14.231 1.00 89.56 385 LEU A CA 1
ATOM 3050 C C . LEU A 1 385 ? -5.712 5.133 15.422 1.00 89.56 385 LEU A C 1
ATOM 3052 O O . LEU A 1 385 ? -5.036 6.134 15.222 1.00 89.56 385 LEU A O 1
ATOM 3056 N N . LEU A 1 386 ? -6.065 4.719 16.642 1.00 90.38 386 LEU A N 1
ATOM 3057 C CA . LEU A 1 386 ? -5.772 5.457 17.872 1.00 90.38 386 LEU A CA 1
ATOM 3058 C C . LEU A 1 386 ? -4.280 5.775 18.000 1.00 90.38 386 LEU A C 1
ATOM 3060 O O . LEU A 1 386 ? -3.923 6.922 18.239 1.00 90.38 386 LEU A O 1
ATOM 3064 N N . ARG A 1 387 ? -3.392 4.816 17.715 1.00 87.50 387 ARG A N 1
ATOM 3065 C CA . ARG A 1 387 ? -1.942 5.061 17.696 1.00 87.50 387 ARG A CA 1
ATOM 3066 C C . ARG A 1 387 ? -1.533 6.112 16.655 1.00 87.50 387 ARG A C 1
ATOM 3068 O O . ARG A 1 387 ? -0.664 6.943 16.922 1.00 87.50 387 ARG A O 1
ATOM 3075 N N . LEU A 1 388 ? -2.107 6.066 15.451 1.00 82.19 388 LEU A N 1
ATOM 3076 C CA . LEU A 1 388 ? -1.868 7.085 14.422 1.00 82.19 388 LEU A CA 1
ATOM 3077 C C . LEU A 1 388 ? -2.392 8.459 14.876 1.00 82.19 388 LEU A C 1
ATOM 3079 O O . LEU A 1 388 ? -1.767 9.479 14.562 1.00 82.19 388 LEU A O 1
ATOM 3083 N N . LEU A 1 389 ? -3.483 8.478 15.653 1.00 80.44 389 LEU A N 1
ATOM 3084 C CA . LEU A 1 389 ? -4.056 9.684 16.246 1.00 80.44 389 LEU A CA 1
ATOM 3085 C C . LEU A 1 389 ? -3.159 10.267 17.348 1.00 80.44 389 LEU A C 1
ATOM 3087 O O . LEU A 1 389 ? -2.928 11.467 17.322 1.00 80.44 389 LEU A O 1
ATOM 3091 N N . SER A 1 390 ? -2.607 9.471 18.268 1.00 79.31 390 SER A N 1
ATOM 3092 C CA . SER A 1 390 ? -1.817 9.972 19.414 1.00 79.31 390 SER A CA 1
ATOM 3093 C C . SER A 1 390 ? -0.503 10.652 19.011 1.00 79.31 390 SER A C 1
ATOM 3095 O O . SER A 1 390 ? 0.033 11.488 19.728 1.00 79.31 390 SER A O 1
ATOM 3097 N N . GLY A 1 391 ? 0.015 10.343 17.823 1.00 69.44 391 GLY A N 1
ATOM 3098 C CA . GLY A 1 391 ? 1.176 11.027 17.258 1.00 69.44 391 GLY A CA 1
ATOM 3099 C C . GLY A 1 391 ? 2.543 10.592 17.774 1.00 69.44 391 GLY A C 1
ATOM 3100 O O . GLY A 1 391 ? 3.552 11.181 17.378 1.00 69.44 391 GLY A O 1
ATOM 3101 N N . ASP A 1 392 ? 2.591 9.477 18.499 1.00 67.25 392 ASP A N 1
ATOM 3102 C CA . ASP A 1 392 ? 3.816 8.799 18.946 1.00 67.25 392 ASP A CA 1
ATOM 3103 C C . ASP A 1 392 ? 4.721 8.303 17.802 1.00 67.25 392 ASP A C 1
ATOM 3105 O O . ASP A 1 392 ? 5.849 7.869 18.024 1.00 67.25 392 ASP A O 1
ATOM 3109 N N . ASN A 1 393 ? 4.280 8.393 16.543 1.00 59.78 393 ASN A N 1
ATOM 3110 C CA . ASN A 1 393 ? 5.045 7.955 15.370 1.00 59.78 393 ASN A CA 1
ATOM 3111 C C . ASN A 1 393 ? 6.061 9.001 14.852 1.00 59.78 393 ASN A C 1
ATOM 3113 O O . ASN A 1 393 ? 6.263 9.137 13.648 1.00 59.78 393 ASN A O 1
ATOM 3117 N N . GLY A 1 394 ? 6.720 9.749 15.741 1.00 55.84 394 GLY A N 1
ATOM 3118 C CA . GLY A 1 394 ? 8.033 10.337 15.435 1.00 55.84 394 GLY A CA 1
ATOM 3119 C C . GLY A 1 394 ? 8.119 11.440 14.365 1.00 55.84 394 GLY A C 1
ATOM 3120 O O . GLY A 1 394 ? 9.206 11.660 13.842 1.00 55.84 394 GLY A O 1
ATOM 3121 N N . GLY A 1 395 ? 7.042 12.175 14.053 1.00 54.78 395 GLY A N 1
ATOM 3122 C CA . GLY A 1 395 ? 7.178 13.463 13.342 1.00 54.78 395 GLY A CA 1
ATOM 3123 C C . GLY A 1 395 ? 6.033 13.874 12.419 1.00 54.78 395 GLY A C 1
ATOM 3124 O O . GLY A 1 395 ? 5.726 15.060 12.340 1.00 54.78 395 GLY A O 1
ATOM 3125 N N . LEU A 1 396 ? 5.346 12.932 11.765 1.00 52.00 396 LEU A N 1
ATOM 3126 C CA . LEU A 1 396 ? 4.322 13.286 10.765 1.00 52.00 396 LEU A CA 1
ATOM 3127 C C . LEU A 1 396 ? 2.977 13.706 11.391 1.00 52.00 396 LEU A C 1
ATOM 3129 O O . LEU A 1 396 ? 2.246 14.517 10.827 1.00 52.00 396 LEU A O 1
ATOM 3133 N N . SER A 1 397 ? 2.655 13.184 12.579 1.00 51.97 397 SER A N 1
ATOM 3134 C CA . SER A 1 397 ? 1.342 13.374 13.218 1.00 51.97 397 SER A CA 1
ATOM 3135 C C . SER A 1 397 ? 1.157 14.740 13.893 1.00 51.97 397 SER A C 1
ATOM 3137 O O . SER A 1 397 ? 0.020 15.178 14.068 1.00 51.97 397 SER A O 1
ATOM 3139 N N . ARG A 1 398 ? 2.240 15.477 14.198 1.00 56.28 398 ARG A N 1
ATOM 3140 C CA . ARG A 1 398 ? 2.135 16.832 14.784 1.00 56.28 398 ARG A CA 1
ATOM 3141 C C . ARG A 1 398 ? 1.424 17.835 13.869 1.00 56.28 398 ARG A C 1
ATOM 3143 O O . ARG A 1 398 ? 0.970 18.864 14.349 1.00 56.28 398 ARG A O 1
ATOM 3150 N N . TYR A 1 399 ? 1.315 17.531 12.578 1.00 55.16 399 TYR A N 1
ATOM 3151 C CA . TYR A 1 399 ? 0.658 18.384 11.588 1.00 55.16 399 TYR A CA 1
ATOM 3152 C C . TYR A 1 399 ? -0.821 18.048 11.364 1.00 55.16 399 TYR A C 1
ATOM 3154 O O . TYR A 1 399 ? -1.480 18.715 10.566 1.00 55.16 399 TYR A O 1
ATOM 3162 N N . LEU A 1 400 ? -1.355 17.014 12.021 1.00 61.94 400 LEU A N 1
ATOM 3163 C CA . LEU A 1 400 ? -2.765 16.665 11.890 1.00 61.94 400 LEU A CA 1
ATOM 3164 C C . LEU A 1 400 ? -3.612 17.387 12.929 1.00 61.94 400 LEU A C 1
ATOM 3166 O O . LEU A 1 400 ? -3.499 17.130 14.124 1.00 61.94 400 LEU A O 1
ATOM 3170 N N . GLU A 1 401 ? -4.515 18.228 12.438 1.00 72.19 401 GLU A N 1
ATOM 3171 C CA . GLU A 1 401 ? -5.622 18.784 13.212 1.00 72.19 401 GLU A CA 1
ATOM 3172 C C . GLU A 1 401 ? -6.480 17.644 13.786 1.00 72.19 401 GLU A C 1
ATOM 3174 O O . GLU A 1 401 ? -6.815 16.688 13.074 1.00 72.19 401 GLU A O 1
ATOM 3179 N N . GLY A 1 402 ? -6.858 17.749 15.065 1.00 78.62 402 GLY A N 1
ATOM 3180 C CA . GLY A 1 402 ? -7.663 16.741 15.771 1.00 78.62 402 GLY A CA 1
ATOM 3181 C C . GLY A 1 402 ? -8.959 16.357 15.044 1.00 78.62 402 GLY A C 1
ATOM 3182 O O . GLY A 1 402 ? -9.375 15.203 15.071 1.00 78.62 402 GLY A O 1
ATOM 3183 N N . GLU A 1 403 ? -9.538 17.275 14.271 1.00 81.50 403 GLU A N 1
ATOM 3184 C CA . GLU A 1 403 ? -10.750 17.036 13.483 1.00 81.50 403 GLU A CA 1
ATOM 3185 C C . GLU A 1 403 ? -10.562 15.982 12.374 1.00 81.50 403 GLU A C 1
ATOM 3187 O O . GLU A 1 403 ? -11.460 15.191 12.080 1.00 81.50 403 GLU A O 1
ATOM 3192 N N . LYS A 1 404 ? -9.390 15.928 11.726 1.00 81.12 404 LYS A N 1
ATOM 3193 C CA . LYS A 1 404 ? -9.107 14.899 10.703 1.00 81.12 404 LYS A CA 1
ATOM 3194 C C . LYS A 1 404 ? -9.030 13.508 11.331 1.00 81.12 404 LYS A C 1
ATOM 3196 O O . LYS A 1 404 ? -9.466 12.531 10.726 1.00 81.12 404 LYS A O 1
ATOM 3201 N N . ARG A 1 405 ? -8.518 13.447 12.563 1.00 79.69 405 ARG A N 1
ATOM 3202 C CA . ARG A 1 405 ? -8.381 12.226 13.361 1.00 79.69 405 ARG A CA 1
ATOM 3203 C C . ARG A 1 405 ? -9.751 11.658 13.736 1.00 79.69 405 ARG A C 1
ATOM 3205 O O . ARG A 1 405 ? -10.032 10.501 13.427 1.00 79.69 405 ARG A O 1
ATOM 3212 N N . ALA A 1 406 ? -10.623 12.497 14.299 1.00 86.88 406 ALA A N 1
ATOM 3213 C CA . ALA A 1 406 ? -11.993 12.122 14.643 1.00 86.88 406 ALA A CA 1
ATOM 3214 C C . ALA A 1 406 ? -12.782 11.642 13.413 1.00 86.88 406 ALA A C 1
ATOM 3216 O O . ALA A 1 406 ? -13.467 10.626 13.473 1.00 86.88 406 ALA A O 1
ATOM 3217 N N . ARG A 1 407 ? -12.619 12.294 12.254 1.00 87.00 407 ARG A N 1
ATOM 3218 C CA . ARG A 1 407 ? -13.315 11.897 11.018 1.00 87.00 407 ARG A CA 1
ATOM 3219 C C . ARG A 1 407 ? -12.915 10.535 10.469 1.00 87.00 407 ARG A C 1
ATOM 3221 O O . ARG A 1 407 ? -13.785 9.828 9.963 1.00 87.00 407 ARG A O 1
ATOM 3228 N N . ALA A 1 408 ? -11.640 10.156 10.547 1.00 86.56 408 ALA A N 1
ATOM 3229 C CA . ALA A 1 408 ? -11.212 8.825 10.114 1.00 86.56 408 ALA A CA 1
ATOM 3230 C C . ALA A 1 408 ? -11.880 7.736 10.970 1.00 86.56 408 ALA A C 1
ATOM 3232 O O . ALA A 1 408 ? -12.417 6.765 10.435 1.00 86.56 408 ALA A O 1
ATOM 3233 N N . LEU A 1 409 ? -11.914 7.950 12.290 1.00 90.94 409 LEU A N 1
ATOM 3234 C CA . LEU A 1 409 ? -12.588 7.063 13.235 1.00 90.94 409 LEU A CA 1
ATOM 3235 C C . LEU A 1 409 ? -14.104 7.018 12.985 1.00 90.94 409 LEU A C 1
ATOM 3237 O O . LEU A 1 409 ? -14.663 5.929 12.869 1.00 90.94 409 LEU A O 1
ATOM 3241 N N . HIS A 1 410 ? -14.745 8.180 12.815 1.00 92.19 410 HIS A N 1
ATOM 3242 C CA . HIS A 1 410 ? -16.166 8.296 12.479 1.00 92.19 410 HIS A CA 1
ATOM 3243 C C . HIS A 1 410 ? -16.512 7.504 11.221 1.00 92.19 410 HIS A C 1
ATOM 3245 O O . HIS A 1 410 ? -17.430 6.689 11.225 1.00 92.19 410 HIS A O 1
ATOM 3251 N N . SER A 1 411 ? -15.747 7.716 10.149 1.00 91.44 411 SER A N 1
ATOM 3252 C CA . SER A 1 411 ? -15.988 7.081 8.854 1.00 91.44 411 SER A CA 1
ATOM 3253 C C . SER A 1 411 ? -15.931 5.563 8.962 1.00 91.44 411 SER A C 1
ATOM 3255 O O . SER A 1 411 ? -16.782 4.884 8.399 1.00 91.44 411 SER A O 1
ATOM 3257 N N . LEU A 1 412 ? -14.969 5.022 9.716 1.00 92.00 412 LEU A N 1
ATOM 3258 C CA . LEU A 1 412 ? -14.884 3.583 9.933 1.00 92.00 412 LEU A CA 1
ATOM 3259 C C . LEU A 1 412 ? -16.057 3.067 10.779 1.00 92.00 412 LEU A C 1
ATOM 3261 O O . LEU A 1 412 ? -16.719 2.119 10.363 1.00 92.00 412 LEU A O 1
ATOM 3265 N N . ILE A 1 413 ? -16.332 3.692 11.932 1.00 93.56 413 ILE A N 1
ATOM 3266 C CA . ILE A 1 413 ? -17.392 3.273 12.868 1.00 93.56 413 ILE A CA 1
ATOM 3267 C C . ILE A 1 413 ? -18.766 3.269 12.186 1.00 93.56 413 ILE A C 1
ATOM 3269 O O . ILE A 1 413 ? -19.523 2.305 12.315 1.00 93.56 413 ILE A O 1
ATOM 3273 N N . THR A 1 414 ? -19.073 4.311 11.416 1.00 92.88 414 THR A N 1
ATOM 3274 C CA . THR A 1 414 ? -20.338 4.443 10.684 1.00 92.88 414 THR A CA 1
ATOM 3275 C C . THR A 1 414 ? -20.541 3.326 9.662 1.00 92.88 414 THR A C 1
ATOM 3277 O O . THR A 1 414 ? -21.676 2.917 9.418 1.00 92.88 414 THR A O 1
ATOM 3280 N N . GLU A 1 415 ? -19.469 2.784 9.085 1.00 93.25 415 GLU A N 1
ATOM 3281 C CA . GLU A 1 415 ? -19.565 1.708 8.093 1.00 93.25 415 GLU A CA 1
ATOM 3282 C C . GLU A 1 415 ? -19.750 0.319 8.724 1.00 93.25 415 GLU A C 1
ATOM 3284 O O . GLU A 1 415 ? -20.391 -0.557 8.136 1.00 93.25 415 GLU A O 1
ATOM 3289 N N . ILE A 1 416 ? -19.259 0.125 9.949 1.00 92.81 416 ILE A N 1
ATOM 3290 C CA . ILE A 1 416 ? -19.372 -1.144 10.688 1.00 92.81 416 ILE A CA 1
ATOM 3291 C C . ILE A 1 416 ? -20.561 -1.190 11.658 1.00 92.81 416 ILE A C 1
ATOM 3293 O O . ILE A 1 416 ? -20.798 -2.221 12.287 1.00 92.81 416 ILE A O 1
ATOM 3297 N N . GLN A 1 417 ? -21.321 -0.100 11.792 1.00 89.62 41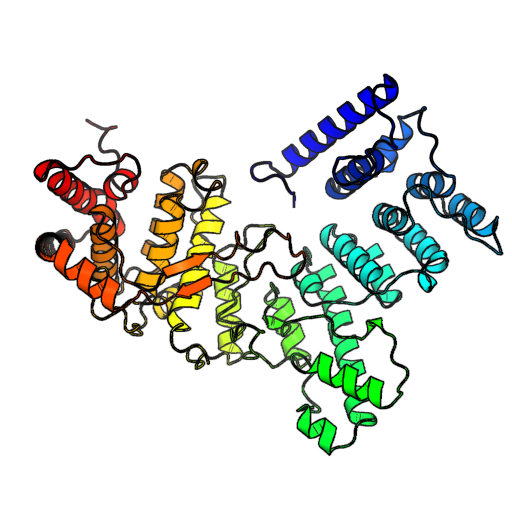7 GLN A N 1
ATOM 3298 C CA . GLN A 1 417 ? -22.491 -0.057 12.669 1.00 89.62 417 GLN A CA 1
ATOM 3299 C C . GLN A 1 417 ? -23.580 -1.062 12.243 1.00 89.62 417 GLN A C 1
ATOM 3301 O O . GLN A 1 417 ? -23.703 -1.427 11.067 1.00 89.62 417 GLN A O 1
ATOM 3306 N N . GLY A 1 418 ? -24.405 -1.464 13.213 1.00 87.94 418 GLY A N 1
ATOM 3307 C CA . GLY A 1 418 ? -25.516 -2.410 13.041 1.00 87.94 418 GLY A CA 1
ATOM 3308 C C . GLY A 1 418 ? -25.251 -3.796 13.632 1.00 87.94 418 GLY A C 1
ATOM 3309 O O . GLY A 1 418 ? -26.193 -4.545 13.872 1.00 87.94 418 GLY A O 1
ATOM 3310 N N . GLU A 1 419 ? -23.994 -4.117 13.929 1.00 91.38 419 GLU A N 1
ATOM 3311 C CA . GLU A 1 419 ? -23.621 -5.357 14.607 1.00 91.38 419 GLU A CA 1
ATOM 3312 C C . GLU A 1 419 ? -23.650 -5.166 16.136 1.00 91.38 419 GLU A C 1
ATOM 3314 O O . GLU A 1 419 ? -22.951 -4.281 16.639 1.00 91.38 419 GLU A O 1
ATOM 3319 N N . PRO A 1 420 ? -24.407 -5.978 16.908 1.00 92.06 420 PRO A N 1
ATOM 3320 C CA . PRO A 1 420 ? -24.667 -5.724 18.333 1.00 92.06 420 PRO A CA 1
ATOM 3321 C C . PRO A 1 420 ? -23.425 -5.590 19.224 1.00 92.06 420 PRO A C 1
ATOM 3323 O O . PRO A 1 420 ? -23.473 -4.930 20.257 1.00 92.06 420 PRO A O 1
ATOM 3326 N N . ARG A 1 421 ? -22.308 -6.216 18.835 1.00 93.75 421 ARG A N 1
ATOM 3327 C CA . ARG A 1 421 ? -21.048 -6.188 19.596 1.00 93.75 421 ARG A CA 1
ATOM 3328 C C . ARG A 1 421 ? -20.184 -4.964 19.314 1.00 93.75 421 ARG A C 1
ATOM 3330 O O . ARG A 1 421 ? -19.348 -4.621 20.141 1.00 93.75 421 ARG A O 1
ATOM 3337 N N . VAL A 1 422 ? -20.372 -4.310 18.167 1.00 95.94 422 VAL A N 1
ATOM 3338 C CA . VAL A 1 422 ? -19.528 -3.183 17.747 1.00 95.94 422 VAL A CA 1
ATOM 3339 C C . VAL A 1 422 ? -19.573 -2.035 18.760 1.00 95.94 422 VAL A C 1
ATOM 3341 O O . VAL A 1 422 ? -18.497 -1.598 19.163 1.00 95.94 422 VAL A O 1
ATOM 3344 N N . PRO A 1 423 ? -20.747 -1.576 19.245 1.00 97.31 423 PRO A N 1
ATOM 3345 C CA . PRO A 1 423 ? -20.803 -0.555 20.289 1.00 97.31 423 PRO A CA 1
ATOM 3346 C C . PRO A 1 423 ? -20.024 -0.926 21.549 1.00 97.31 423 PRO A C 1
ATOM 3348 O O . PRO A 1 423 ? -19.253 -0.113 22.044 1.00 97.31 423 PRO A O 1
ATOM 3351 N N . GLN A 1 424 ? -20.168 -2.168 22.016 1.00 97.19 424 GLN A N 1
ATOM 3352 C CA . GLN A 1 424 ? -19.520 -2.647 23.237 1.00 97.19 424 GLN A CA 1
ATOM 3353 C C . GLN A 1 424 ? -17.994 -2.659 23.098 1.00 97.19 424 GLN A C 1
ATOM 3355 O O . GLN A 1 424 ? -17.295 -2.126 23.957 1.00 97.19 424 GLN A O 1
ATOM 3360 N N . ASP A 1 425 ? -17.479 -3.216 21.997 1.00 96.69 425 ASP A N 1
ATOM 3361 C CA . ASP A 1 425 ? -16.039 -3.281 21.727 1.00 96.69 425 ASP A CA 1
ATOM 3362 C C . ASP A 1 425 ? -15.438 -1.873 21.529 1.00 96.69 425 ASP A C 1
ATOM 3364 O O . ASP A 1 425 ? -14.327 -1.607 21.992 1.00 96.69 425 ASP A O 1
ATOM 3368 N N . VAL A 1 426 ? -16.166 -0.956 20.875 1.00 97.50 426 VAL A N 1
ATOM 3369 C CA . VAL A 1 426 ? -15.731 0.436 20.660 1.00 97.50 426 VAL A CA 1
ATOM 3370 C C . VAL A 1 426 ? -15.705 1.217 21.972 1.00 97.50 426 VAL A C 1
ATOM 3372 O O . VAL A 1 426 ? -14.667 1.788 22.300 1.00 97.50 426 VAL A O 1
ATOM 3375 N N . ILE A 1 427 ? -16.806 1.224 22.734 1.00 98.44 427 ILE A N 1
ATOM 3376 C CA . ILE A 1 427 ? -16.899 1.921 24.027 1.00 98.44 427 ILE A CA 1
ATOM 3377 C C . ILE A 1 427 ? -15.784 1.432 24.950 1.00 98.44 427 ILE A C 1
ATOM 3379 O O . ILE A 1 427 ? -15.027 2.238 25.480 1.00 98.44 427 ILE A O 1
ATOM 3383 N N . ARG A 1 428 ? -15.627 0.110 25.077 1.00 98.31 428 ARG A N 1
ATOM 3384 C CA . ARG A 1 428 ? -14.603 -0.502 25.925 1.00 98.31 428 ARG A CA 1
ATOM 3385 C C . ARG A 1 428 ? -13.191 -0.061 25.540 1.00 98.31 428 ARG A C 1
ATOM 3387 O O . ARG A 1 428 ? -12.429 0.348 26.410 1.00 98.31 428 ARG A O 1
ATOM 3394 N N . LEU A 1 429 ? -12.842 -0.120 24.254 1.00 97.69 429 LEU A N 1
ATOM 3395 C CA . LEU A 1 429 ? -11.505 0.245 23.785 1.00 97.69 429 LEU A CA 1
ATOM 3396 C C . LEU A 1 429 ? -11.202 1.738 23.968 1.00 97.69 429 LEU A C 1
ATOM 3398 O O . LEU A 1 429 ? -10.089 2.088 24.370 1.00 97.69 429 LEU A O 1
ATOM 3402 N N . LEU A 1 430 ? -12.159 2.610 23.638 1.00 97.44 430 LEU A N 1
ATOM 3403 C CA . LEU A 1 430 ? -11.978 4.055 23.764 1.00 97.44 430 LEU A CA 1
ATOM 3404 C C . LEU A 1 430 ? -11.850 4.448 25.234 1.00 97.44 430 LEU A C 1
ATOM 3406 O O . LEU A 1 430 ? -10.892 5.132 25.577 1.00 97.44 430 LEU A O 1
ATOM 3410 N N . THR A 1 431 ? -12.732 3.941 26.104 1.00 98.50 431 THR A N 1
ATOM 3411 C CA . THR A 1 431 ? -12.639 4.165 27.552 1.00 98.50 431 THR A CA 1
ATOM 3412 C C . THR A 1 431 ? -11.303 3.666 28.096 1.00 98.50 431 THR A C 1
ATOM 3414 O O . THR A 1 431 ? -10.613 4.421 28.764 1.00 98.50 431 THR A O 1
ATOM 3417 N N . PHE A 1 432 ? -10.871 2.449 27.744 1.00 98.31 432 PHE A N 1
ATOM 3418 C CA . PHE A 1 432 ? -9.584 1.905 28.200 1.00 98.31 432 PHE A CA 1
ATOM 3419 C C . PHE A 1 432 ? -8.408 2.814 27.821 1.00 98.31 432 PHE A C 1
ATOM 3421 O O . PHE A 1 432 ? -7.483 3.009 28.599 1.00 98.31 432 PHE A O 1
ATOM 3428 N N . THR A 1 433 ? -8.449 3.372 26.609 1.00 96.19 433 THR A N 1
ATOM 3429 C CA . THR A 1 433 ? -7.386 4.244 26.100 1.00 96.19 433 THR A CA 1
ATOM 3430 C C . THR A 1 433 ? -7.382 5.606 26.793 1.00 96.19 433 THR A C 1
ATOM 3432 O O . THR A 1 433 ? -6.309 6.127 27.075 1.00 96.19 433 THR A O 1
ATOM 3435 N N . ASP A 1 434 ? -8.554 6.167 27.089 1.00 96.31 434 ASP A N 1
ATOM 3436 C CA . ASP A 1 434 ? -8.679 7.481 27.730 1.00 96.31 434 ASP A CA 1
ATOM 3437 C C . ASP A 1 434 ? -8.436 7.476 29.236 1.00 96.31 434 ASP A C 1
ATOM 3439 O O . ASP A 1 434 ? -8.059 8.505 29.788 1.00 96.31 434 ASP A O 1
ATOM 3443 N N . LEU A 1 435 ? -8.606 6.325 29.885 1.00 97.38 435 LEU A N 1
ATOM 3444 C CA . LEU A 1 435 ? -8.146 6.114 31.257 1.00 97.38 435 LEU A CA 1
ATOM 3445 C C . LEU A 1 435 ? -6.626 5.890 31.344 1.00 97.38 435 LEU A C 1
ATOM 3447 O O . LEU A 1 435 ? -6.122 5.573 32.413 1.00 97.38 435 LEU A O 1
ATOM 3451 N N . GLU A 1 436 ? -5.910 6.005 30.218 1.00 95.75 436 GLU A N 1
ATOM 3452 C CA . GLU A 1 436 ? -4.464 5.786 30.094 1.00 95.75 436 GLU A CA 1
ATOM 3453 C C . GLU A 1 436 ? -3.986 4.420 30.639 1.00 95.75 436 GLU A C 1
ATOM 3455 O O . GLU A 1 436 ? -2.822 4.261 30.999 1.00 95.75 436 GLU A O 1
ATOM 3460 N N . LEU A 1 437 ? -4.862 3.405 30.631 1.00 97.38 437 LEU A N 1
ATOM 3461 C CA . LEU A 1 437 ? -4.526 2.047 31.066 1.00 97.38 437 LEU A CA 1
ATOM 3462 C C . LEU A 1 437 ? -3.516 1.381 30.130 1.00 97.38 437 LEU A C 1
ATOM 3464 O O . LEU A 1 437 ? -3.517 1.572 28.901 1.00 97.38 437 LEU A O 1
ATOM 3468 N N . THR A 1 438 ? -2.674 0.518 30.697 1.00 96.56 438 THR A N 1
ATOM 3469 C CA . THR A 1 438 ? -1.582 -0.079 29.942 1.00 96.56 438 THR A CA 1
ATOM 3470 C C . THR A 1 438 ? -2.068 -1.208 29.041 1.00 96.56 438 THR A C 1
ATOM 3472 O O . THR A 1 438 ? -2.463 -2.315 29.415 1.00 96.56 438 THR A O 1
ATOM 3475 N N . HIS A 1 439 ? -1.968 -0.926 27.751 1.00 95.69 439 HIS A N 1
ATOM 3476 C CA . HIS A 1 439 ? -2.315 -1.831 26.671 1.00 95.69 439 HIS A CA 1
ATOM 3477 C C . HIS A 1 439 ? -1.372 -3.052 26.588 1.00 95.69 439 HIS A C 1
ATOM 3479 O O . HIS A 1 439 ? -0.348 -3.026 25.903 1.00 95.69 439 HIS A O 1
ATOM 3485 N N . THR A 1 440 ? -1.788 -4.166 27.186 1.00 95.50 440 THR A N 1
ATOM 3486 C CA . THR A 1 440 ? -1.093 -5.474 27.217 1.00 95.50 440 THR A CA 1
ATOM 3487 C C . THR A 1 440 ? -1.437 -6.409 26.046 1.00 95.50 440 THR A C 1
ATOM 3489 O O . THR A 1 440 ? -1.228 -7.619 26.101 1.00 95.50 440 THR A O 1
ATOM 3492 N N . CYS A 1 441 ? -2.006 -5.884 24.954 1.00 92.88 441 CYS A N 1
ATOM 3493 C CA . CYS A 1 441 ? -2.307 -6.694 23.772 1.00 92.88 441 CYS A CA 1
ATOM 3494 C C . CYS A 1 441 ? -1.241 -6.653 22.677 1.00 92.88 441 CYS A C 1
ATOM 3496 O O . CYS A 1 441 ? -0.239 -5.947 22.795 1.00 92.88 441 CYS A O 1
ATOM 3498 N N . CYS A 1 442 ? -1.469 -7.405 21.589 1.00 87.62 442 CYS A N 1
ATOM 3499 C CA . CYS A 1 442 ? -0.574 -7.450 20.437 1.00 87.62 442 CYS A CA 1
ATOM 3500 C C . CYS A 1 442 ? -0.208 -6.037 19.962 1.00 87.62 442 CYS A C 1
ATOM 3502 O O . CYS A 1 442 ? -1.066 -5.245 19.564 1.00 87.62 442 CYS A O 1
ATOM 3504 N N . ARG A 1 443 ? 1.090 -5.721 20.003 1.00 86.19 443 ARG A N 1
ATOM 3505 C CA . ARG A 1 443 ? 1.622 -4.436 19.559 1.00 86.19 443 ARG A CA 1
ATOM 3506 C C . ARG A 1 443 ? 1.711 -4.457 18.039 1.00 86.19 443 ARG A C 1
ATOM 3508 O O . ARG A 1 443 ? 2.505 -5.211 17.482 1.00 86.19 443 ARG A O 1
ATOM 3515 N N . VAL A 1 444 ? 0.935 -3.596 17.385 1.00 82.44 444 VAL A N 1
ATOM 3516 C CA . VAL A 1 444 ? 1.058 -3.325 15.947 1.00 82.44 444 VAL A CA 1
ATOM 3517 C C . VAL A 1 444 ? 2.250 -2.397 15.752 1.00 82.44 444 VAL A C 1
ATOM 3519 O O . VAL A 1 444 ? 2.165 -1.203 16.051 1.00 82.44 444 VAL A O 1
ATOM 3522 N N . ARG A 1 445 ? 3.394 -2.932 15.322 1.00 77.88 445 ARG A N 1
ATOM 3523 C CA . ARG A 1 445 ? 4.594 -2.142 15.030 1.00 77.88 445 ARG A CA 1
ATOM 3524 C C . ARG A 1 445 ? 4.639 -1.778 13.555 1.00 77.88 445 ARG A C 1
ATOM 3526 O O . ARG A 1 445 ? 4.755 -2.644 12.699 1.00 77.88 445 ARG A O 1
ATOM 3533 N N . ASN A 1 446 ? 4.625 -0.472 13.315 1.00 69.75 446 ASN A N 1
ATOM 3534 C CA . ASN A 1 446 ? 4.951 0.146 12.040 1.00 69.75 446 ASN A CA 1
ATOM 3535 C C . ASN A 1 446 ? 6.466 0.067 11.813 1.00 69.75 446 ASN A C 1
ATOM 3537 O O . ASN A 1 446 ? 7.223 0.775 12.480 1.00 69.75 446 ASN A O 1
ATOM 3541 N N . LEU A 1 447 ? 6.919 -0.795 10.900 1.00 64.56 447 LEU A N 1
ATOM 3542 C CA . LEU A 1 447 ? 8.349 -0.965 10.608 1.00 64.56 447 LEU A CA 1
ATOM 3543 C C . LEU A 1 447 ? 8.934 0.099 9.664 1.00 64.56 447 LEU A C 1
ATOM 3545 O O . LEU A 1 447 ? 10.144 0.106 9.450 1.00 64.56 447 LEU A O 1
ATOM 3549 N N . TRP A 1 448 ? 8.123 1.066 9.222 1.00 61.00 448 TRP A N 1
ATOM 3550 C CA . TRP A 1 448 ? 8.510 2.178 8.341 1.00 61.00 448 TRP A CA 1
ATOM 3551 C C . TRP A 1 448 ? 9.794 2.930 8.744 1.00 61.00 448 TRP A C 1
ATOM 3553 O O . TRP A 1 448 ? 10.440 3.528 7.892 1.00 61.00 448 TRP A O 1
ATOM 3563 N N . HIS A 1 449 ? 10.178 2.923 10.025 1.00 52.66 449 HIS A N 1
ATOM 3564 C CA . HIS A 1 449 ? 11.283 3.741 10.538 1.00 52.66 449 HIS A CA 1
ATOM 3565 C C . HIS A 1 449 ? 12.613 3.007 10.741 1.00 52.66 449 HIS A C 1
ATOM 3567 O O . HIS A 1 449 ? 13.614 3.666 11.010 1.00 52.66 449 HIS A O 1
ATOM 3573 N N . LYS A 1 450 ? 12.660 1.669 10.666 1.00 50.88 450 LYS A N 1
ATOM 3574 C CA . LYS A 1 450 ? 13.874 0.940 11.078 1.00 50.88 450 LYS A CA 1
ATOM 3575 C C . LYS A 1 450 ? 14.923 0.769 9.990 1.00 50.88 450 LYS A C 1
ATOM 3577 O O . LYS A 1 450 ? 16.084 0.592 10.344 1.00 50.88 450 LYS A O 1
ATOM 3582 N N . SER A 1 451 ? 14.564 0.807 8.707 1.00 49.94 451 SER A N 1
ATOM 3583 C CA . SER A 1 451 ? 15.554 0.488 7.679 1.00 49.94 451 SER A CA 1
ATOM 3584 C C . SER A 1 451 ? 16.567 1.605 7.460 1.00 49.94 451 SER A C 1
ATOM 3586 O O . SER A 1 451 ? 17.681 1.278 7.081 1.00 49.94 451 SER A O 1
ATOM 3588 N N . GLY A 1 452 ? 16.249 2.893 7.665 1.00 47.59 452 GLY A N 1
ATOM 3589 C CA . GLY A 1 452 ? 17.162 4.023 7.374 1.00 47.59 452 GLY A CA 1
ATOM 3590 C C . GLY A 1 452 ? 17.598 4.139 5.900 1.00 47.59 452 GLY A C 1
ATOM 3591 O O . GLY A 1 452 ? 18.077 5.181 5.465 1.00 47.59 452 GLY A O 1
ATOM 3592 N N . VAL A 1 453 ? 17.382 3.083 5.122 1.00 44.97 453 VAL A N 1
ATOM 3593 C CA . VAL A 1 453 ? 17.592 2.972 3.697 1.00 44.97 453 VAL A CA 1
ATOM 3594 C C . VAL A 1 453 ? 16.232 3.199 3.039 1.00 44.97 453 VAL A C 1
ATOM 3596 O O . VAL A 1 453 ? 15.286 2.452 3.326 1.00 44.97 453 VAL A O 1
ATOM 3599 N N . PRO A 1 454 ? 16.104 4.207 2.162 1.00 47.16 454 PRO A N 1
ATOM 3600 C CA . PRO A 1 454 ? 14.983 4.299 1.245 1.00 47.16 454 PRO A CA 1
ATOM 3601 C C . PRO A 1 454 ? 15.104 3.130 0.262 1.00 47.16 454 PRO A C 1
ATOM 3603 O O . PRO A 1 454 ? 15.665 3.272 -0.816 1.00 47.16 454 PRO A O 1
ATOM 3606 N N . ASN A 1 455 ? 14.656 1.934 0.644 1.00 42.75 455 ASN A N 1
ATOM 3607 C CA . ASN A 1 455 ? 14.636 0.802 -0.273 1.00 42.75 455 ASN A CA 1
ATOM 3608 C C . ASN A 1 455 ? 13.554 1.068 -1.323 1.00 42.75 455 ASN A C 1
ATOM 3610 O O . ASN A 1 455 ? 12.358 0.922 -1.086 1.00 42.75 455 ASN A O 1
ATOM 3614 N N . PHE A 1 456 ? 14.012 1.487 -2.499 1.00 50.47 456 PHE A N 1
ATOM 3615 C CA . PHE A 1 456 ? 13.228 1.981 -3.629 1.00 50.47 456 PHE A CA 1
ATOM 3616 C C . PHE A 1 456 ? 12.283 0.954 -4.288 1.00 50.47 456 PHE A C 1
ATOM 3618 O O . PHE A 1 456 ? 11.597 1.317 -5.240 1.00 50.47 456 PHE A O 1
ATOM 3625 N N . GLY A 1 457 ? 12.196 -0.286 -3.794 1.00 46.00 457 GLY A N 1
ATOM 3626 C CA . GLY A 1 457 ? 11.429 -1.367 -4.432 1.00 46.00 457 GLY A CA 1
ATOM 3627 C C . GLY A 1 457 ? 10.503 -2.177 -3.523 1.00 46.00 457 GLY A C 1
ATOM 3628 O O . GLY A 1 457 ? 9.849 -3.091 -4.008 1.00 46.00 457 GLY A O 1
ATOM 3629 N N . GLY A 1 458 ? 10.419 -1.862 -2.229 1.00 47.09 458 GLY A N 1
ATOM 3630 C CA . GLY A 1 458 ? 9.660 -2.670 -1.273 1.00 47.09 458 GLY A CA 1
ATOM 3631 C C . GLY A 1 458 ? 9.087 -1.827 -0.148 1.00 47.09 458 GLY A C 1
ATOM 3632 O O . GLY A 1 458 ? 9.415 -2.040 1.010 1.00 47.09 458 GLY A O 1
ATOM 3633 N N . TRP A 1 459 ? 8.223 -0.865 -0.474 1.00 49.97 459 TRP A N 1
ATOM 3634 C CA . TRP A 1 459 ? 7.436 -0.112 0.517 1.00 49.97 459 TRP A CA 1
ATOM 3635 C C . TRP A 1 459 ? 6.262 -0.953 1.058 1.00 49.97 459 TRP A C 1
ATOM 3637 O O . TRP A 1 459 ? 5.161 -0.452 1.291 1.00 49.97 459 TRP A O 1
ATOM 3647 N N . GLY A 1 460 ? 6.509 -2.256 1.218 1.00 49.75 460 GLY A N 1
ATOM 3648 C CA . GLY A 1 460 ? 5.606 -3.215 1.823 1.00 49.75 460 GLY A CA 1
ATOM 3649 C C . GLY A 1 460 ? 5.463 -2.893 3.300 1.00 49.75 460 GLY A C 1
ATOM 3650 O O . GLY A 1 460 ? 6.437 -2.798 4.044 1.00 49.75 460 GLY A O 1
ATOM 3651 N N . ARG A 1 461 ? 4.215 -2.648 3.688 1.00 58.62 461 ARG A N 1
ATOM 3652 C CA . ARG A 1 461 ? 3.763 -2.376 5.045 1.00 58.62 461 ARG A CA 1
ATOM 3653 C C . ARG A 1 461 ? 4.072 -3.574 5.947 1.00 58.62 461 ARG A C 1
ATOM 3655 O O . ARG A 1 461 ? 3.192 -4.396 6.190 1.00 58.62 461 ARG A O 1
ATOM 3662 N N . ASP A 1 462 ? 5.271 -3.652 6.507 1.00 61.44 462 ASP A N 1
ATOM 3663 C CA . ASP A 1 462 ? 5.524 -4.637 7.553 1.00 61.44 462 ASP A CA 1
ATOM 3664 C C . ASP A 1 462 ? 4.886 -4.137 8.859 1.00 61.44 462 ASP A C 1
ATOM 3666 O O . ASP A 1 462 ? 5.527 -3.565 9.749 1.00 61.44 462 ASP A O 1
ATOM 3670 N N . PHE A 1 463 ? 3.570 -4.324 8.969 1.00 72.12 463 PHE A N 1
ATOM 3671 C CA . PHE A 1 463 ? 2.948 -4.434 10.274 1.00 72.12 463 PHE A CA 1
ATOM 3672 C C . PHE A 1 463 ? 3.470 -5.726 10.882 1.00 72.12 463 PHE A C 1
ATOM 3674 O O . PHE A 1 463 ? 3.165 -6.820 10.418 1.00 72.12 463 PHE A O 1
ATOM 3681 N N . SER A 1 464 ? 4.271 -5.607 11.932 1.00 77.06 464 SER A N 1
ATOM 3682 C CA . SER A 1 464 ? 4.565 -6.763 12.772 1.00 77.06 464 SER A CA 1
ATOM 3683 C C . SER A 1 464 ? 3.628 -6.732 13.967 1.00 77.06 464 SER A C 1
ATOM 3685 O O . SER A 1 464 ? 3.545 -5.730 14.681 1.00 77.06 464 SER A O 1
ATOM 3687 N N . PHE A 1 465 ? 2.909 -7.831 14.173 1.00 82.50 465 PHE A N 1
ATOM 3688 C CA . PHE A 1 465 ? 2.177 -8.064 15.408 1.00 82.50 465 PHE A CA 1
ATOM 3689 C C . PHE A 1 465 ? 3.120 -8.776 16.362 1.00 82.50 465 PHE A C 1
ATOM 3691 O O . PHE A 1 465 ? 3.514 -9.919 16.137 1.00 82.50 465 PHE A O 1
ATOM 3698 N N . GLN A 1 466 ? 3.510 -8.077 17.420 1.00 85.75 466 GLN A N 1
ATOM 3699 C CA . GLN A 1 466 ? 4.292 -8.670 18.492 1.00 85.75 466 GLN A CA 1
ATOM 3700 C C . GLN A 1 466 ? 3.359 -8.967 19.661 1.00 85.75 466 GLN A C 1
ATOM 3702 O O . GLN A 1 466 ? 2.703 -8.054 20.167 1.00 85.75 466 GLN A O 1
ATOM 3707 N N . ALA A 1 467 ? 3.294 -10.231 20.083 1.00 86.94 467 ALA A N 1
ATOM 3708 C CA . ALA A 1 467 ? 2.633 -10.587 21.332 1.00 86.94 467 ALA A CA 1
ATOM 3709 C C . ALA A 1 467 ? 3.282 -9.816 22.493 1.00 86.94 467 ALA A C 1
ATOM 3711 O O . ALA A 1 467 ? 4.499 -9.615 22.506 1.00 86.94 467 ALA A O 1
ATOM 3712 N N . PHE A 1 468 ? 2.459 -9.348 23.426 1.00 90.81 468 PHE A N 1
ATOM 3713 C CA . PHE A 1 468 ? 2.953 -8.747 24.658 1.00 90.81 468 PHE A CA 1
ATOM 3714 C C . PHE A 1 468 ? 3.527 -9.850 25.556 1.00 90.81 468 PHE A C 1
ATOM 3716 O O . PHE A 1 468 ? 3.064 -10.994 25.492 1.00 90.81 468 PHE A O 1
ATOM 3723 N N . ASP A 1 469 ? 4.554 -9.532 26.341 1.00 93.81 469 ASP A N 1
ATOM 3724 C CA . ASP A 1 469 ? 5.147 -10.508 27.248 1.00 93.81 469 ASP A CA 1
ATOM 3725 C C . ASP A 1 469 ? 4.142 -10.918 28.334 1.00 93.81 469 ASP A C 1
ATOM 3727 O O . ASP A 1 469 ? 3.431 -10.087 28.901 1.00 93.81 469 ASP A O 1
ATOM 3731 N N . ARG A 1 470 ? 4.015 -12.221 28.589 1.00 94.06 470 ARG A N 1
ATOM 3732 C CA . ARG A 1 470 ? 2.967 -12.715 29.487 1.00 94.06 470 ARG A CA 1
ATOM 3733 C C . ARG A 1 470 ? 3.242 -12.342 30.940 1.00 94.06 470 ARG A C 1
ATOM 3735 O O . ARG A 1 470 ? 2.285 -12.064 31.656 1.00 94.06 470 ARG A O 1
ATOM 3742 N N . ASP A 1 471 ? 4.501 -12.346 31.353 1.00 96.06 471 ASP A N 1
ATOM 3743 C CA . ASP A 1 471 ? 4.873 -12.056 32.733 1.00 96.06 471 ASP A CA 1
ATOM 3744 C C . ASP A 1 471 ? 4.735 -10.549 32.990 1.00 96.06 471 ASP A C 1
ATOM 3746 O O . ASP A 1 471 ? 4.080 -10.162 33.954 1.00 96.06 471 ASP A O 1
ATOM 3750 N N . GLU A 1 472 ? 5.187 -9.711 32.046 1.00 96.56 472 GLU A N 1
ATOM 3751 C CA . GLU A 1 472 ? 4.950 -8.255 32.056 1.00 96.56 472 GLU A CA 1
ATOM 3752 C C . GLU A 1 472 ? 3.442 -7.939 32.073 1.00 96.56 472 GLU A C 1
ATOM 3754 O O . GLU A 1 472 ? 2.991 -7.031 32.763 1.00 96.56 472 GLU A O 1
ATOM 3759 N N . THR A 1 473 ? 2.625 -8.718 31.353 1.00 96.06 473 THR A N 1
ATOM 3760 C CA . THR A 1 473 ? 1.163 -8.550 31.381 1.00 96.06 473 THR A CA 1
ATOM 3761 C C . THR A 1 473 ? 0.578 -8.811 32.768 1.00 96.06 473 THR A C 1
ATOM 3763 O O . THR A 1 473 ? -0.309 -8.077 33.192 1.00 96.06 473 THR A O 1
ATOM 3766 N N . ILE A 1 474 ? 1.041 -9.858 33.458 1.00 97.12 474 ILE A N 1
ATOM 3767 C CA . ILE A 1 474 ? 0.558 -10.211 34.799 1.00 97.12 474 ILE A CA 1
ATOM 3768 C C . ILE A 1 474 ? 0.947 -9.126 35.804 1.00 97.12 474 ILE A C 1
ATOM 3770 O O . ILE A 1 474 ? 0.104 -8.733 36.602 1.00 97.12 474 ILE A O 1
ATOM 3774 N N . GLU A 1 475 ? 2.187 -8.639 35.739 1.00 98.12 475 GLU A N 1
ATOM 3775 C CA . GLU A 1 475 ? 2.681 -7.547 36.584 1.00 98.12 475 GLU A CA 1
ATOM 3776 C C . GLU A 1 475 ? 1.833 -6.284 36.400 1.00 98.12 475 GLU A C 1
ATOM 3778 O O . GLU A 1 475 ? 1.259 -5.789 37.363 1.00 98.12 475 GLU A O 1
ATOM 3783 N N . ILE A 1 476 ? 1.628 -5.846 35.153 1.00 98.12 476 ILE A N 1
ATOM 3784 C CA . ILE A 1 476 ? 0.790 -4.679 34.840 1.00 98.12 476 ILE A CA 1
ATOM 3785 C C . ILE A 1 476 ? -0.649 -4.859 35.343 1.00 98.12 476 ILE A C 1
ATOM 3787 O O . ILE A 1 476 ? -1.246 -3.921 35.861 1.00 98.12 476 ILE A O 1
ATOM 3791 N N . HIS A 1 477 ? -1.242 -6.050 35.192 1.00 97.75 477 HIS A N 1
ATOM 3792 C CA . HIS A 1 477 ? -2.610 -6.299 35.670 1.00 97.75 477 HIS A CA 1
ATOM 3793 C C . HIS A 1 477 ? -2.723 -6.269 37.195 1.00 97.75 477 HIS A C 1
ATOM 3795 O O . HIS A 1 477 ? -3.778 -5.891 37.700 1.00 97.75 477 HIS A O 1
ATOM 3801 N N . ASP A 1 478 ? -1.678 -6.683 37.913 1.00 98.19 478 ASP A N 1
ATOM 3802 C CA . ASP A 1 478 ? -1.613 -6.597 39.375 1.00 98.19 478 ASP A CA 1
ATOM 3803 C C . ASP A 1 478 ? -1.458 -5.135 39.824 1.00 98.19 478 ASP A C 1
ATOM 3805 O O . ASP A 1 478 ? -2.193 -4.669 40.693 1.00 98.19 478 ASP A O 1
ATOM 3809 N N . GLU A 1 479 ? -0.580 -4.377 39.160 1.00 98.44 479 GLU A N 1
ATOM 3810 C CA . GLU A 1 479 ? -0.356 -2.950 39.427 1.00 98.44 479 GLU A CA 1
ATOM 3811 C C . GLU A 1 479 ? -1.601 -2.093 39.148 1.00 98.44 479 GLU A C 1
ATOM 3813 O O . GLU A 1 479 ? -1.949 -1.215 39.941 1.00 98.44 479 GLU A O 1
ATOM 3818 N N . GLU A 1 480 ? -2.306 -2.362 38.047 1.00 98.25 480 GLU A N 1
ATOM 3819 C CA . GLU A 1 480 ? -3.494 -1.612 37.625 1.00 98.25 480 GLU A CA 1
ATOM 3820 C C . GLU A 1 480 ? -4.809 -2.205 38.169 1.00 98.25 480 GLU A C 1
ATOM 3822 O O . GLU A 1 480 ? -5.883 -1.735 37.797 1.00 98.25 480 GLU A O 1
ATOM 3827 N N . GLN A 1 481 ? -4.776 -3.210 39.058 1.00 98.06 481 GLN A N 1
ATOM 3828 C CA . GLN A 1 481 ? -5.966 -3.982 39.453 1.00 98.06 481 GLN A CA 1
ATOM 3829 C C . GLN A 1 481 ? -7.148 -3.108 39.905 1.00 98.06 481 GLN A C 1
ATOM 3831 O O . GLN A 1 481 ? -8.285 -3.351 39.498 1.00 98.06 481 GLN A O 1
ATOM 3836 N N . THR A 1 482 ? -6.899 -2.090 40.733 1.00 98.00 482 THR A N 1
ATOM 3837 C CA . THR A 1 482 ? -7.951 -1.175 41.211 1.00 98.00 482 THR A CA 1
ATOM 3838 C C . THR A 1 482 ? -8.569 -0.382 40.059 1.00 98.00 482 THR A C 1
ATOM 3840 O O . THR A 1 482 ? -9.791 -0.330 39.940 1.00 98.00 482 THR A O 1
ATOM 3843 N N . LEU A 1 483 ? -7.737 0.167 39.167 1.00 97.75 483 LEU A N 1
ATOM 3844 C CA . LEU A 1 483 ? -8.200 0.923 38.001 1.00 97.75 483 LEU A CA 1
ATOM 3845 C C . LEU A 1 483 ? -8.957 0.027 37.015 1.00 97.75 483 LEU A C 1
ATOM 3847 O O . LEU A 1 483 ? -9.919 0.466 36.395 1.00 97.75 483 LEU A O 1
ATOM 3851 N N . LEU A 1 484 ? -8.561 -1.243 36.896 1.00 98.19 484 LEU A N 1
ATOM 3852 C CA . LEU A 1 484 ? -9.262 -2.225 36.073 1.00 98.19 484 LEU A CA 1
ATOM 3853 C C . LEU A 1 484 ? -10.675 -2.511 36.598 1.00 98.19 484 LEU A C 1
ATOM 3855 O O . LEU A 1 484 ? -11.588 -2.651 35.790 1.00 98.19 484 LEU A O 1
ATOM 3859 N N . VAL A 1 485 ? -10.883 -2.556 37.918 1.00 98.19 485 VAL A N 1
ATOM 3860 C CA . VAL A 1 485 ? -12.232 -2.690 38.502 1.00 98.19 485 VAL A CA 1
ATOM 3861 C C . VAL A 1 485 ? -13.086 -1.465 38.174 1.00 98.19 485 VAL A C 1
ATOM 3863 O O . VAL A 1 485 ? -14.198 -1.611 37.672 1.00 98.19 485 VAL A O 1
ATOM 3866 N N . GLU A 1 486 ? -12.551 -0.262 38.384 1.00 98.25 486 GLU A N 1
ATOM 3867 C CA . GLU A 1 486 ? -13.264 0.983 38.069 1.00 98.25 486 GLU A CA 1
ATOM 3868 C C . GLU A 1 486 ? -13.577 1.115 36.572 1.00 98.25 486 GLU A C 1
ATOM 3870 O O . GLU A 1 486 ? -14.652 1.579 36.186 1.00 98.25 486 GLU A O 1
ATOM 3875 N N . PHE A 1 487 ? -12.659 0.659 35.718 1.00 98.44 487 PHE A N 1
ATOM 3876 C CA . PHE A 1 487 ? -12.851 0.582 34.278 1.00 98.44 487 PHE A CA 1
ATOM 3877 C C . PHE A 1 487 ? -14.023 -0.329 33.897 1.00 98.44 487 PHE A C 1
ATOM 3879 O O . PHE A 1 487 ? -14.839 0.065 33.061 1.00 98.44 487 PHE A O 1
ATOM 3886 N N . GLU A 1 488 ? -14.135 -1.521 34.492 1.00 98.50 488 GLU A N 1
ATOM 3887 C CA . GLU A 1 488 ? -15.263 -2.423 34.224 1.00 98.50 488 GLU A CA 1
ATOM 3888 C C . GLU A 1 488 ? -16.595 -1.798 34.645 1.00 98.50 488 GLU A C 1
ATOM 3890 O O . GLU A 1 488 ? -17.536 -1.783 33.847 1.00 98.50 488 GLU A O 1
ATOM 3895 N N . ASP A 1 489 ? -16.650 -1.205 35.841 1.00 98.44 489 ASP A N 1
ATOM 3896 C CA . ASP A 1 489 ? -17.845 -0.524 36.348 1.00 98.44 489 ASP A CA 1
ATOM 3897 C C . ASP A 1 489 ? -18.262 0.633 35.421 1.00 98.44 489 ASP A C 1
ATOM 3899 O O . ASP A 1 489 ? -19.445 0.807 35.104 1.00 98.44 489 ASP A O 1
ATOM 3903 N N . LEU A 1 490 ? -17.296 1.425 34.941 1.00 98.50 490 LEU A N 1
ATOM 3904 C CA . LEU A 1 490 ? -17.552 2.529 34.018 1.00 98.50 490 LEU A CA 1
ATOM 3905 C C . LEU A 1 490 ? -18.030 2.028 32.647 1.00 98.50 490 LEU A C 1
ATOM 3907 O O . LEU A 1 490 ? -18.971 2.588 32.080 1.00 98.50 490 LEU A O 1
ATOM 3911 N N . VAL A 1 491 ? -17.418 0.973 32.103 1.00 98.50 491 VAL A N 1
ATOM 3912 C CA . VAL A 1 491 ? -17.824 0.376 30.821 1.00 98.50 491 VAL A CA 1
ATOM 3913 C C . VAL A 1 491 ? -19.220 -0.238 30.910 1.00 98.50 491 VAL A C 1
ATOM 3915 O O . VAL A 1 491 ? -20.002 -0.090 29.966 1.00 98.50 491 VAL A O 1
ATOM 3918 N N . GLU A 1 492 ? -19.572 -0.896 32.015 1.00 98.38 492 GLU A N 1
ATOM 3919 C CA . GLU A 1 492 ? -20.924 -1.416 32.238 1.00 98.38 492 GLU A CA 1
ATOM 3920 C C . GLU A 1 492 ? -21.955 -0.281 32.218 1.00 98.38 492 GLU A C 1
ATOM 3922 O O . GLU A 1 492 ? -22.937 -0.341 31.469 1.00 98.38 492 GLU A O 1
ATOM 3927 N N . GLN A 1 493 ? -21.688 0.801 32.955 1.00 98.50 493 GLN A N 1
ATOM 3928 C CA . GLN A 1 493 ? -22.553 1.979 32.974 1.00 98.50 493 GLN A CA 1
ATOM 3929 C C . GLN A 1 493 ? -22.692 2.626 31.592 1.00 98.50 493 GLN A C 1
ATOM 3931 O O . GLN A 1 493 ? -23.804 2.937 31.171 1.00 98.50 493 GLN A O 1
ATOM 3936 N N . LEU A 1 494 ? -21.588 2.815 30.863 1.00 98.50 494 LEU A N 1
ATOM 3937 C CA . LEU A 1 494 ? -21.605 3.405 29.521 1.00 98.50 494 LEU A CA 1
ATOM 3938 C C . LEU A 1 494 ? -22.410 2.556 28.526 1.00 98.50 494 LEU A C 1
ATOM 3940 O O . LEU A 1 494 ? -23.141 3.100 27.702 1.00 98.50 494 LEU A O 1
ATOM 3944 N N . ASN A 1 495 ? -22.319 1.226 28.605 1.00 98.31 495 ASN A N 1
ATOM 3945 C CA . ASN A 1 495 ? -23.114 0.333 27.757 1.00 98.31 495 ASN A CA 1
ATOM 3946 C C . ASN A 1 495 ? -24.612 0.375 28.100 1.00 98.31 495 ASN A C 1
ATOM 3948 O O . ASN A 1 495 ? -25.456 0.320 27.195 1.00 98.31 495 ASN A O 1
ATOM 3952 N N . ALA A 1 496 ? -24.956 0.484 29.387 1.00 98.25 496 ALA A N 1
ATOM 3953 C CA . ALA A 1 496 ? -26.336 0.675 29.824 1.00 98.25 496 ALA A CA 1
ATOM 3954 C C . ALA A 1 496 ? -26.895 2.013 29.314 1.00 98.25 496 ALA A C 1
ATOM 3956 O O . ALA A 1 496 ? -27.965 2.035 28.701 1.00 98.25 496 ALA A O 1
ATOM 3957 N N . ASP A 1 497 ? -26.136 3.099 29.474 1.00 98.25 497 ASP A N 1
ATOM 3958 C CA . ASP A 1 497 ? -26.500 4.434 28.993 1.00 98.25 497 ASP A CA 1
ATOM 3959 C C . ASP A 1 497 ? -26.685 4.449 27.471 1.00 98.25 497 ASP A C 1
ATOM 3961 O O . ASP A 1 497 ? -27.680 4.979 26.973 1.00 98.25 497 ASP A O 1
ATOM 3965 N N . TYR A 1 498 ? -25.781 3.806 26.722 1.00 97.81 498 TYR A N 1
ATOM 3966 C CA . TYR A 1 498 ? -25.901 3.672 25.269 1.00 97.81 498 TYR A CA 1
ATOM 3967 C C . TYR A 1 498 ? -27.220 2.998 24.880 1.00 97.81 498 TYR A C 1
ATOM 3969 O O . TYR A 1 498 ? -27.980 3.537 24.071 1.00 97.81 498 TYR A O 1
ATOM 3977 N N . THR A 1 499 ? -27.533 1.869 25.520 1.00 97.44 499 THR A N 1
ATOM 3978 C CA . THR A 1 499 ? -28.763 1.105 25.273 1.00 97.44 499 THR A CA 1
ATOM 3979 C C . THR A 1 499 ? -30.020 1.926 25.575 1.00 97.44 499 THR A C 1
ATOM 3981 O O . THR A 1 499 ? -30.985 1.871 24.814 1.00 97.44 499 THR A O 1
ATOM 3984 N N . ILE A 1 500 ? -30.015 2.702 26.664 1.00 98.12 500 ILE A N 1
ATOM 3985 C CA . ILE A 1 500 ? -31.150 3.539 27.084 1.00 98.12 500 ILE A CA 1
ATOM 3986 C C . ILE A 1 500 ? -31.329 4.749 26.159 1.00 98.12 500 ILE A C 1
ATOM 3988 O O . ILE A 1 500 ? -32.460 5.131 25.864 1.00 98.12 500 ILE A O 1
ATOM 3992 N N . SER A 1 501 ? -30.230 5.348 25.697 1.00 97.62 501 SER A N 1
ATOM 3993 C CA . SER A 1 501 ? -30.256 6.586 24.909 1.00 97.62 501 SER A CA 1
ATOM 3994 C C . SER A 1 501 ? -30.910 6.427 23.532 1.00 97.62 501 SER A C 1
ATOM 3996 O O . SER A 1 501 ? -31.491 7.380 23.015 1.00 97.62 501 SER A O 1
ATOM 3998 N N . GLY A 1 502 ? -30.804 5.240 22.920 1.00 96.12 502 GLY A N 1
ATOM 3999 C CA . GLY A 1 502 ? -31.274 4.987 21.555 1.00 96.12 502 GLY A CA 1
ATOM 4000 C C . GLY A 1 502 ? -30.531 5.778 20.465 1.00 96.12 502 GLY A C 1
ATOM 4001 O O . GLY A 1 502 ? -31.000 5.817 19.328 1.00 96.12 502 GLY A O 1
ATOM 4002 N N . LEU A 1 503 ? -29.403 6.414 20.797 1.00 96.38 503 LEU A N 1
ATOM 4003 C CA . LEU A 1 503 ? -28.587 7.190 19.862 1.00 96.38 503 LEU A CA 1
ATOM 4004 C C . LEU A 1 503 ? -27.784 6.285 18.920 1.00 96.38 503 LEU A C 1
ATOM 4006 O O . LEU A 1 503 ? -27.505 5.119 19.223 1.00 96.38 503 LEU A O 1
ATOM 4010 N N . SER A 1 504 ? -27.338 6.834 17.785 1.00 95.56 504 SER A N 1
ATOM 4011 C CA . SER A 1 504 ? -26.280 6.168 17.022 1.00 95.56 504 SER A CA 1
ATOM 4012 C C . SER A 1 504 ? -24.994 6.102 17.855 1.00 95.56 504 SER A C 1
ATOM 4014 O O . SER A 1 504 ? -24.762 6.929 18.739 1.00 95.56 504 SER A O 1
ATOM 4016 N N . LEU A 1 505 ? -24.136 5.111 17.584 1.00 96.69 505 LEU A N 1
ATOM 4017 C CA . LEU A 1 505 ? -22.889 4.944 18.336 1.00 96.69 505 LEU A CA 1
ATOM 4018 C C . LEU A 1 505 ? -22.026 6.210 18.284 1.00 96.69 505 LEU A C 1
ATOM 4020 O O . LEU A 1 505 ? -21.506 6.630 19.309 1.00 96.69 505 LEU A O 1
ATOM 4024 N N . TRP A 1 506 ? -21.909 6.848 17.118 1.00 95.50 506 TRP A N 1
ATOM 4025 C CA . TRP A 1 506 ? -21.114 8.067 16.990 1.00 95.50 506 TRP A CA 1
ATOM 4026 C C . TRP A 1 506 ? -21.706 9.241 17.782 1.00 95.50 506 TRP A C 1
ATOM 4028 O O . TRP A 1 506 ? -20.986 9.875 18.545 1.00 95.50 506 TRP A O 1
ATOM 4038 N N . GLU A 1 507 ? -23.017 9.486 17.687 1.00 95.38 507 GLU A N 1
ATOM 4039 C CA . GLU A 1 507 ? -23.672 10.546 18.471 1.00 95.38 507 GLU A CA 1
ATOM 4040 C C . GLU A 1 507 ? -23.535 10.310 19.979 1.00 95.38 507 GLU A C 1
ATOM 4042 O O . GLU A 1 507 ? -23.318 11.259 20.734 1.00 95.38 507 GLU A O 1
ATOM 4047 N N . PHE A 1 508 ? -23.627 9.053 20.423 1.00 97.25 508 PHE A N 1
ATOM 4048 C CA . PHE A 1 508 ? -23.386 8.682 21.815 1.00 97.25 508 PHE A CA 1
ATOM 4049 C C . PHE A 1 508 ? -21.942 8.978 22.239 1.00 97.25 508 PHE A C 1
ATOM 4051 O O . PHE A 1 508 ? -21.735 9.546 23.314 1.00 97.25 508 PHE A O 1
ATOM 4058 N N . LEU A 1 509 ? -20.958 8.644 21.392 1.00 96.50 509 LEU A N 1
ATOM 4059 C CA . LEU A 1 509 ? -19.544 8.937 21.640 1.00 96.50 509 LEU A CA 1
ATOM 4060 C C . LEU A 1 509 ? -19.290 10.444 21.775 1.00 96.50 509 LEU A C 1
ATOM 4062 O O . LEU A 1 509 ? -18.609 10.877 22.700 1.00 96.50 509 LEU A O 1
ATOM 4066 N N . GLU A 1 510 ? -19.882 11.248 20.893 1.00 94.81 510 GLU A N 1
ATOM 4067 C CA . GLU A 1 510 ? -19.702 12.702 20.880 1.00 94.81 510 GLU A CA 1
ATOM 4068 C C . GLU A 1 510 ? -20.330 13.419 22.084 1.00 94.81 510 GLU A C 1
ATOM 4070 O O . GLU A 1 510 ? -19.897 14.521 22.428 1.00 94.81 510 GLU A O 1
ATOM 4075 N N . THR A 1 511 ? -21.359 12.829 22.700 1.00 95.94 511 THR A N 1
ATOM 4076 C CA . THR A 1 511 ? -22.187 13.498 23.716 1.00 95.94 511 THR A CA 1
ATOM 4077 C C . THR A 1 511 ? -22.082 12.861 25.099 1.00 95.94 511 THR A C 1
ATOM 4079 O O . THR A 1 511 ? -21.610 13.495 26.035 1.00 95.94 511 THR A O 1
ATOM 4082 N N . HIS A 1 512 ? -22.539 11.620 25.250 1.00 97.38 512 HIS A N 1
ATOM 4083 C CA . HIS A 1 512 ? -22.706 10.981 26.555 1.00 97.38 512 HIS A CA 1
ATOM 4084 C C . HIS A 1 512 ? -21.402 10.345 27.032 1.00 97.38 512 HIS A C 1
ATOM 4086 O O . HIS A 1 512 ? -21.003 10.542 28.178 1.00 97.38 512 HIS A O 1
ATOM 4092 N N . TRP A 1 513 ? -20.721 9.605 26.152 1.00 98.00 513 TRP A N 1
ATOM 4093 C CA . TRP A 1 513 ? -19.454 8.952 26.482 1.00 98.00 513 TRP A CA 1
ATOM 4094 C C . TRP A 1 513 ? -18.368 9.975 26.814 1.00 98.00 513 TRP A C 1
ATOM 4096 O O . TRP A 1 513 ? -17.761 9.884 27.878 1.00 98.00 513 TRP A O 1
ATOM 4106 N N . SER A 1 514 ? -18.161 10.966 25.938 1.00 97.00 514 SER A N 1
ATOM 4107 C CA . SER A 1 514 ? -17.151 12.012 26.124 1.00 97.00 514 SER A CA 1
ATOM 4108 C C . SER A 1 514 ? -17.348 12.733 27.456 1.00 97.00 514 SER A C 1
ATOM 4110 O O . SER A 1 514 ? -16.410 12.815 28.246 1.00 97.00 514 SER A O 1
ATOM 4112 N N . GLN A 1 515 ? -18.575 13.179 27.750 1.00 97.12 515 GLN A N 1
ATOM 4113 C CA . GLN A 1 515 ? -18.900 13.853 29.005 1.00 97.12 515 GLN A CA 1
ATOM 4114 C C . GLN A 1 515 ? -18.637 12.961 30.218 1.00 97.12 515 GLN A C 1
ATOM 4116 O O . GLN A 1 515 ? -17.964 13.383 31.152 1.00 97.12 515 GLN A O 1
ATOM 4121 N N . LYS A 1 516 ? -19.115 11.713 30.197 1.00 97.94 516 LYS A N 1
ATOM 4122 C CA . LYS A 1 516 ? -19.000 10.817 31.352 1.00 97.94 516 LYS A CA 1
ATOM 4123 C C . LYS A 1 516 ? -17.554 10.413 31.644 1.00 97.94 516 LYS A C 1
ATOM 4125 O O . LYS A 1 516 ? -17.178 10.312 32.808 1.00 97.94 516 LYS A O 1
ATOM 4130 N N . VAL A 1 517 ? -16.732 10.227 30.609 1.00 98.12 517 VAL A N 1
ATOM 4131 C CA . VAL A 1 517 ? -15.290 9.981 30.765 1.00 98.12 517 VAL A CA 1
ATOM 4132 C C . VAL A 1 517 ? -14.577 11.233 31.289 1.00 98.12 517 VAL A C 1
ATOM 4134 O O . VAL A 1 517 ? -13.782 11.121 32.218 1.00 98.12 517 VAL A O 1
ATOM 4137 N N . MET A 1 518 ? -14.899 12.429 30.781 1.00 97.25 518 MET A N 1
ATOM 4138 C CA . MET A 1 518 ? -14.349 13.687 31.313 1.00 97.25 518 MET A CA 1
ATOM 4139 C C . MET A 1 518 ? -14.721 13.909 32.787 1.00 97.25 518 MET A C 1
ATOM 4141 O O . MET A 1 518 ? -13.870 14.324 33.577 1.00 97.25 518 MET A O 1
ATOM 4145 N N . ASP A 1 519 ? -15.963 13.611 33.173 1.00 97.56 519 ASP A N 1
ATOM 4146 C CA . ASP A 1 519 ? -16.432 13.718 34.557 1.00 97.56 519 ASP A CA 1
ATOM 4147 C C . ASP A 1 519 ? -15.696 12.734 35.471 1.00 97.56 519 ASP A C 1
ATOM 4149 O O . ASP A 1 519 ? -15.253 13.122 36.552 1.00 97.56 519 ASP A O 1
ATOM 4153 N N . TYR A 1 520 ? -15.520 11.484 35.027 1.00 98.25 520 TYR A N 1
ATOM 4154 C CA . TYR A 1 520 ? -14.751 10.472 35.756 1.00 98.25 520 TYR A CA 1
ATOM 4155 C C . TYR A 1 520 ? -13.297 10.918 35.969 1.00 98.25 520 TYR A C 1
ATOM 4157 O O . TYR A 1 520 ? -12.817 10.922 37.103 1.00 98.25 520 TYR A O 1
ATOM 4165 N N . LEU A 1 521 ? -12.613 11.360 34.907 1.00 97.38 521 LEU A N 1
ATOM 4166 C CA . LEU A 1 521 ? -11.230 11.843 34.989 1.00 97.38 521 LEU A CA 1
ATOM 4167 C C . LEU A 1 521 ? -11.119 13.046 35.939 1.00 97.38 521 LEU A C 1
ATOM 4169 O O . LEU A 1 521 ? -10.273 13.067 36.829 1.00 97.38 521 LEU A O 1
ATOM 4173 N N . SER A 1 522 ? -12.037 14.009 35.822 1.00 96.88 522 SER A N 1
ATOM 4174 C CA . SER A 1 522 ? -12.069 15.191 36.692 1.00 96.88 522 SER A CA 1
ATOM 4175 C C . SER A 1 522 ? -12.333 14.835 38.159 1.00 96.88 522 SER A C 1
ATOM 4177 O O . SER A 1 522 ? -11.724 15.424 39.051 1.00 96.88 522 SER A O 1
ATOM 4179 N N . HIS A 1 523 ? -13.229 13.877 38.426 1.00 97.69 523 HIS A N 1
ATOM 4180 C CA . HIS A 1 523 ? -13.550 13.420 39.781 1.00 97.69 523 HIS A CA 1
ATOM 4181 C C . HIS A 1 523 ? -12.350 12.761 40.469 1.00 97.69 523 HIS A C 1
ATOM 4183 O O . HIS A 1 523 ? -12.135 12.977 41.661 1.00 97.69 523 HIS A O 1
ATOM 4189 N N . ASN A 1 524 ? -11.548 12.021 39.703 1.00 97.00 524 ASN A N 1
ATOM 4190 C CA . ASN A 1 524 ? -10.334 11.365 40.182 1.00 97.00 524 ASN A CA 1
ATOM 4191 C C . ASN A 1 524 ? -9.099 12.283 40.192 1.00 97.00 524 ASN A C 1
ATOM 4193 O O . ASN A 1 524 ? -8.019 11.861 40.594 1.00 97.00 524 ASN A O 1
ATOM 4197 N N . GLY A 1 525 ? -9.253 13.560 39.824 1.00 96.31 525 GLY A N 1
ATOM 4198 C CA . GLY A 1 525 ? -8.169 14.543 39.845 1.00 96.31 525 GLY A CA 1
ATOM 4199 C C . GLY A 1 525 ? -7.195 14.439 38.668 1.00 96.31 525 GLY A C 1
ATOM 4200 O O . GLY A 1 525 ? -6.125 15.047 38.719 1.00 96.31 525 GLY A O 1
ATOM 4201 N N . GLU A 1 526 ? -7.562 13.713 37.611 1.00 96.19 526 GLU A N 1
ATOM 4202 C CA . GLU A 1 526 ? -6.757 13.570 36.401 1.00 96.19 526 GLU A CA 1
ATOM 4203 C C . GLU A 1 526 ? -6.841 14.823 35.522 1.00 96.19 526 GLU A C 1
ATOM 4205 O O . GLU A 1 526 ? -7.889 15.456 35.365 1.00 96.19 526 GLU A O 1
ATOM 4210 N N . THR A 1 527 ? -5.715 15.199 34.912 1.00 94.62 527 THR A N 1
ATOM 4211 C CA . THR A 1 527 ? -5.684 16.329 33.974 1.00 94.62 527 THR A CA 1
ATOM 4212 C C . THR A 1 527 ? -6.121 15.862 32.591 1.00 94.62 527 THR A C 1
ATOM 4214 O O . THR A 1 527 ? -5.386 15.150 31.911 1.00 94.62 527 THR A O 1
ATOM 4217 N N . ILE A 1 528 ? -7.290 16.317 32.133 1.00 94.88 528 ILE A N 1
ATOM 4218 C CA . ILE A 1 528 ? -7.787 16.002 30.788 1.00 94.88 528 ILE A CA 1
ATOM 4219 C C . ILE A 1 528 ? -6.882 16.664 29.748 1.00 94.88 528 ILE A C 1
ATOM 4221 O O . ILE A 1 528 ? -6.822 17.891 29.619 1.00 94.88 528 ILE A O 1
ATOM 4225 N N . ARG A 1 529 ? -6.164 15.839 28.990 1.00 91.38 529 ARG A N 1
ATOM 4226 C CA . ARG A 1 529 ? -5.278 16.317 27.934 1.00 91.38 529 ARG A CA 1
ATOM 4227 C C . ARG A 1 529 ? -6.085 16.827 26.745 1.00 91.38 529 ARG A C 1
ATOM 4229 O O . ARG A 1 529 ? -7.105 16.259 26.375 1.00 91.38 529 ARG A O 1
ATOM 4236 N N . VAL A 1 530 ? -5.584 17.865 26.074 1.00 87.06 530 VAL A N 1
ATOM 4237 C CA . VAL A 1 530 ? -6.236 18.422 24.870 1.00 87.06 530 VAL A CA 1
ATOM 4238 C C . VAL A 1 530 ? -6.328 17.386 23.740 1.00 87.06 530 VAL A C 1
ATOM 4240 O O . VAL A 1 530 ? -7.215 17.466 22.893 1.00 87.06 530 VAL A O 1
ATOM 4243 N N . ASP A 1 531 ? -5.419 16.413 23.724 1.00 85.81 531 ASP A N 1
ATOM 4244 C CA . ASP A 1 531 ? -5.362 15.322 22.756 1.00 85.81 531 ASP A CA 1
ATOM 4245 C C . ASP A 1 531 ? -6.019 14.014 23.235 1.00 85.81 531 ASP A C 1
ATOM 4247 O O . ASP A 1 531 ? -5.914 13.019 22.515 1.00 85.81 531 ASP A O 1
ATOM 4251 N N . SER A 1 532 ? -6.709 13.996 24.387 1.00 91.50 532 SER A N 1
ATOM 4252 C CA . SER A 1 532 ? -7.504 12.833 24.811 1.00 91.50 532 SER A CA 1
ATOM 4253 C C . SER A 1 532 ? -8.679 12.587 23.860 1.00 91.50 532 SER A C 1
ATOM 4255 O O . SER A 1 532 ? -9.172 13.508 23.200 1.00 91.50 532 SER A O 1
ATOM 4257 N N . LEU A 1 533 ? -9.157 11.346 23.769 1.00 92.75 533 LEU A N 1
ATOM 4258 C CA . LEU A 1 533 ? -10.238 10.990 22.851 1.00 92.75 533 LEU A CA 1
ATOM 4259 C C . LEU A 1 533 ? -11.562 11.624 23.284 1.00 92.75 533 LEU A C 1
ATOM 4261 O O . LEU A 1 533 ? -12.291 12.107 22.428 1.00 92.75 533 LEU A O 1
ATOM 4265 N N . CYS A 1 534 ? -11.865 11.707 24.576 1.00 94.38 534 CYS A N 1
ATOM 4266 C CA . CYS A 1 534 ? -13.065 12.362 25.096 1.00 94.38 534 CYS A CA 1
ATOM 4267 C C . CYS A 1 534 ? -13.102 13.846 24.731 1.00 94.38 534 CYS A C 1
ATOM 4269 O O . CYS A 1 534 ? -14.161 14.341 24.348 1.00 94.38 534 CYS A O 1
ATOM 4271 N N . ASN A 1 535 ? -11.955 14.532 24.727 1.00 91.81 535 ASN A N 1
ATOM 4272 C CA . ASN A 1 535 ? -11.877 15.917 24.274 1.00 91.81 535 ASN A CA 1
ATOM 4273 C C . ASN A 1 535 ? -11.902 16.039 22.738 1.00 91.81 535 ASN A C 1
ATOM 4275 O O . ASN A 1 535 ? -12.522 16.951 22.198 1.00 91.81 535 ASN A O 1
ATOM 4279 N N . LEU A 1 536 ? -11.245 15.123 22.015 1.00 89.25 536 LEU A N 1
ATOM 4280 C CA . LEU A 1 536 ? -11.214 15.117 20.546 1.00 89.25 536 LEU A CA 1
ATOM 4281 C C . LEU A 1 536 ? -12.567 14.767 19.912 1.00 89.25 536 LEU A C 1
ATOM 4283 O O . LEU A 1 536 ? -12.886 15.280 18.840 1.00 89.25 536 LEU A O 1
ATOM 4287 N N . LEU A 1 537 ? -13.309 13.847 20.529 1.00 91.19 537 LEU A N 1
ATOM 4288 C CA . LEU A 1 537 ? -14.599 13.350 20.052 1.00 91.19 537 LEU A CA 1
ATOM 4289 C C . LEU A 1 537 ? -15.768 14.151 20.616 1.00 91.19 537 LEU A C 1
ATOM 4291 O O . LEU A 1 537 ? -16.814 14.208 19.978 1.00 91.19 537 LEU A O 1
ATOM 4295 N N . GLY A 1 538 ? -15.613 14.766 21.789 1.00 89.69 538 GLY A N 1
ATOM 4296 C CA . GLY A 1 538 ? -16.639 15.624 22.359 1.00 89.69 538 GLY A CA 1
ATOM 4297 C C . GLY A 1 538 ? -17.035 16.718 21.372 1.00 89.69 538 GLY A C 1
ATOM 4298 O O . GLY A 1 538 ? -16.184 17.479 20.899 1.00 89.69 538 GLY A O 1
ATOM 4299 N N . LYS A 1 539 ? -18.334 16.837 21.062 1.00 73.25 539 LYS A N 1
ATOM 4300 C CA . LYS A 1 539 ? -18.816 18.055 20.400 1.00 73.25 539 LYS A CA 1
ATOM 4301 C C . LYS A 1 539 ? -18.395 19.222 21.278 1.00 73.25 539 LYS A C 1
ATOM 4303 O O . LYS A 1 539 ? -18.657 19.208 22.479 1.00 73.25 539 LYS A O 1
ATOM 4308 N N . LYS A 1 540 ? -17.777 20.252 20.698 1.00 60.56 540 LYS A N 1
ATOM 4309 C CA . LYS A 1 540 ? -17.678 21.539 21.388 1.00 60.56 540 LYS A CA 1
ATOM 4310 C C . LYS A 1 540 ? -19.110 22.005 21.646 1.00 60.56 540 LYS A C 1
ATOM 4312 O O . LYS A 1 540 ? -19.720 22.610 20.774 1.00 60.56 540 LYS A O 1
ATOM 4317 N N . ILE A 1 541 ? -19.651 21.742 22.834 1.00 46.78 541 ILE A N 1
ATOM 4318 C CA . ILE A 1 541 ? -20.931 22.286 23.321 1.00 46.78 541 ILE A CA 1
ATOM 4319 C C . ILE A 1 541 ? -20.761 23.802 23.609 1.00 46.78 541 ILE A C 1
ATOM 4321 O O . ILE A 1 541 ? -21.283 24.341 24.571 1.00 46.78 541 ILE A O 1
ATOM 4325 N N . VAL A 1 542 ? -19.963 24.526 22.813 1.00 37.44 542 VAL A N 1
ATOM 4326 C CA . VAL A 1 542 ? -19.447 25.863 23.164 1.00 37.44 542 VAL A CA 1
ATOM 4327 C C . VAL A 1 542 ? -19.805 26.935 22.125 1.00 37.44 542 VAL A C 1
ATOM 4329 O O . VAL A 1 542 ? -19.298 28.045 22.204 1.00 37.44 542 VAL A O 1
ATOM 4332 N N . GLU A 1 543 ? -20.710 26.676 21.176 1.00 35.84 543 GLU A N 1
ATOM 4333 C CA . GLU A 1 543 ? -21.148 27.725 20.227 1.00 35.84 543 GLU A CA 1
ATOM 4334 C C . GLU A 1 543 ? -22.647 28.079 20.282 1.00 35.84 543 GLU A C 1
ATOM 4336 O O . GLU A 1 543 ? -23.062 29.008 19.597 1.00 35.84 543 GLU A O 1
ATOM 4341 N N . GLU A 1 544 ? -23.450 27.453 21.153 1.00 34.78 544 GLU A N 1
ATOM 4342 C CA . GLU A 1 544 ? -24.881 27.790 21.320 1.00 34.78 544 GLU A CA 1
ATOM 4343 C C . GLU A 1 544 ? -25.344 27.846 22.794 1.00 34.78 544 GLU A C 1
ATOM 4345 O O . GLU A 1 544 ? -26.408 27.329 23.138 1.00 34.78 544 GLU A O 1
ATOM 4350 N N . ALA A 1 545 ? -24.558 28.477 23.676 1.00 33.53 545 ALA A N 1
ATOM 4351 C CA . ALA A 1 545 ? -24.983 28.823 25.041 1.00 33.53 545 ALA A CA 1
ATOM 4352 C C . ALA A 1 545 ? -24.903 30.332 25.295 1.00 33.53 545 ALA A C 1
ATOM 4354 O O . ALA A 1 545 ? -23.820 30.913 25.047 1.00 33.53 545 ALA A O 1
#